Protein AF-0000000078275879 (afdb_homodimer)

Foldseek 3Di:
DVVVVVVVVVVVVVVVVVVVLLVVLVVPADPVLVVVLVVLVVLLVVLVLLLQLLLLLLLVVLVVVCVVVVHQDDDDAPLPVVAAADAPVVLLVVLLVVLVVLLVVLLSNFSQNSLLSNLLSQLLSQLSVVLSVPLRPDFDGQQAPPAAHDDDRSNPDDDDQHTSRAQADSSLLSLQSSLVSLVPGFDPDPVSVVSSVVSPVSSVVSLSNCVSNSSYGNVNNVRSNVSSVVSSVVSVVCCCVVDVLVVHSQCSCCVPDQQDNDPPDDVVNSVVSCVVSVVVVVVVVVVVVVVVVVVVVVVPVVVVVVVPPPPDDD/DVVVVVVVVVVVVVVVVVVVLLVVLVVPADPVLVVVLVVLVVLLVVLVLLLQLLLLLLLVVLVVVCVVVVHQDDDDAPLPVVAAADAPVVLLVVLLVVLVVLLVVLLSNFSQNSLLSNLLSQLLSVLSNVLSVPLRPDFDGQQAPPAAHDDDRSNPDDDDQHTSRAQADNSLLSLQSSLVSLVVGFDPDPVSVVSSVVSPVSSVVSLSNCVSNSSYGNVNNVRSNVSSVVSSVVSVVCCCVVDVLVVHSQCSCCVPDRQDNDPPDDVVNSVVSCVVSVVVVVVVVVVVVVVVVVVVVVVCVVVVVVVVPPPDDD

InterPro domains:
  IPR025749 Sphingomyelin synthase-like domain [PF14360] (163-234)
  IPR045221 Sphingomyelin synthase-like [PTHR21290] (20-255)

Radius of gyration: 31.1 Å; Cα contacts (8 Å, |Δi|>4): 812; chains: 2; bounding box: 108×93×94 Å

Nearest PDB structures (foldseek):
  8ijq-assembly1_A  TM=7.562E-01  e=2.591E-06  Homo sapiens
  8ijq-assembly1_A  TM=7.561E-01  e=1.665E-06  Homo sapiens

Sequence (628 aa):
MDAQTGQAEKRTDKLKKWVLNYLNRYRKIDLRSGLFLLVVAIFFGLAYWFNNVMANFASKRSMKVEEEVGRRLVLPDLGFELLPTTSLLGLTDAFVTLTIVISVLLLLVYERPYRFLGRFLLAWGLSLLLRITTIGTTSLPDPRSTCEYITGNIFTEVALHRCGDLIFSGHTIIYATNFMACFSFSPRNILGKIITLLVFGVAISGSIIVLANRAHYTVDVLLAWYISIGSWYIVAWVWYWQITVKKRFLIIEYPMGLGRHRSSEKDAIVQRRIKRLELDVLLQNEENGEESQESFDKMSPTLKMATAEQELPMMDAQTGQAEKRTDKLKKWVLNYLNRYRKIDLRSGLFLLVVAIFFGLAYWFNNVMANFASKRSMKVEEEVGRRLVLPDLGFELLPTTSLLGLTDAFVTLTIVISVLLLLVYERPYRFLGRFLLAWGLSLLLRITTIGTTSLPDPRSTCEYITGNIFTEVALHRCGDLIFSGHTIIYATNFMACFSFSPRNILGKIITLLVFGVAISGSIIVLANRAHYTVDVLLAWYISIGSWYIVAWVWYWQITVKKRFLIIEYPMGLGRHRSSEKDAIVQRRIKRLELDVLLQNEENGEESQESFDKMSPTLKMATAEQELPM

Organism: Zancudomyces culisetae (NCBI:txid1213189)

Solvent-accessible surface area (backbone atoms only — not comparable to full-atom values): 32354 Å² total; per-residue (Å²): 116,68,67,63,50,50,52,48,50,51,49,50,50,48,49,49,49,47,50,49,53,51,52,48,63,71,61,67,63,56,68,70,50,48,52,50,50,48,54,45,50,50,51,25,52,50,27,55,52,48,33,43,27,32,35,35,49,9,11,52,53,20,48,53,49,36,64,72,68,69,44,91,50,64,65,58,34,50,54,59,74,74,39,69,81,47,89,56,65,65,52,40,56,50,40,48,50,50,44,48,52,53,44,51,54,46,44,73,69,40,77,41,42,62,43,49,50,49,52,52,38,48,16,52,23,47,35,33,51,56,35,46,66,28,20,55,27,38,38,54,60,51,63,35,86,81,43,39,69,61,83,72,55,43,87,72,57,84,71,93,60,41,29,22,57,44,50,43,30,67,66,35,32,53,29,40,44,36,33,50,50,36,64,70,65,41,54,93,48,71,68,28,49,50,51,32,51,48,42,43,50,47,31,52,50,32,49,51,45,35,42,21,41,26,65,43,58,55,42,18,44,52,48,14,40,53,42,26,53,21,27,42,34,43,46,50,48,50,42,44,59,66,24,58,63,64,64,43,59,48,55,41,66,19,69,82,35,87,51,28,68,50,91,86,55,54,65,66,60,28,50,51,44,23,52,35,58,55,44,55,61,55,55,49,48,50,51,49,48,47,49,49,48,51,53,47,57,67,57,44,62,67,63,59,63,63,68,65,70,73,72,72,89,123,116,67,68,62,51,51,52,49,49,50,50,49,48,48,48,48,49,47,49,47,52,51,51,48,62,71,61,67,65,54,69,69,49,47,51,50,52,48,51,46,50,48,50,26,50,51,25,54,52,48,33,45,29,32,35,34,50,10,11,53,53,20,49,52,50,35,64,71,67,70,44,88,50,63,64,56,34,49,54,59,74,73,39,67,81,47,91,56,67,67,53,41,54,49,40,47,50,50,45,49,51,52,45,50,54,46,43,72,68,41,76,41,42,61,42,49,50,49,53,52,38,48,15,52,23,47,35,32,52,55,34,45,65,28,20,55,28,39,40,54,60,51,62,35,89,83,43,41,68,60,81,71,54,42,84,74,58,82,70,92,60,41,28,23,58,43,50,42,29,67,66,35,31,52,29,39,44,37,32,49,49,36,64,70,64,41,56,92,48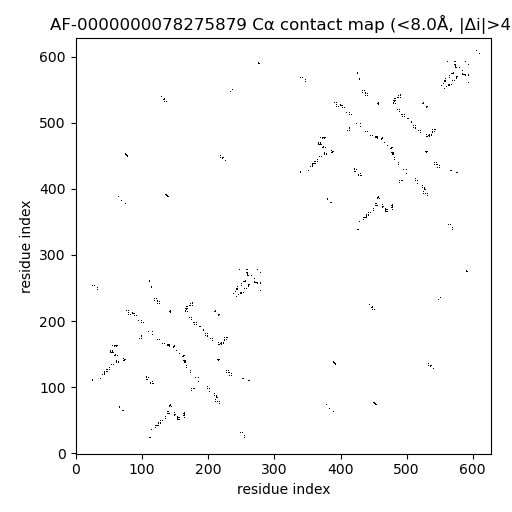,70,67,28,49,50,50,34,51,48,42,43,51,46,31,52,50,32,51,51,46,35,42,21,41,25,64,44,56,52,42,18,45,50,49,14,41,53,44,25,54,20,26,41,35,44,46,51,50,49,42,43,59,66,24,59,64,64,64,44,59,50,55,41,66,19,67,81,35,88,50,28,68,49,91,85,56,55,64,67,60,28,50,50,43,23,52,35,59,55,45,56,62,56,54,50,49,50,50,50,46,47,47,48,46,50,52,46,55,66,57,42,59,67,63,58,63,63,67,64,70,73,70,74,89,123

Secondary structure (DSSP, 8-state):
-HHHHHHHHHHHHHHHHHHHHHHHHHH---HHHHHHHHHHHHHHHHHHHHHHHHHHHHHHHHHHHHHHHSS-----BHHHHHS-----HHHHHHHHHHHHHHHHHHHHH-S-HHHHHHHHHHHHHHHHHHHHHHHTTB-PPPS-TT-B---S-TTT---TTBTT--SS-HHHHHHHHHHHHHHHHS-SSHHHHHHHHHHHHHHHHHHHHHHHTTSS-HHHHHHHHHHHHHHHHHHHHHHIIIIITTT-SHHHH-TTSTT-S-TT--HHHHHHHHHHTTTHHHHHHHHHHHHHHHHHHHHTHHHHHHHTS-----/-HHHHHHHHHHHHHHHHHHHHHHHHHH---HHHHHHHHHHHHHHHHHHHHHHHHHHHHHHHHHHHHHHHSS-----BHHHHHS-----HHHHHHHHHHHHHHHHHHHHH-S-HHHHHHHHHHHHHHHHHHHHHHHTTB-PPPS-TT-B---S-TTT---TTBTT--SS-HHHHHHHHHHHHHHHHS-SSHHHHHHHHHHHHHHHHHHHHHHHTTSS-HHHHHHHHHHHHHHHHHHHHHHIIIIITTT-SHHHH-TTSTT-S-TT--HHHHHHHHHHTTTHHHHHHHHHHHHHHHHHHHHTHHHHHHHHS-----

pLDDT: mean 84.85, std 16.01, range [21.81, 98.5]

Structure (mmCIF, N/CA/C/O backbone):
data_AF-0000000078275879-model_v1
#
loop_
_entity.id
_entity.type
_entity.pdbx_description
1 polymer 'Phosphatidylinositol:ceramide inositolphosphotransferase'
#
loop_
_atom_site.group_PDB
_atom_site.id
_atom_site.type_symbol
_atom_site.label_atom_id
_atom_site.label_alt_id
_atom_site.label_comp_id
_atom_site.label_asym_id
_atom_site.label_entity_id
_atom_site.label_seq_id
_atom_site.pdbx_PDB_ins_code
_atom_site.Cartn_x
_atom_site.Cartn_y
_atom_site.Cartn_z
_atom_site.occupancy
_atom_site.B_iso_or_equiv
_atom_site.auth_seq_id
_atom_site.auth_comp_id
_atom_site.auth_asym_id
_atom_site.auth_atom_id
_atom_site.pdbx_PDB_model_num
ATOM 1 N N . MET A 1 1 ? -55.219 9.672 24.547 1 56.75 1 MET A N 1
ATOM 2 C CA . MET A 1 1 ? -55.219 9.656 23.078 1 56.75 1 MET A CA 1
ATOM 3 C C . MET A 1 1 ? -54.469 10.859 22.531 1 56.75 1 MET A C 1
ATOM 5 O O . MET A 1 1 ? -53.688 10.734 21.578 1 56.75 1 MET A O 1
ATOM 9 N N . ASP A 1 2 ? -54.531 12.031 23.141 1 65.69 2 ASP A N 1
ATOM 10 C CA . ASP A 1 2 ? -53.938 13.266 22.625 1 65.69 2 ASP A CA 1
ATOM 11 C C . ASP A 1 2 ? -52.438 13.305 22.875 1 65.69 2 ASP A C 1
ATOM 13 O O . ASP A 1 2 ? -51.688 13.781 22.016 1 65.69 2 ASP A O 1
ATOM 17 N N . ALA A 1 3 ? -52 12.766 24 1 74.94 3 ALA A N 1
ATOM 18 C CA . ALA A 1 3 ? -50.562 12.773 24.328 1 74.94 3 ALA A CA 1
ATOM 19 C C . ALA A 1 3 ? -49.781 11.859 23.406 1 74.94 3 ALA A C 1
ATOM 21 O O . ALA A 1 3 ? -48.688 12.203 22.969 1 74.94 3 ALA A O 1
ATOM 22 N N . GLN A 1 4 ? -50.312 10.742 23.031 1 70.19 4 GLN A N 1
ATOM 23 C CA . GLN A 1 4 ? -49.656 9.789 22.125 1 70.19 4 GLN A CA 1
ATOM 24 C C . GLN A 1 4 ? -49.562 10.344 20.703 1 70.19 4 GLN A C 1
ATOM 26 O O . GLN A 1 4 ? -48.562 10.172 20.031 1 70.19 4 GLN A O 1
ATOM 31 N N . THR A 1 5 ? -50.594 11.125 20.375 1 71.56 5 THR A N 1
ATOM 32 C CA . THR A 1 5 ? -50.594 11.75 19.047 1 71.56 5 THR A CA 1
ATOM 33 C C . THR A 1 5 ? -49.562 12.867 18.969 1 71.56 5 THR A C 1
ATOM 35 O O . THR A 1 5 ? -48.906 13.023 17.953 1 71.56 5 THR A O 1
ATOM 38 N N . GLY A 1 6 ? -49.375 13.57 20.016 1 70.31 6 GLY A N 1
ATOM 39 C CA . GLY A 1 6 ? -48.375 14.633 20.062 1 70.31 6 GLY A CA 1
ATOM 40 C C . GLY A 1 6 ? -46.969 14.133 19.984 1 70.31 6 GLY A C 1
ATOM 41 O O . GLY A 1 6 ? -46.125 14.727 19.312 1 70.31 6 GLY A O 1
ATOM 42 N N . GLN A 1 7 ? -46.75 13.086 20.672 1 73.31 7 GLN A N 1
ATOM 43 C CA . GLN A 1 7 ? -45.406 12.492 20.656 1 73.31 7 GLN A CA 1
ATOM 44 C C . GLN A 1 7 ? -45.094 11.883 19.297 1 73.31 7 GLN A C 1
ATOM 46 O O . GLN A 1 7 ? -43.969 11.977 18.828 1 73.31 7 GLN A O 1
ATOM 51 N N . ALA A 1 8 ? -46.156 11.344 18.766 1 73.06 8 ALA A N 1
ATOM 52 C CA . ALA A 1 8 ? -45.969 10.789 17.422 1 73.06 8 ALA A CA 1
ATOM 53 C C . ALA A 1 8 ? -45.719 11.891 16.391 1 73.06 8 ALA A C 1
ATOM 55 O O . ALA A 1 8 ? -44.844 11.727 15.523 1 73.06 8 ALA A O 1
ATOM 56 N N . GLU A 1 9 ? -46.344 12.914 16.547 1 70.5 9 GLU A N 1
ATOM 57 C CA . GLU A 1 9 ? -46.125 14.055 15.664 1 70.5 9 GLU A CA 1
ATOM 58 C C . GLU A 1 9 ? -44.75 14.656 15.844 1 70.5 9 GLU A C 1
ATOM 60 O O . GLU A 1 9 ? -44.094 15.031 14.867 1 70.5 9 GLU A O 1
ATOM 65 N N . LYS A 1 10 ? -44.281 14.664 17.016 1 72.19 10 LYS A N 1
ATOM 66 C CA . LYS A 1 10 ? -42.938 15.188 17.297 1 72.19 10 LYS A CA 1
ATOM 67 C C . LYS A 1 10 ? -41.875 14.266 16.75 1 72.19 10 LYS A C 1
ATOM 69 O O . LYS A 1 10 ? -40.844 14.734 16.219 1 72.19 10 LYS A O 1
ATOM 74 N N . ARG A 1 11 ? -42.125 13.016 16.859 1 71.88 11 ARG A N 1
ATOM 75 C CA . ARG A 1 11 ? -41.188 12.039 16.297 1 71.88 11 ARG A CA 1
ATOM 76 C C . ARG A 1 11 ? -41.156 12.117 14.781 1 71.88 11 ARG A C 1
ATOM 78 O O . ARG A 1 11 ? -40.094 12.008 14.172 1 71.88 11 ARG A O 1
ATOM 85 N N . THR A 1 12 ? -42.281 12.203 14.234 1 72.5 12 THR A N 1
ATOM 86 C CA . THR A 1 12 ? -42.375 12.32 12.781 1 72.5 12 THR A CA 1
ATOM 87 C C . THR A 1 12 ? -41.688 13.602 12.305 1 72.5 12 THR A C 1
ATOM 89 O O . THR A 1 12 ? -41.031 13.609 11.266 1 72.5 12 THR A O 1
ATOM 92 N N . ASP A 1 13 ? -41.906 14.633 13.008 1 72.56 13 ASP A N 1
ATOM 93 C CA . ASP A 1 13 ? -41.25 15.898 12.648 1 72.56 13 ASP A CA 1
ATOM 94 C C . ASP A 1 13 ? -39.75 15.805 12.781 1 72.56 13 ASP A C 1
ATOM 96 O O . ASP A 1 13 ? -39 16.344 11.953 1 72.56 13 ASP A O 1
ATOM 100 N N . LYS A 1 14 ? -39.344 15.156 13.828 1 70.25 14 LYS A N 1
ATOM 101 C CA . LYS A 1 14 ? -37.938 14.953 14.008 1 70.25 14 LYS A CA 1
ATOM 102 C C . LYS A 1 14 ? -37.344 14.109 12.883 1 70.25 14 LYS A C 1
ATOM 104 O O . LYS A 1 14 ? -36.25 14.398 12.391 1 70.25 14 LYS A O 1
ATOM 109 N N . LEU A 1 15 ? -38.062 13.141 12.594 1 69.62 15 LEU A N 1
ATOM 110 C CA . LEU A 1 15 ? -37.625 12.281 11.5 1 69.62 15 LEU A CA 1
ATOM 111 C C . LEU A 1 15 ? -37.594 13.055 10.188 1 69.62 15 LEU A C 1
ATOM 113 O O . LEU A 1 15 ? -36.656 12.898 9.398 1 69.62 15 LEU A O 1
ATOM 117 N N . LYS A 1 16 ? -38.594 13.773 9.977 1 67.94 16 LYS A N 1
ATOM 118 C CA . LYS A 1 16 ? -38.625 14.594 8.766 1 67.94 16 LYS A CA 1
ATOM 119 C C . LYS A 1 16 ? -37.469 15.578 8.727 1 67.94 16 LYS A C 1
ATOM 121 O O . LYS A 1 16 ? -36.812 15.75 7.688 1 67.94 16 LYS A O 1
ATOM 126 N N . LYS A 1 17 ? -37.219 16.234 9.82 1 67.44 17 LYS A N 1
ATOM 127 C CA . LYS A 1 17 ? -36.094 17.172 9.891 1 67.44 17 LYS A CA 1
ATOM 128 C C . LYS A 1 17 ? -34.781 16.438 9.672 1 67.44 17 LYS A C 1
ATOM 130 O O . LYS A 1 17 ? -33.875 16.953 8.992 1 67.44 17 LYS A O 1
ATOM 135 N N . TRP A 1 18 ? -34.75 15.312 10.234 1 65.38 18 TRP A N 1
ATOM 136 C CA . TRP A 1 18 ? -33.562 14.5 10.047 1 65.38 18 TRP A CA 1
ATOM 137 C C . TRP A 1 18 ? -33.375 14.125 8.586 1 65.38 18 TRP A C 1
ATOM 139 O O . TRP A 1 18 ? -32.281 14.227 8.039 1 65.38 18 TRP A O 1
ATOM 149 N N . VAL A 1 19 ? -34.406 13.672 8.023 1 64.69 19 VAL A N 1
ATOM 150 C CA . VAL A 1 19 ? -34.406 13.297 6.613 1 64.69 19 VAL A CA 1
ATOM 151 C C . VAL A 1 19 ? -34.031 14.508 5.762 1 64.69 19 VAL A C 1
ATOM 153 O O . VAL A 1 19 ? -33.219 14.406 4.84 1 64.69 19 VAL A O 1
ATOM 156 N N . LEU A 1 20 ? -34.625 15.633 6.129 1 63.91 20 LEU A N 1
ATOM 157 C CA . LEU A 1 20 ? -34.375 16.844 5.367 1 63.91 20 LEU A CA 1
ATOM 158 C C . LEU A 1 20 ? -32.906 17.266 5.527 1 63.91 20 LEU A C 1
ATOM 160 O O . LEU A 1 20 ? -32.25 17.656 4.555 1 63.91 20 LEU A O 1
ATOM 164 N N . ASN A 1 21 ? -32.469 17.25 6.727 1 63.53 21 ASN A N 1
ATOM 165 C CA . ASN A 1 21 ? -31.062 17.578 6.977 1 63.53 21 ASN A CA 1
ATOM 166 C C . ASN A 1 21 ? -30.125 16.594 6.266 1 63.53 21 ASN A C 1
ATOM 168 O O . ASN A 1 21 ? -29.094 17 5.734 1 63.53 21 ASN A O 1
ATOM 172 N N . TYR A 1 22 ? -30.703 15.477 6.348 1 63.5 22 TYR A N 1
ATOM 173 C CA . TYR A 1 22 ? -29.953 14.422 5.664 1 63.5 22 TYR A CA 1
ATOM 174 C C . TYR A 1 22 ? -29.875 14.703 4.168 1 63.5 22 TYR A C 1
ATOM 176 O O . TYR A 1 22 ? -28.797 14.625 3.576 1 63.5 22 TYR A O 1
ATOM 184 N N . LEU A 1 23 ? -30.938 15.031 3.629 1 64.5 23 LEU A N 1
ATOM 185 C CA . LEU A 1 23 ? -30.984 15.297 2.195 1 64.5 23 LEU A CA 1
ATOM 186 C C . LEU A 1 23 ? -30.234 16.578 1.857 1 64.5 23 LEU A C 1
ATOM 188 O O . LEU A 1 23 ? -29.641 16.688 0.78 1 64.5 23 LEU A O 1
ATOM 192 N N . ASN A 1 24 ? -30.219 17.484 2.773 1 64.31 24 ASN A N 1
ATOM 193 C CA . ASN A 1 24 ? -29.531 18.75 2.557 1 64.31 24 ASN A CA 1
ATOM 194 C C . ASN A 1 24 ? -28.016 18.562 2.52 1 64.31 24 ASN A C 1
ATOM 196 O O . ASN A 1 24 ? -27.312 19.344 1.879 1 64.31 24 ASN A O 1
ATOM 200 N N . ARG A 1 25 ? -27.688 17.5 3.195 1 64.56 25 ARG A N 1
ATOM 201 C CA . ARG A 1 25 ? -26.25 17.188 3.197 1 64.56 25 ARG A CA 1
ATOM 202 C C . ARG A 1 25 ? -25.75 16.891 1.787 1 64.56 25 ARG A C 1
ATOM 204 O O . ARG A 1 25 ? -24.594 17.156 1.465 1 64.56 25 ARG A O 1
ATOM 211 N N . TYR A 1 26 ? -26.641 16.406 0.999 1 64.75 26 TYR A N 1
ATOM 212 C CA . TYR A 1 26 ? -26.281 15.969 -0.345 1 64.75 26 TYR A CA 1
ATOM 213 C C . TYR A 1 26 ? -26.531 17.078 -1.362 1 64.75 26 TYR A C 1
ATOM 215 O O . TYR A 1 26 ? -26.062 17 -2.502 1 64.75 26 TYR A O 1
ATOM 223 N N . ARG A 1 27 ? -27.203 18.125 -0.921 1 63.28 27 ARG A N 1
ATOM 224 C CA . ARG A 1 27 ? -27.594 19.141 -1.893 1 63.28 27 ARG A CA 1
ATOM 225 C C . ARG A 1 27 ? -26.516 20.219 -2.02 1 63.28 27 ARG A C 1
ATOM 227 O O . ARG A 1 27 ? -26.375 20.844 -3.074 1 63.28 27 ARG A O 1
ATOM 234 N N . LYS A 1 28 ? -25.656 20.344 -1.112 1 69.62 28 LYS A N 1
ATOM 235 C CA . LYS A 1 28 ? -24.781 21.5 -1.156 1 69.62 28 LYS A CA 1
ATOM 236 C C . LYS A 1 28 ? -23.453 21.172 -1.828 1 69.62 28 LYS A C 1
ATOM 238 O O . LYS A 1 28 ? -22.469 20.875 -1.151 1 69.62 28 LYS A O 1
ATOM 243 N N . ILE A 1 29 ? -23.531 20.75 -3.197 1 81.25 29 ILE A N 1
ATOM 244 C CA . ILE A 1 29 ? -22.25 20.516 -3.854 1 81.25 29 ILE A CA 1
ATOM 245 C C . ILE A 1 29 ? -22.094 21.484 -5.027 1 81.25 29 ILE A C 1
ATOM 247 O O . ILE A 1 29 ? -23.062 21.766 -5.734 1 81.25 29 ILE A O 1
ATOM 251 N N . ASP A 1 30 ? -20.938 22.141 -5.105 1 86.56 30 ASP A N 1
ATOM 252 C CA . ASP A 1 30 ? -20.672 23.031 -6.223 1 86.56 30 ASP A CA 1
ATOM 253 C C . ASP A 1 30 ? -20.312 22.25 -7.484 1 86.56 30 ASP A C 1
ATOM 255 O O . ASP A 1 30 ? -20.047 21.047 -7.422 1 86.56 30 ASP A O 1
ATOM 259 N N . LEU A 1 31 ? -20.359 22.875 -8.594 1 89.5 31 LEU A N 1
ATOM 260 C CA . LEU A 1 31 ? -20.172 22.25 -9.898 1 89.5 31 LEU A CA 1
ATOM 261 C C . LEU A 1 31 ? -18.797 21.609 -10.008 1 89.5 31 LEU A C 1
ATOM 263 O O . LEU A 1 31 ? -18.656 20.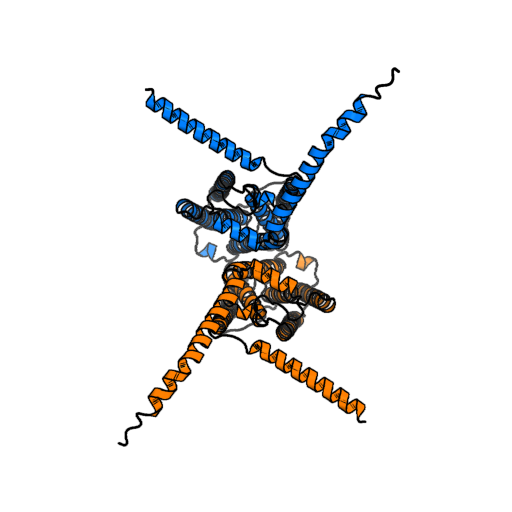484 -10.492 1 89.5 31 LEU A O 1
ATOM 267 N N . ARG A 1 32 ? -17.797 22.312 -9.586 1 91.44 32 ARG A N 1
ATOM 268 C CA . ARG A 1 32 ? -16.422 21.828 -9.695 1 91.44 32 ARG A CA 1
ATOM 269 C C . ARG A 1 32 ? -16.234 20.547 -8.875 1 91.44 32 ARG A C 1
ATOM 271 O O . ARG A 1 32 ? -15.633 19.578 -9.352 1 91.44 32 ARG A O 1
ATOM 278 N N . SER A 1 33 ? -16.75 20.594 -7.684 1 93.31 33 SER A N 1
ATOM 279 C CA . SER A 1 33 ? -16.641 19.422 -6.82 1 93.31 33 SER A CA 1
ATOM 280 C C . SER A 1 33 ? -17.484 18.266 -7.355 1 93.31 33 SER A C 1
ATOM 282 O O . SER A 1 33 ? -17.078 17.109 -7.266 1 93.31 33 SER A O 1
ATOM 284 N N . GLY A 1 34 ? -18.625 18.625 -7.941 1 93.31 34 GLY A N 1
ATOM 285 C CA . GLY A 1 34 ? -19.438 17.609 -8.562 1 93.31 34 GLY A CA 1
ATOM 286 C C . GLY A 1 34 ? -18.781 16.938 -9.75 1 93.31 34 GLY A C 1
ATOM 287 O O . GLY A 1 34 ? -18.844 15.719 -9.898 1 93.31 34 GLY A O 1
ATOM 288 N N . LEU A 1 35 ? -18.125 17.734 -10.555 1 95.12 35 LEU A N 1
ATOM 289 C CA . LEU A 1 35 ? -17.422 17.203 -11.711 1 95.12 35 LEU A CA 1
ATOM 290 C C . LEU A 1 35 ? -16.25 16.344 -11.273 1 95.12 35 LEU A C 1
ATOM 292 O O . LEU A 1 35 ? -15.969 15.305 -11.898 1 95.12 35 LEU A O 1
ATOM 296 N N . PHE A 1 36 ? -15.609 16.781 -10.219 1 95.75 36 PHE A N 1
ATOM 297 C CA . PHE A 1 36 ? -14.508 15.984 -9.68 1 95.75 36 PHE A CA 1
ATOM 298 C C . PHE A 1 36 ? -14.992 14.609 -9.234 1 95.75 36 PHE A C 1
ATOM 300 O O . PHE A 1 36 ? -14.383 13.594 -9.57 1 95.75 36 PHE A O 1
ATOM 307 N N . LEU A 1 37 ? -16.094 14.508 -8.578 1 95.06 37 LEU A N 1
ATOM 308 C CA . LEU A 1 37 ? -16.641 13.242 -8.094 1 95.06 37 LEU A CA 1
ATOM 309 C C . LEU A 1 37 ? -17.141 12.391 -9.25 1 95.06 37 LEU A C 1
ATOM 311 O O . LEU A 1 37 ? -17.062 11.156 -9.203 1 95.06 37 LEU A O 1
ATOM 315 N N . LEU A 1 38 ? -17.578 13.086 -10.281 1 96.5 38 LEU A N 1
ATOM 316 C CA . LEU A 1 38 ? -17.984 12.352 -11.469 1 96.5 38 LEU A CA 1
ATOM 317 C C . LEU A 1 38 ? -16.797 11.688 -12.141 1 96.5 38 LEU A C 1
ATOM 319 O O . LEU A 1 38 ? -16.891 10.531 -12.578 1 96.5 38 LEU A O 1
ATOM 323 N N . VAL A 1 39 ? -15.672 12.398 -12.219 1 97.5 39 VAL A N 1
ATOM 324 C CA . VAL A 1 39 ? -14.453 11.844 -12.797 1 97.5 39 VAL A CA 1
ATOM 325 C C . VAL A 1 39 ? -13.984 10.648 -11.969 1 97.5 39 VAL A C 1
ATOM 327 O O . VAL A 1 39 ? -13.562 9.633 -12.516 1 97.5 39 VAL A O 1
ATOM 330 N N . VAL A 1 40 ? -14.109 10.766 -10.656 1 97.44 40 VAL A N 1
ATOM 331 C CA . VAL A 1 40 ? -13.734 9.68 -9.758 1 97.44 40 VAL A CA 1
ATOM 332 C C . VAL A 1 40 ? -14.633 8.469 -10 1 97.44 40 VAL A C 1
ATOM 334 O O . VAL A 1 40 ? -14.148 7.34 -10.07 1 97.44 40 VAL A O 1
ATOM 337 N N . ALA A 1 41 ? -15.914 8.719 -10.203 1 97.38 41 ALA A N 1
ATOM 338 C CA . ALA A 1 41 ? -16.875 7.645 -10.461 1 97.38 41 ALA A CA 1
ATOM 339 C C . ALA A 1 41 ? -16.594 6.973 -11.805 1 97.38 41 ALA A C 1
ATOM 341 O O . ALA A 1 41 ? -16.672 5.746 -11.922 1 97.38 41 ALA A O 1
ATOM 342 N N . ILE A 1 42 ? -16.234 7.738 -12.758 1 98 42 ILE A N 1
ATOM 343 C CA . ILE A 1 42 ? -15.93 7.207 -14.086 1 98 42 ILE A CA 1
ATOM 344 C C . ILE A 1 42 ? -14.656 6.371 -14.016 1 98 42 ILE A C 1
ATOM 346 O O . ILE A 1 42 ? -14.586 5.285 -14.594 1 98 42 ILE A O 1
ATOM 350 N N . PHE A 1 43 ? -13.695 6.875 -13.344 1 97.81 43 PHE A N 1
ATOM 351 C CA . PHE A 1 43 ? -12.453 6.137 -13.156 1 97.81 43 PHE A CA 1
ATOM 352 C C . PHE A 1 43 ? -12.727 4.773 -12.523 1 97.81 43 PHE A C 1
ATOM 354 O O . PHE A 1 43 ? -12.211 3.754 -13 1 97.81 43 PHE A O 1
ATOM 361 N N . PHE A 1 44 ? -13.531 4.762 -11.516 1 97.88 44 PHE A N 1
ATOM 362 C CA . PHE A 1 44 ? -13.875 3.516 -10.836 1 97.88 44 PHE A CA 1
ATOM 363 C C . PHE A 1 44 ? -14.625 2.574 -11.773 1 97.88 44 PHE A C 1
ATOM 365 O O . PHE A 1 44 ? -14.32 1.381 -11.836 1 97.88 44 PHE A O 1
ATOM 372 N N . GLY A 1 45 ? -15.594 3.113 -12.453 1 97.19 45 GLY A N 1
ATOM 373 C CA . GLY A 1 45 ? -16.359 2.307 -13.391 1 97.19 45 GLY A CA 1
ATOM 374 C C . GLY A 1 45 ? -15.508 1.684 -14.484 1 97.19 45 GLY A C 1
ATOM 375 O O . GLY A 1 45 ? -15.672 0.507 -14.812 1 97.19 45 GLY A O 1
ATOM 376 N N . LEU A 1 46 ? -14.562 2.426 -14.992 1 97.06 46 LEU A N 1
ATOM 377 C CA . LEU A 1 46 ? -13.664 1.925 -16.031 1 97.06 46 LEU A CA 1
ATOM 378 C C . LEU A 1 46 ? -12.727 0.862 -15.469 1 97.06 46 LEU A C 1
ATOM 380 O O . LEU A 1 46 ? -12.469 -0.152 -16.125 1 97.06 46 LEU A O 1
ATOM 384 N N . ALA A 1 47 ? -12.234 1.139 -14.273 1 97.19 47 ALA A N 1
ATOM 385 C CA . ALA A 1 47 ? -11.367 0.158 -13.633 1 97.19 47 ALA A CA 1
ATOM 386 C C . ALA A 1 47 ? -12.102 -1.151 -13.383 1 97.19 47 ALA A C 1
ATOM 388 O O . ALA A 1 47 ? -11.547 -2.234 -13.578 1 97.19 47 ALA A O 1
ATOM 389 N N . TYR A 1 48 ? -13.359 -1.02 -12.992 1 95.56 48 TYR A N 1
ATOM 390 C CA . TYR A 1 48 ? -14.172 -2.199 -12.711 1 95.56 48 TYR A CA 1
ATOM 391 C C . TYR A 1 48 ? -14.438 -2.992 -13.977 1 95.56 48 TYR A C 1
ATOM 393 O O . TYR A 1 48 ? -14.305 -4.219 -13.992 1 95.56 48 TYR A O 1
ATOM 401 N N . TRP A 1 49 ? -14.75 -2.303 -15.031 1 94.81 49 TRP A N 1
ATOM 402 C CA . TRP A 1 49 ? -15.016 -2.945 -16.312 1 94.81 49 TRP A CA 1
ATOM 403 C C . TRP A 1 49 ? -13.766 -3.607 -16.859 1 94.81 49 TRP A C 1
ATOM 405 O O . TRP A 1 49 ? -13.805 -4.758 -17.312 1 94.81 49 TRP A O 1
ATOM 415 N N . PHE A 1 50 ? -12.68 -2.932 -16.828 1 95 50 PHE A N 1
ATOM 416 C CA . PHE A 1 50 ? -11.438 -3.465 -17.375 1 95 50 PHE A CA 1
ATOM 417 C C . PHE A 1 50 ? -10.93 -4.629 -16.531 1 95 50 PHE A C 1
ATOM 419 O O . PHE A 1 50 ? -10.273 -5.539 -17.047 1 95 50 PHE A O 1
ATOM 426 N N . ASN A 1 51 ? -11.188 -4.582 -15.25 1 94.69 51 ASN A N 1
ATOM 427 C CA . ASN A 1 51 ? -10.859 -5.723 -14.406 1 94.69 51 ASN A CA 1
ATOM 428 C C . ASN A 1 51 ? -11.594 -6.984 -14.852 1 94.69 51 ASN A C 1
ATOM 430 O O . ASN A 1 51 ? -11.023 -8.078 -14.836 1 94.69 51 ASN A O 1
ATOM 434 N N . ASN A 1 52 ? -12.82 -6.781 -15.258 1 92.5 52 ASN A N 1
ATOM 435 C CA . ASN A 1 52 ? -13.578 -7.918 -15.773 1 92.5 52 ASN A CA 1
ATOM 436 C C . ASN A 1 52 ? -12.984 -8.438 -17.078 1 92.5 52 ASN A C 1
ATOM 438 O O . ASN A 1 52 ? -12.875 -9.648 -17.281 1 92.5 52 ASN A O 1
ATOM 442 N N . VAL A 1 53 ? -12.602 -7.547 -17.906 1 93.38 53 VAL A N 1
ATOM 443 C CA . VAL A 1 53 ? -11.992 -7.918 -19.188 1 93.38 53 VAL A CA 1
ATOM 444 C C . VAL A 1 53 ? -10.703 -8.695 -18.938 1 93.38 53 VAL A C 1
ATOM 446 O O . VAL A 1 53 ? -10.492 -9.758 -19.531 1 93.38 53 VAL A O 1
ATOM 449 N N . MET A 1 54 ? -9.938 -8.219 -18.047 1 93.31 54 MET A N 1
ATOM 450 C CA . MET A 1 54 ? -8.648 -8.859 -17.781 1 93.31 54 MET A CA 1
ATOM 451 C C . MET A 1 54 ? -8.836 -10.195 -17.062 1 93.31 54 MET A C 1
ATOM 453 O O . MET A 1 54 ? -8.047 -11.125 -17.25 1 93.31 54 MET A O 1
ATOM 457 N N . ALA A 1 55 ? -9.867 -10.289 -16.25 1 91.88 55 ALA A N 1
ATOM 458 C CA . ALA A 1 55 ? -10.18 -11.562 -15.609 1 91.88 55 ALA A CA 1
ATOM 459 C C . ALA A 1 55 ? -10.562 -12.617 -16.656 1 91.88 55 ALA A C 1
ATOM 461 O O . ALA A 1 55 ? -10.195 -13.781 -16.516 1 91.88 55 ALA A O 1
ATOM 462 N N . ASN A 1 56 ? -11.273 -12.195 -17.672 1 91.56 56 ASN A N 1
ATOM 463 C CA . ASN A 1 56 ? -11.594 -13.094 -18.766 1 91.56 56 ASN A CA 1
ATOM 464 C C . ASN A 1 56 ? -10.352 -13.5 -19.547 1 91.56 56 ASN A C 1
ATOM 466 O O . ASN A 1 56 ? -10.203 -14.656 -19.938 1 91.56 56 ASN A O 1
ATOM 470 N N . PHE A 1 57 ? -9.523 -12.531 -19.734 1 92 57 PHE A N 1
ATOM 471 C CA . PHE A 1 57 ? -8.25 -12.789 -20.391 1 92 57 PHE A CA 1
ATOM 472 C C . PHE A 1 57 ? -7.43 -13.805 -19.594 1 92 57 PHE A C 1
ATOM 474 O O . PHE A 1 57 ? -6.855 -14.734 -20.156 1 92 57 PHE A O 1
ATOM 481 N N . ALA A 1 58 ? -7.434 -13.648 -18.312 1 91.94 58 ALA A N 1
ATOM 482 C CA . ALA A 1 58 ? -6.699 -14.539 -17.422 1 91.94 58 ALA A CA 1
ATOM 483 C C . ALA A 1 58 ? -7.277 -15.953 -17.453 1 91.94 58 ALA A C 1
ATOM 485 O O . ALA A 1 58 ? -6.539 -16.938 -17.375 1 91.94 58 ALA A O 1
ATOM 486 N N . SER A 1 59 ? -8.555 -16.031 -17.578 1 90.88 59 SER A N 1
ATOM 487 C CA . SER A 1 59 ? -9.211 -17.344 -17.641 1 90.88 59 SER A CA 1
ATOM 488 C C . SER A 1 59 ? -8.758 -18.125 -18.875 1 90.88 59 SER A C 1
ATOM 490 O O . SER A 1 59 ? -8.438 -19.312 -18.766 1 90.88 59 SER A O 1
ATOM 492 N N . LYS A 1 60 ? -8.648 -17.484 -19.938 1 88.31 60 LYS A N 1
ATOM 493 C CA . LYS A 1 60 ? -8.211 -18.141 -21.172 1 88.31 60 LYS A CA 1
ATOM 494 C C . LYS A 1 60 ? -6.742 -18.547 -21.078 1 88.31 60 LYS A C 1
ATOM 496 O O . LYS A 1 60 ? -6.355 -19.609 -21.578 1 88.31 60 LYS A O 1
ATOM 501 N N . ARG A 1 61 ? -6.008 -17.781 -20.422 1 88.44 61 ARG A N 1
ATOM 502 C CA . ARG A 1 61 ? -4.578 -18.062 -20.312 1 88.44 61 ARG A CA 1
ATOM 503 C C . ARG A 1 61 ? -4.324 -19.203 -19.312 1 88.44 61 ARG A C 1
ATOM 505 O O . ARG A 1 61 ? -3.377 -19.969 -19.484 1 88.44 61 ARG A O 1
ATOM 512 N N . SER A 1 62 ? -5.102 -19.266 -18.281 1 87.62 62 SER A N 1
ATOM 513 C CA . SER A 1 62 ? -4.91 -20.266 -17.25 1 87.62 62 SER A CA 1
ATOM 514 C C . SER A 1 62 ? -5.168 -21.672 -17.797 1 87.62 62 SER A C 1
ATOM 516 O O . SER A 1 62 ? -4.699 -22.656 -17.219 1 87.62 62 SER A O 1
ATOM 518 N N . MET A 1 63 ? -5.891 -21.734 -18.875 1 85.81 63 MET A N 1
ATOM 519 C CA . MET A 1 63 ? -6.137 -23.016 -19.531 1 85.81 63 MET A CA 1
ATOM 520 C C . MET A 1 63 ? -4.832 -23.641 -20.016 1 85.81 63 MET A C 1
ATOM 522 O O . MET A 1 63 ? -4.703 -24.859 -20.047 1 85.81 63 MET A O 1
ATOM 526 N N . LYS A 1 64 ? -3.904 -22.797 -20.25 1 84.75 64 LYS A N 1
ATOM 527 C CA . LYS A 1 64 ? -2.609 -23.266 -20.734 1 84.75 64 LYS A CA 1
ATOM 528 C C . LYS A 1 64 ? -1.895 -24.109 -19.688 1 84.75 64 LYS A C 1
ATOM 530 O O . LYS A 1 64 ? -1.144 -25.016 -20.016 1 84.75 64 LYS A O 1
ATOM 535 N N . VAL A 1 65 ? -2.086 -23.812 -18.438 1 86.25 65 VAL A N 1
ATOM 536 C CA . VAL A 1 65 ? -1.434 -24.547 -17.344 1 86.25 65 VAL A CA 1
ATOM 537 C C . VAL A 1 65 ? -1.981 -25.969 -17.281 1 86.25 65 VAL A C 1
ATOM 539 O O . VAL A 1 65 ? -1.216 -26.922 -17.188 1 86.25 65 VAL A O 1
ATOM 542 N N . GLU A 1 66 ? -3.234 -26.062 -17.359 1 83.5 66 GLU A N 1
ATOM 543 C CA . GLU A 1 66 ? -3.861 -27.375 -17.312 1 83.5 66 GLU A CA 1
ATOM 544 C C . GLU A 1 66 ? -3.498 -28.203 -18.531 1 83.5 66 GLU A C 1
ATOM 546 O O . GLU A 1 66 ? -3.291 -29.422 -18.438 1 83.5 66 GLU A O 1
ATOM 551 N N . GLU A 1 67 ? -3.443 -27.531 -19.609 1 85.12 67 GLU A N 1
ATOM 552 C CA . GLU A 1 67 ? -3.061 -28.219 -20.828 1 85.12 67 GLU A CA 1
ATOM 553 C C . GLU A 1 67 ? -1.627 -28.734 -20.75 1 85.12 67 GLU A C 1
ATOM 555 O O . GLU A 1 67 ? -1.331 -29.828 -21.234 1 85.12 67 GLU A O 1
ATOM 560 N N . GLU A 1 68 ? -0.772 -27.984 -20.172 1 84.19 68 GLU A N 1
ATOM 561 C CA . GLU A 1 68 ? 0.637 -28.344 -20.062 1 84.19 68 GLU A CA 1
ATOM 562 C C . GLU A 1 68 ? 0.835 -29.484 -19.062 1 84.19 68 GLU A C 1
ATOM 564 O O . GLU A 1 68 ? 1.614 -30.406 -19.297 1 84.19 68 GLU A O 1
ATOM 569 N N . VAL A 1 69 ? 0.155 -29.406 -17.969 1 86.94 69 VAL A N 1
ATOM 570 C CA . VAL A 1 69 ? 0.327 -30.391 -16.906 1 86.94 69 VAL A CA 1
ATOM 571 C C . VAL A 1 69 ? -0.514 -31.641 -17.203 1 86.94 69 VAL A C 1
ATOM 573 O O . VAL A 1 69 ? -0.16 -32.75 -16.797 1 86.94 69 VAL A O 1
ATOM 576 N N . GLY A 1 70 ? -1.567 -31.5 -17.906 1 83.56 70 GLY A N 1
ATOM 577 C CA . GLY A 1 70 ? -2.449 -32.594 -18.281 1 83.56 70 GLY A CA 1
ATOM 578 C C . GLY A 1 70 ? -3.516 -32.875 -17.234 1 83.56 70 GLY A C 1
ATOM 579 O O . GLY A 1 70 ? -4.355 -33.75 -17.422 1 83.56 70 GLY A O 1
ATOM 580 N N . ARG A 1 71 ? -3.398 -32.25 -16.094 1 83.31 71 ARG A N 1
ATOM 581 C CA . ARG A 1 71 ? -4.387 -32.375 -15.023 1 83.31 71 ARG A CA 1
ATOM 582 C C . ARG A 1 71 ? -4.496 -31.078 -14.227 1 83.31 71 ARG A C 1
ATOM 584 O O . ARG A 1 71 ? -3.682 -30.172 -14.398 1 83.31 71 ARG A O 1
ATOM 591 N N . ARG A 1 72 ? -5.531 -31.125 -13.438 1 83.56 72 ARG A N 1
ATOM 592 C CA . ARG A 1 72 ? -5.68 -29.969 -12.562 1 83.56 72 ARG A CA 1
ATOM 593 C C . ARG A 1 72 ? -4.664 -30 -11.422 1 83.56 72 ARG A C 1
ATOM 595 O O . ARG A 1 72 ? -4.672 -30.938 -10.609 1 83.56 72 ARG A O 1
ATOM 602 N N . LEU A 1 73 ? -3.797 -29.047 -11.438 1 88.56 73 LEU A N 1
ATOM 603 C CA . LEU A 1 73 ? -2.773 -28.938 -10.406 1 88.56 73 LEU A CA 1
ATOM 604 C C . LEU A 1 73 ? -3.188 -27.938 -9.328 1 88.56 73 LEU A C 1
ATOM 606 O O . LEU A 1 73 ? -3.639 -26.828 -9.641 1 88.56 73 LEU A O 1
ATOM 610 N N . VAL A 1 74 ? -3.172 -28.406 -8.102 1 91.75 74 VAL A N 1
ATOM 611 C CA . VAL A 1 74 ? -3.393 -27.516 -6.977 1 91.75 74 VAL A CA 1
ATOM 612 C C . VAL A 1 74 ? -2.078 -27.266 -6.238 1 91.75 74 VAL A C 1
ATOM 614 O O . VAL A 1 74 ? -1.418 -28.219 -5.812 1 91.75 74 VAL A O 1
ATOM 617 N N . LEU A 1 75 ? -1.708 -26.062 -6.117 1 93.25 75 LEU A N 1
ATOM 618 C CA . LEU A 1 75 ? -0.448 -25.719 -5.469 1 93.25 75 LEU A CA 1
ATOM 619 C C . LEU A 1 75 ? -0.535 -25.938 -3.961 1 93.25 75 LEU A C 1
ATOM 621 O O . LEU A 1 75 ? -1.598 -25.75 -3.363 1 93.25 75 LEU A O 1
ATOM 625 N N . PRO A 1 76 ? 0.622 -26.359 -3.373 1 93.06 76 PRO A N 1
ATOM 626 C CA . PRO A 1 76 ? 0.628 -26.453 -1.91 1 93.06 76 PRO A CA 1
ATOM 627 C C . PRO A 1 76 ? 0.305 -25.109 -1.241 1 93.06 76 PRO A C 1
ATOM 629 O O . PRO A 1 76 ? 0.882 -24.078 -1.599 1 93.06 76 PRO A O 1
ATOM 632 N N . ASP A 1 77 ? -0.627 -25.188 -0.312 1 95.31 77 ASP A N 1
ATOM 633 C CA . ASP A 1 77 ? -1.125 -23.984 0.349 1 95.31 77 ASP A CA 1
ATOM 634 C C . ASP A 1 77 ? -1.385 -24.234 1.832 1 95.31 77 ASP A C 1
ATOM 636 O O . ASP A 1 77 ? -2.059 -25.203 2.191 1 95.31 77 ASP A O 1
ATOM 640 N N . LEU A 1 78 ? -0.845 -23.375 2.666 1 94.81 78 LEU A N 1
ATOM 641 C CA . LEU A 1 78 ? -0.973 -23.547 4.109 1 94.81 78 LEU A CA 1
ATOM 642 C C . LEU A 1 78 ? -2.426 -23.406 4.547 1 94.81 78 LEU A C 1
ATOM 644 O O . LEU A 1 78 ? -2.883 -24.109 5.445 1 94.81 78 LEU A O 1
ATOM 648 N N . GLY A 1 79 ? -3.129 -22.453 3.953 1 95.69 79 GLY A N 1
ATOM 649 C CA . GLY A 1 79 ? -4.543 -22.312 4.258 1 95.69 79 GLY A CA 1
ATOM 650 C C . GLY A 1 79 ? -5.355 -23.547 3.936 1 95.69 79 GLY A C 1
ATOM 651 O O . GLY A 1 79 ? -6.242 -23.938 4.699 1 95.69 79 GLY A O 1
ATOM 652 N N . PHE A 1 80 ? -4.984 -24.156 2.822 1 94.88 80 PHE A N 1
ATOM 653 C CA . PHE A 1 80 ? -5.672 -25.375 2.41 1 94.88 80 PHE A CA 1
ATOM 654 C C . PHE A 1 80 ? -5.379 -26.516 3.375 1 94.88 80 PHE A C 1
ATOM 656 O O . PHE A 1 80 ? -6.219 -27.391 3.584 1 94.88 80 PHE A O 1
ATOM 663 N N . GLU A 1 81 ? -4.207 -26.516 3.973 1 94.56 81 GLU A N 1
ATOM 664 C CA . GLU A 1 81 ? -3.818 -27.562 4.914 1 94.56 81 GLU A CA 1
ATOM 665 C C . GLU A 1 81 ? -4.516 -27.375 6.262 1 94.56 81 GLU A C 1
ATOM 667 O O . GLU A 1 81 ? -4.773 -28.344 6.973 1 94.56 81 GLU A O 1
ATOM 672 N N . LEU A 1 82 ? -4.863 -26.172 6.574 1 94.5 82 LEU A N 1
ATOM 673 C CA . LEU A 1 82 ? -5.438 -25.859 7.879 1 94.5 82 LEU A CA 1
ATOM 674 C C . LEU A 1 82 ? -6.961 -25.875 7.828 1 94.5 82 LEU A C 1
ATOM 676 O O . LEU A 1 82 ? -7.617 -26.094 8.844 1 94.5 82 LEU A O 1
ATOM 680 N N . LEU A 1 83 ? -7.516 -25.656 6.605 1 95.44 83 LEU A N 1
ATOM 681 C CA . LEU A 1 83 ? -8.961 -25.484 6.492 1 95.44 83 LEU A CA 1
ATOM 682 C C . LEU A 1 83 ? -9.586 -26.641 5.699 1 95.44 83 LEU A C 1
ATOM 684 O O . LEU A 1 83 ? -9.055 -27.031 4.656 1 95.44 83 LEU A O 1
ATOM 688 N N . PRO A 1 84 ? -10.711 -27.109 6.215 1 94.25 84 PRO A N 1
ATOM 689 C CA . PRO A 1 84 ? -11.438 -28.094 5.406 1 94.25 84 PRO A CA 1
ATOM 690 C C . PRO A 1 84 ? -12.117 -27.469 4.188 1 94.25 84 PRO A C 1
ATOM 692 O O . PRO A 1 84 ? -12.398 -26.266 4.18 1 94.25 84 PRO A O 1
ATOM 695 N N . THR A 1 85 ? -12.312 -28.266 3.172 1 92.62 85 THR A N 1
ATOM 696 C CA . THR A 1 85 ? -12.961 -27.797 1.952 1 92.62 85 THR A CA 1
ATOM 697 C C . THR A 1 85 ? -14.469 -27.703 2.145 1 92.62 85 THR A C 1
ATOM 699 O O . THR A 1 85 ? -15.062 -28.547 2.83 1 92.62 85 THR A O 1
ATOM 702 N N . THR A 1 86 ? -15.047 -26.594 1.605 1 91.25 86 THR A N 1
ATOM 703 C CA . THR A 1 86 ? -16.5 -26.438 1.62 1 91.25 86 THR A CA 1
ATOM 704 C C . THR A 1 86 ? -17.016 -26.031 0.244 1 91.25 86 THR A C 1
ATOM 706 O O . THR A 1 86 ? -16.234 -25.641 -0.624 1 91.25 86 THR A O 1
ATOM 709 N N . SER A 1 87 ? -18.328 -26.266 0.007 1 87 87 SER A N 1
ATOM 710 C CA . SER A 1 87 ? -18.938 -25.859 -1.248 1 87 87 SER A CA 1
ATOM 711 C C . SER A 1 87 ? -20.031 -24.812 -1.012 1 87 87 SER A C 1
ATOM 713 O O . SER A 1 87 ? -21.172 -25 -1.427 1 87 87 SER A O 1
ATOM 715 N N . LEU A 1 88 ? -19.688 -23.781 -0.262 1 86.94 88 LEU A N 1
ATOM 716 C CA . LEU A 1 88 ? -20.641 -22.719 0.04 1 86.94 88 LEU A CA 1
ATOM 717 C C . LEU A 1 88 ? -20.25 -21.438 -0.686 1 86.94 88 LEU A C 1
ATOM 719 O O . LEU A 1 88 ? -20.062 -20.391 -0.055 1 86.94 88 LEU A O 1
ATOM 723 N N . LEU A 1 89 ? -20.203 -21.516 -1.99 1 84.12 89 LEU A N 1
ATOM 724 C CA . LEU A 1 89 ? -19.766 -20.375 -2.803 1 84.12 89 LEU A CA 1
ATOM 725 C C . LEU A 1 89 ? -20.688 -19.188 -2.605 1 84.12 89 LEU A C 1
ATOM 727 O O . LEU A 1 89 ? -20.219 -18.031 -2.617 1 84.12 89 LEU A O 1
ATOM 731 N N . GLY A 1 90 ? -21.953 -19.469 -2.385 1 87.81 90 GLY A N 1
ATOM 732 C CA . GLY A 1 90 ? -22.922 -18.406 -2.184 1 87.81 90 GLY A CA 1
ATOM 733 C C . GLY A 1 90 ? -22.641 -17.578 -0.948 1 87.81 90 GLY A C 1
ATOM 734 O O . GLY A 1 90 ? -23 -16.391 -0.896 1 87.81 90 GLY A O 1
ATOM 735 N N . LEU A 1 91 ? -22.016 -18.172 0.012 1 90.69 91 LEU A N 1
ATOM 736 C CA . LEU A 1 91 ? -21.688 -17.453 1.243 1 90.69 91 LEU A CA 1
ATOM 737 C C . LEU A 1 91 ? -20.641 -16.375 0.99 1 90.69 91 LEU A C 1
ATOM 739 O O . LEU A 1 91 ? -20.656 -15.328 1.639 1 90.69 91 LEU A O 1
ATOM 743 N N . THR A 1 92 ? -19.719 -16.625 0.095 1 90.12 92 THR A N 1
ATOM 744 C CA . THR A 1 92 ? -18.734 -15.617 -0.273 1 90.12 92 THR A CA 1
ATOM 745 C C . THR A 1 92 ? -19.406 -14.359 -0.796 1 90.12 92 THR A C 1
ATOM 747 O O . THR A 1 92 ? -19.109 -13.25 -0.343 1 90.12 92 THR A O 1
ATOM 750 N N . ASP A 1 93 ? -20.391 -14.547 -1.654 1 91.12 93 ASP A N 1
ATOM 751 C CA . ASP A 1 93 ? -21.109 -13.422 -2.24 1 91.12 93 ASP A CA 1
ATOM 752 C C . ASP A 1 93 ? -22.016 -12.758 -1.208 1 91.12 93 ASP A C 1
ATOM 754 O O . ASP A 1 93 ? -22.203 -11.531 -1.23 1 91.12 93 ASP A O 1
ATOM 758 N N . ALA A 1 94 ? -22.578 -13.578 -0.371 1 94.62 94 ALA A N 1
ATOM 759 C CA . ALA A 1 94 ? -23.422 -13.039 0.681 1 94.62 94 ALA A CA 1
ATOM 760 C C . ALA A 1 94 ? -22.641 -12.117 1.608 1 94.62 94 ALA A C 1
ATOM 762 O O . ALA A 1 94 ? -23.125 -11.062 2.01 1 94.62 94 ALA A O 1
ATOM 763 N N . PHE A 1 95 ? -21.422 -12.523 1.923 1 95.62 95 PHE A N 1
ATOM 764 C CA . PHE A 1 95 ? -20.594 -11.703 2.805 1 95.62 95 PHE A CA 1
ATOM 765 C C . PHE A 1 95 ? -20.141 -10.43 2.102 1 95.62 95 PHE A C 1
ATOM 767 O O . PHE A 1 95 ? -20.031 -9.375 2.729 1 95.62 95 PHE A O 1
ATOM 774 N N . VAL A 1 96 ? -19.875 -10.508 0.822 1 94.88 96 VAL A N 1
ATOM 775 C CA . VAL A 1 96 ? -19.562 -9.32 0.037 1 94.88 96 VAL A CA 1
ATOM 776 C C . VAL A 1 96 ? -20.734 -8.336 0.105 1 94.88 96 VAL A C 1
ATOM 778 O O . VAL A 1 96 ? -20.547 -7.16 0.423 1 94.88 96 VAL A O 1
ATOM 781 N N . THR A 1 97 ? -21.922 -8.852 -0.127 1 96.25 97 THR A N 1
ATOM 782 C CA . THR A 1 97 ? -23.125 -8.023 -0.114 1 96.25 97 THR A CA 1
ATOM 783 C C . THR A 1 97 ? -23.344 -7.402 1.264 1 96.25 97 THR A C 1
ATOM 785 O O . THR A 1 97 ? -23.656 -6.219 1.373 1 96.25 97 THR A O 1
ATOM 788 N N . LEU A 1 98 ? -23.109 -8.164 2.227 1 96.81 98 LEU A N 1
ATOM 789 C CA . LEU A 1 98 ? -23.297 -7.688 3.59 1 96.81 98 LEU A CA 1
ATOM 790 C C . LEU A 1 98 ? -22.344 -6.539 3.904 1 96.81 98 LEU A C 1
ATOM 792 O O . LEU A 1 98 ? -22.766 -5.527 4.48 1 96.81 98 LEU A O 1
ATOM 796 N N . THR A 1 99 ? -21.094 -6.672 3.586 1 97 99 THR A N 1
ATOM 797 C CA . THR A 1 99 ? -20.125 -5.605 3.867 1 97 99 THR A CA 1
ATOM 798 C C . THR A 1 99 ? -20.469 -4.355 3.062 1 97 99 THR A C 1
ATOM 800 O O . THR A 1 99 ? -20.328 -3.234 3.559 1 97 99 THR A O 1
ATOM 803 N N . ILE A 1 100 ? -20.953 -4.559 1.845 1 96.38 100 ILE A N 1
ATOM 804 C CA . ILE A 1 100 ? -21.328 -3.424 1.007 1 96.38 100 ILE A CA 1
ATOM 805 C C . ILE A 1 100 ? -22.531 -2.709 1.613 1 96.38 100 ILE A C 1
ATOM 807 O O . ILE A 1 100 ? -22.562 -1.478 1.693 1 96.38 100 ILE A O 1
ATOM 811 N N . VAL A 1 101 ? -23.5 -3.469 2.039 1 96.5 101 VAL A N 1
ATOM 812 C CA . VAL A 1 101 ? -24.719 -2.898 2.623 1 96.5 101 VAL A CA 1
ATOM 813 C C . VAL A 1 101 ? -24.359 -2.07 3.854 1 96.5 101 VAL A C 1
ATOM 815 O O . VAL A 1 101 ? -24.844 -0.953 4.023 1 96.5 101 VAL A O 1
ATOM 818 N N . ILE A 1 102 ? -23.484 -2.564 4.664 1 95.06 102 ILE A N 1
ATOM 819 C CA . ILE A 1 102 ? -23.062 -1.851 5.863 1 95.06 102 ILE A CA 1
ATOM 820 C C . ILE A 1 102 ? -22.375 -0.544 5.477 1 95.06 102 ILE A C 1
ATOM 822 O O . ILE A 1 102 ? -22.656 0.506 6.066 1 95.06 102 ILE A O 1
ATOM 826 N N . SER A 1 103 ? -21.531 -0.613 4.496 1 94.69 103 SER A N 1
ATOM 827 C CA . SER A 1 103 ? -20.828 0.582 4.051 1 94.69 103 SER A CA 1
ATOM 828 C C . SER A 1 103 ? -21.797 1.602 3.451 1 94.69 103 SER A C 1
ATOM 830 O O . SER A 1 103 ? -21.625 2.807 3.654 1 94.69 103 SER A O 1
ATOM 832 N N . VAL A 1 104 ? -22.781 1.099 2.732 1 93.94 104 VAL A N 1
ATOM 833 C CA . VAL A 1 104 ? -23.766 1.997 2.146 1 93.94 104 VAL A CA 1
ATOM 834 C C . VAL A 1 104 ? -24.594 2.65 3.252 1 93.94 104 VAL A C 1
ATOM 836 O O . VAL A 1 104 ? -24.875 3.85 3.199 1 93.94 104 VAL A O 1
ATOM 839 N N . LEU A 1 105 ? -24.969 1.939 4.25 1 92.75 105 LEU A N 1
ATOM 840 C CA . LEU A 1 105 ? -25.688 2.496 5.387 1 92.75 105 LEU A CA 1
ATOM 841 C C . LEU A 1 105 ? -24.844 3.543 6.109 1 92.75 105 LEU A C 1
ATOM 843 O O . LEU A 1 105 ? -25.359 4.594 6.504 1 92.75 105 LEU A O 1
ATOM 847 N N . LEU A 1 106 ? -23.578 3.26 6.246 1 92.25 106 LEU A N 1
ATOM 848 C CA . LEU A 1 106 ? -22.672 4.223 6.859 1 92.25 106 LEU A CA 1
ATOM 849 C C . LEU A 1 106 ? -22.562 5.488 6.012 1 92.25 106 LEU A C 1
ATOM 851 O O . LEU A 1 106 ? -22.547 6.598 6.547 1 92.25 106 LEU A O 1
ATOM 855 N N . LEU A 1 107 ? -22.5 5.281 4.746 1 91.06 107 LEU A N 1
ATOM 856 C CA . LEU A 1 107 ? -22.453 6.41 3.824 1 91.06 107 LEU A CA 1
ATOM 857 C C . LEU A 1 107 ? -23.672 7.305 3.977 1 91.06 107 LEU A C 1
ATOM 859 O O . LEU A 1 107 ? -23.562 8.531 3.955 1 91.06 107 LEU A O 1
ATOM 863 N N . LEU A 1 108 ? -24.812 6.691 4.18 1 87.5 108 LEU A N 1
ATOM 864 C CA . LEU A 1 108 ? -26.062 7.426 4.258 1 87.5 108 LEU A CA 1
ATOM 865 C C . LEU A 1 108 ? -26.141 8.219 5.562 1 87.5 108 LEU A C 1
ATOM 867 O O . LEU A 1 108 ? -26.797 9.266 5.613 1 87.5 108 LEU A O 1
ATOM 871 N N . VAL A 1 109 ? -25.438 7.785 6.59 1 84.44 109 VAL A N 1
ATOM 872 C CA . VAL A 1 109 ? -25.562 8.445 7.883 1 84.44 109 VAL A CA 1
ATOM 873 C C . VAL A 1 109 ? -24.344 9.336 8.133 1 84.44 109 VAL A C 1
ATOM 875 O O . VAL A 1 109 ? -24.375 10.219 8.992 1 84.44 109 VAL A O 1
ATOM 878 N N . TYR A 1 110 ? -23.297 9.117 7.414 1 88.19 110 TYR A N 1
ATOM 879 C CA . TYR A 1 110 ? -22.062 9.883 7.602 1 88.19 110 TYR A CA 1
ATOM 880 C C . TYR A 1 110 ? -22.281 11.336 7.207 1 88.19 110 TYR A C 1
ATOM 882 O O . TYR A 1 110 ? -22.953 11.633 6.219 1 88.19 110 TYR A O 1
ATOM 890 N N . GLU A 1 111 ? -21.797 12.273 7.898 1 86.62 111 GLU A N 1
ATOM 891 C CA . GLU A 1 111 ? -22.047 13.695 7.727 1 86.62 111 GLU A CA 1
ATOM 892 C C . GLU A 1 111 ? -21.312 14.25 6.512 1 86.62 111 GLU A C 1
ATOM 894 O O . GLU A 1 111 ? -21.656 15.312 5.996 1 86.62 111 GLU A O 1
ATOM 899 N N . ARG A 1 112 ? -20.25 13.547 6.086 1 89.88 112 ARG A N 1
ATOM 900 C CA . ARG A 1 112 ? -19.516 13.953 4.891 1 89.88 112 ARG A CA 1
ATOM 901 C C . ARG A 1 112 ? -19.562 12.859 3.824 1 89.88 112 ARG A C 1
ATOM 903 O O . ARG A 1 112 ? -18.531 12.289 3.471 1 89.88 112 ARG A O 1
ATOM 910 N N . PRO A 1 113 ? -20.688 12.75 3.186 1 90.25 113 PRO A N 1
ATOM 911 C CA . PRO A 1 113 ? -20.875 11.609 2.281 1 90.25 113 PRO A CA 1
ATOM 912 C C . PRO A 1 113 ? -19.969 11.68 1.055 1 90.25 113 PRO A C 1
ATOM 914 O O . PRO A 1 113 ? -19.5 10.641 0.57 1 90.25 113 PRO A O 1
ATOM 917 N N . TYR A 1 114 ? -19.688 12.898 0.541 1 92.56 114 TYR A N 1
ATOM 918 C CA . TYR A 1 114 ? -18.875 13.016 -0.669 1 92.56 114 TYR A CA 1
ATOM 919 C C . TYR A 1 114 ? -17.406 12.719 -0.378 1 92.56 114 TYR A C 1
ATOM 921 O O . TYR A 1 114 ? -16.688 12.211 -1.241 1 92.56 114 TYR A O 1
ATOM 929 N N . ARG A 1 115 ? -17 13.055 0.857 1 93.31 115 ARG A N 1
ATOM 930 C CA . ARG A 1 115 ? -15.656 12.68 1.279 1 93.31 115 ARG A CA 1
ATOM 931 C C . ARG A 1 115 ? -15.523 11.164 1.388 1 93.31 115 ARG A C 1
ATOM 933 O O . ARG A 1 115 ? -14.5 10.594 0.992 1 93.31 115 ARG A O 1
ATOM 940 N N . PHE A 1 116 ? -16.547 10.578 1.921 1 95.19 116 PHE A N 1
ATOM 941 C CA . PHE A 1 116 ? -16.594 9.125 2.031 1 95.19 116 PHE A CA 1
ATOM 942 C C . PHE A 1 116 ? -16.578 8.477 0.653 1 95.19 116 PHE A C 1
ATOM 944 O O . PHE A 1 116 ? -15.75 7.598 0.389 1 95.19 116 PHE A O 1
ATOM 951 N N . LEU A 1 117 ? -17.422 8.945 -0.212 1 94.81 117 LEU A N 1
ATOM 952 C CA . LEU A 1 117 ? -17.562 8.367 -1.544 1 94.81 117 LEU A CA 1
ATOM 953 C C . LEU A 1 117 ? -16.281 8.531 -2.348 1 94.81 117 LEU A C 1
ATOM 955 O O . LEU A 1 117 ? -15.852 7.602 -3.039 1 94.81 117 LEU A O 1
ATOM 959 N N . GLY A 1 118 ? -15.664 9.664 -2.232 1 96.19 118 GLY A N 1
ATOM 960 C CA . GLY A 1 118 ? -14.422 9.914 -2.951 1 96.19 118 GLY A CA 1
ATOM 961 C C . GLY A 1 118 ? -13.297 8.977 -2.551 1 96.19 118 GLY A C 1
ATOM 962 O O . GLY A 1 118 ? -12.664 8.359 -3.406 1 96.19 118 GLY A O 1
ATOM 963 N N . ARG A 1 119 ? -13.102 8.906 -1.3 1 96.44 119 ARG A N 1
ATOM 964 C CA . ARG A 1 119 ? -12.031 8.039 -0.817 1 96.44 119 ARG A CA 1
ATOM 965 C C . ARG A 1 119 ? -12.328 6.574 -1.118 1 96.44 119 ARG A C 1
ATOM 967 O O . ARG A 1 119 ? -11.438 5.816 -1.507 1 96.44 119 ARG A O 1
ATOM 974 N N . PHE A 1 120 ? -13.57 6.195 -0.94 1 97.94 120 PHE A N 1
ATOM 975 C CA . PHE A 1 120 ? -14.008 4.82 -1.141 1 97.94 120 PHE A CA 1
ATOM 976 C C . PHE A 1 120 ? -13.805 4.395 -2.588 1 97.94 120 PHE A C 1
ATOM 978 O O . PHE A 1 120 ? -13.164 3.371 -2.854 1 97.94 120 PHE A O 1
ATOM 985 N N . LEU A 1 121 ? -14.195 5.195 -3.557 1 98.44 121 LEU A N 1
ATOM 986 C CA . LEU A 1 121 ? -14.125 4.859 -4.973 1 98.44 121 LEU A CA 1
ATOM 987 C C . LEU A 1 121 ? -12.688 4.957 -5.484 1 98.44 121 LEU A C 1
ATOM 989 O O . LEU A 1 121 ? -12.266 4.148 -6.312 1 98.44 121 LEU A O 1
ATOM 993 N N . LEU A 1 122 ? -11.945 5.895 -4.98 1 98.44 122 LEU A N 1
ATOM 994 C CA . LEU A 1 122 ? -10.562 6.043 -5.422 1 98.44 122 LEU A CA 1
ATOM 995 C C . LEU A 1 122 ? -9.703 4.887 -4.922 1 98.44 122 LEU A C 1
ATOM 997 O O . LEU A 1 122 ? -8.883 4.352 -5.664 1 98.44 122 LEU A O 1
ATOM 1001 N N . ALA A 1 123 ? -9.914 4.543 -3.676 1 98.31 123 ALA A N 1
ATOM 1002 C CA . ALA A 1 123 ? -9.125 3.453 -3.104 1 98.31 123 ALA A CA 1
ATOM 1003 C C . ALA A 1 123 ? -9.469 2.121 -3.762 1 98.31 123 ALA A C 1
ATOM 1005 O O . ALA A 1 123 ? -8.578 1.344 -4.109 1 98.31 123 ALA A O 1
ATOM 1006 N N . TRP A 1 124 ? -10.758 1.841 -3.906 1 98.5 124 TRP A N 1
ATOM 1007 C CA . TRP A 1 124 ? -11.195 0.634 -4.598 1 98.5 124 TRP A CA 1
ATOM 1008 C C . TRP A 1 124 ? -10.719 0.63 -6.047 1 98.5 124 TRP A C 1
ATOM 1010 O O . TRP A 1 124 ? -10.203 -0.382 -6.535 1 98.5 124 TRP A O 1
ATOM 1020 N N . GLY A 1 125 ? -10.852 1.762 -6.695 1 98.44 125 GLY A N 1
ATOM 1021 C CA . GLY A 1 125 ? -10.391 1.892 -8.07 1 98.44 125 GLY A CA 1
ATOM 1022 C C . GLY A 1 125 ? -8.898 1.653 -8.227 1 98.44 125 GLY A C 1
ATOM 1023 O O . GLY A 1 125 ? -8.469 0.989 -9.172 1 98.44 125 GLY A O 1
ATOM 1024 N N . LEU A 1 126 ? -8.148 2.205 -7.305 1 98.25 126 LEU A N 1
ATOM 1025 C CA . LEU A 1 126 ? -6.707 2.004 -7.355 1 98.25 126 LEU A CA 1
ATOM 1026 C C . LEU A 1 126 ? -6.355 0.532 -7.164 1 98.25 126 LEU A C 1
ATOM 1028 O O . LEU A 1 126 ? -5.477 0.007 -7.852 1 98.25 126 LEU A O 1
ATOM 1032 N N . SER A 1 127 ? -7.023 -0.135 -6.277 1 98.31 127 SER A N 1
ATOM 1033 C CA . SER A 1 127 ? -6.793 -1.561 -6.066 1 98.31 127 SER A CA 1
ATOM 1034 C C . SER A 1 127 ? -7.102 -2.361 -7.328 1 98.31 127 SER A C 1
ATOM 1036 O O . SER A 1 127 ? -6.363 -3.283 -7.68 1 98.31 127 SER A O 1
ATOM 1038 N N . LEU A 1 128 ? -8.156 -1.945 -7.996 1 98.06 128 LEU A N 1
ATOM 1039 C CA . LEU A 1 128 ? -8.531 -2.625 -9.227 1 98.06 128 LEU A CA 1
ATOM 1040 C C . LEU A 1 128 ? -7.516 -2.363 -10.336 1 98.06 128 LEU A C 1
ATOM 1042 O O . LEU A 1 128 ? -7.191 -3.264 -11.109 1 98.06 128 LEU A O 1
ATOM 1046 N N . LEU A 1 129 ? -7.059 -1.194 -10.414 1 97.44 129 LEU A N 1
ATOM 1047 C CA . LEU A 1 129 ? -6.043 -0.858 -11.406 1 97.44 129 LEU A CA 1
ATOM 1048 C C . LEU A 1 129 ? -4.793 -1.714 -11.219 1 97.44 129 LEU A C 1
ATOM 1050 O O . LEU A 1 129 ? -4.211 -2.189 -12.195 1 97.44 129 LEU A O 1
ATOM 1054 N N . LEU A 1 130 ? -4.438 -1.886 -9.992 1 97.62 130 LEU A N 1
ATOM 1055 C CA . LEU A 1 130 ? -3.277 -2.723 -9.695 1 97.62 130 LEU A CA 1
ATOM 1056 C C . LEU A 1 130 ? -3.564 -4.184 -10.023 1 97.62 130 LEU A C 1
ATOM 1058 O O . LEU A 1 130 ? -2.709 -4.883 -10.57 1 97.62 130 LEU A O 1
ATOM 1062 N N . ARG A 1 131 ? -4.754 -4.629 -9.75 1 97.56 131 ARG A N 1
ATOM 1063 C CA . ARG A 1 131 ? -5.156 -6.004 -10.039 1 97.56 131 ARG A CA 1
ATOM 1064 C C . ARG A 1 131 ? -5.156 -6.273 -11.539 1 97.56 131 ARG A C 1
ATOM 1066 O O . ARG A 1 131 ? -4.758 -7.355 -11.977 1 97.56 131 ARG A O 1
ATOM 1073 N N . ILE A 1 132 ? -5.586 -5.324 -12.289 1 96.31 132 ILE A N 1
ATOM 1074 C CA . ILE A 1 132 ? -5.625 -5.418 -13.75 1 96.31 132 ILE A CA 1
ATOM 1075 C C . ILE A 1 132 ? -4.238 -5.777 -14.281 1 96.31 132 ILE A C 1
ATOM 1077 O O . ILE A 1 132 ? -4.113 -6.566 -15.219 1 96.31 132 ILE A O 1
ATOM 1081 N N . THR A 1 133 ? -3.197 -5.336 -13.648 1 95.94 133 THR A N 1
ATOM 1082 C CA . THR A 1 133 ? -1.841 -5.555 -14.141 1 95.94 133 THR A CA 1
ATOM 1083 C C . THR A 1 133 ? -1.31 -6.91 -13.68 1 95.94 133 THR A C 1
ATOM 1085 O O . THR A 1 133 ? -0.337 -7.422 -14.242 1 95.94 133 THR A O 1
ATOM 1088 N N . THR A 1 134 ? -1.949 -7.527 -12.711 1 95.81 134 THR A N 1
ATOM 1089 C CA . THR A 1 134 ? -1.387 -8.758 -12.164 1 95.81 134 THR A CA 1
ATOM 1090 C C . THR A 1 134 ? -2.182 -9.969 -12.641 1 95.81 134 THR A C 1
ATOM 1092 O O . THR A 1 134 ? -1.608 -11.031 -12.898 1 95.81 134 THR A O 1
ATOM 1095 N N . ILE A 1 135 ? -3.439 -9.883 -12.812 1 93.44 135 ILE A N 1
ATOM 1096 C CA . ILE A 1 135 ? -4.352 -11.008 -12.977 1 93.44 135 ILE A CA 1
ATOM 1097 C C . ILE A 1 135 ? -4.016 -11.758 -14.266 1 93.44 135 ILE A C 1
ATOM 1099 O O . ILE A 1 135 ? -4.117 -12.984 -14.32 1 93.44 135 ILE A O 1
ATOM 1103 N N . GLY A 1 136 ? -3.531 -11.156 -15.281 1 89.81 136 GLY A N 1
ATOM 1104 C CA . GLY A 1 136 ? -3.271 -11.82 -16.547 1 89.81 136 GLY A CA 1
ATOM 1105 C C . GLY A 1 136 ? -1.792 -11.945 -16.859 1 89.81 136 GLY A C 1
ATOM 1106 O O . GLY A 1 136 ? -1.419 -12.383 -17.953 1 89.81 136 GLY A O 1
ATOM 1107 N N . THR A 1 137 ? -0.967 -11.617 -15.883 1 93.75 137 THR A N 1
ATOM 1108 C CA . THR A 1 137 ? 0.459 -11.578 -16.188 1 93.75 137 THR A CA 1
ATOM 1109 C C . THR A 1 137 ? 1.116 -12.922 -15.898 1 93.75 137 THR A C 1
ATOM 1111 O O . THR A 1 137 ? 1.943 -13.398 -16.688 1 93.75 137 THR A O 1
ATOM 1114 N N . THR A 1 138 ? 0.833 -13.508 -14.797 1 94.31 138 THR A N 1
ATOM 1115 C CA . THR A 1 138 ? 1.263 -14.852 -14.43 1 94.31 138 THR A CA 1
ATOM 1116 C C . THR A 1 138 ? 0.058 -15.75 -14.156 1 94.31 138 THR A C 1
ATOM 1118 O O . THR A 1 138 ? -0.785 -15.43 -13.32 1 94.31 138 THR A O 1
ATOM 1121 N N . SER A 1 139 ? -0.019 -16.828 -14.891 1 92.75 139 SER A N 1
ATOM 1122 C CA . SER A 1 139 ? -1.183 -17.703 -14.75 1 92.75 139 SER A CA 1
ATOM 1123 C C . SER A 1 139 ? -0.907 -18.844 -13.781 1 92.75 139 SER A C 1
ATOM 1125 O O . SER A 1 139 ? -0.069 -19.719 -14.055 1 92.75 139 SER A O 1
ATOM 1127 N N . LEU A 1 140 ? -1.613 -18.844 -12.688 1 92 140 LEU A N 1
ATOM 1128 C CA . LEU A 1 140 ? -1.542 -19.938 -11.719 1 92 140 LEU A CA 1
ATOM 1129 C C . LEU A 1 140 ? -2.631 -20.969 -11.977 1 92 140 LEU A C 1
ATOM 1131 O O . LEU A 1 140 ? -3.688 -20.641 -12.523 1 92 140 LEU A O 1
ATOM 1135 N N . PRO A 1 141 ? -2.299 -22.219 -11.602 1 91.56 141 PRO A N 1
ATOM 1136 C CA . PRO A 1 141 ? -3.387 -23.188 -11.68 1 91.56 141 PRO A CA 1
ATOM 1137 C C . PRO A 1 141 ? -4.523 -22.891 -10.703 1 91.56 141 PRO A C 1
ATOM 1139 O O . PRO A 1 141 ? -4.273 -22.438 -9.586 1 91.56 141 PRO A O 1
ATOM 1142 N N . ASP A 1 142 ? -5.711 -23.109 -11.148 1 91.19 142 ASP A N 1
ATOM 1143 C CA . ASP A 1 142 ? -6.879 -22.828 -10.312 1 91.19 142 ASP A CA 1
ATOM 1144 C C . ASP A 1 142 ? -7.047 -23.891 -9.227 1 91.19 142 ASP A C 1
ATOM 1146 O O . ASP A 1 142 ? -6.992 -25.078 -9.508 1 91.19 142 ASP A O 1
ATOM 1150 N N . PRO A 1 143 ? -7.23 -23.453 -8.062 1 91.44 143 PRO A N 1
ATOM 1151 C CA . PRO A 1 143 ? -7.395 -24.422 -6.977 1 91.44 143 PRO A CA 1
ATOM 1152 C C . PRO A 1 143 ? -8.773 -25.078 -6.969 1 91.44 143 PRO A C 1
ATOM 1154 O O . PRO A 1 143 ? -8.953 -26.141 -6.371 1 91.44 143 PRO A O 1
ATOM 1157 N N . ARG A 1 144 ? -9.719 -24.406 -7.57 1 85.5 144 ARG A N 1
ATOM 1158 C CA . ARG A 1 144 ? -11.062 -24.953 -7.578 1 85.5 144 ARG A CA 1
ATOM 1159 C C . ARG A 1 144 ? -11.289 -25.844 -8.805 1 85.5 144 ARG A C 1
ATOM 1161 O O . ARG A 1 144 ? -11.102 -25.391 -9.938 1 85.5 144 ARG A O 1
ATOM 1168 N N . SER A 1 145 ? -11.758 -27 -8.539 1 80.31 145 SER A N 1
ATOM 1169 C CA . SER A 1 145 ? -11.945 -27.969 -9.617 1 80.31 145 SER A CA 1
ATOM 1170 C C . SER A 1 145 ? -13.195 -27.641 -10.43 1 80.31 145 SER A C 1
ATOM 1172 O O . SER A 1 145 ? -13.289 -28.016 -11.602 1 80.31 145 SER A O 1
ATOM 1174 N N . THR A 1 146 ? -14.102 -26.859 -9.844 1 78.62 146 THR A N 1
ATOM 1175 C CA . THR A 1 146 ? -15.391 -26.656 -10.492 1 78.62 146 THR A CA 1
ATOM 1176 C C . THR A 1 146 ? -15.445 -25.281 -11.172 1 78.62 146 THR A C 1
ATOM 1178 O O . THR A 1 146 ? -16.516 -24.828 -11.586 1 78.62 146 THR A O 1
ATOM 1181 N N . CYS A 1 147 ? -14.258 -24.672 -11.234 1 77.62 147 CYS A N 1
ATOM 1182 C CA . CYS A 1 147 ? -14.289 -23.359 -11.875 1 77.62 147 CYS A CA 1
ATOM 1183 C C . CYS A 1 147 ? -14.562 -23.5 -13.375 1 77.62 147 CYS A C 1
ATOM 1185 O O . CYS A 1 147 ? -14.344 -24.562 -13.953 1 77.62 147 CYS A O 1
ATOM 1187 N N . GLU A 1 148 ? -15.141 -22.406 -13.938 1 80.38 148 GLU A N 1
ATOM 1188 C CA . GLU A 1 148 ? -15.516 -22.422 -15.344 1 80.38 148 GLU A CA 1
ATOM 1189 C C . GLU A 1 148 ? -14.602 -21.531 -16.172 1 80.38 148 GLU A C 1
ATOM 1191 O O . GLU A 1 148 ? -14.352 -20.375 -15.797 1 80.38 148 GLU A O 1
ATOM 1196 N N . TYR A 1 149 ? -14.141 -22.062 -17.25 1 84.44 149 TYR A N 1
ATOM 1197 C CA . TYR A 1 149 ? -13.352 -21.266 -18.172 1 84.44 149 TYR A CA 1
ATOM 1198 C C . TYR A 1 149 ? -14.25 -20.438 -19.078 1 84.44 149 TYR A C 1
ATOM 1200 O O . TYR A 1 149 ? -15.305 -20.906 -19.516 1 84.44 149 TYR A O 1
ATOM 1208 N N . ILE A 1 150 ? -13.773 -19.234 -19.359 1 81.56 150 ILE A N 1
ATOM 1209 C CA . ILE A 1 150 ? -14.5 -18.344 -20.25 1 81.56 150 ILE A CA 1
ATOM 1210 C C . ILE A 1 150 ? -14.234 -18.75 -21.703 1 81.56 150 ILE A C 1
ATOM 1212 O O . ILE A 1 150 ? -13.078 -18.922 -22.094 1 81.56 150 ILE A O 1
ATOM 1216 N N . THR A 1 151 ? -15.297 -18.938 -22.453 1 79.69 151 THR A N 1
ATOM 1217 C CA . THR A 1 151 ? -15.156 -19.328 -23.859 1 79.69 151 THR A CA 1
ATOM 1218 C C . THR A 1 151 ? -15.641 -18.203 -24.781 1 79.69 151 THR A C 1
ATOM 1220 O O . THR A 1 151 ? -15.297 -18.188 -25.969 1 79.69 151 THR A O 1
ATOM 1223 N N . GLY A 1 152 ? -16.359 -17.234 -24.203 1 79.81 152 GLY A N 1
ATOM 1224 C CA . GLY A 1 152 ? -16.953 -16.172 -25.016 1 79.81 152 GLY A CA 1
ATOM 1225 C C . GLY A 1 152 ? -16.047 -14.977 -25.188 1 79.81 152 GLY A C 1
ATOM 1226 O O . GLY A 1 152 ? -14.82 -15.102 -25.156 1 79.81 152 GLY A O 1
ATOM 1227 N N . ASN A 1 153 ? -16.641 -13.844 -25.547 1 85.75 153 ASN A N 1
ATOM 1228 C CA . ASN A 1 153 ? -15.953 -12.578 -25.766 1 85.75 153 ASN A CA 1
ATOM 1229 C C . ASN A 1 153 ? -15.43 -12 -24.453 1 85.75 153 ASN A C 1
ATOM 1231 O O . ASN A 1 153 ? -16.203 -11.75 -23.531 1 85.75 153 ASN A O 1
ATOM 1235 N N . ILE A 1 154 ? -14.18 -11.742 -24.453 1 83.06 154 ILE A N 1
ATOM 1236 C CA . ILE A 1 154 ? -13.523 -11.305 -23.234 1 83.06 154 ILE A CA 1
ATOM 1237 C C . ILE A 1 154 ? -14.062 -9.945 -22.812 1 83.06 154 ILE A C 1
ATOM 1239 O O . ILE A 1 154 ? -14.016 -9.586 -21.625 1 83.06 154 ILE A O 1
ATOM 1243 N N . PHE A 1 155 ? -14.633 -9.148 -23.734 1 85.12 155 PHE A N 1
ATOM 1244 C CA . PHE A 1 155 ? -15.031 -7.777 -23.438 1 85.12 155 PHE A CA 1
ATOM 1245 C C . PHE A 1 155 ? -16.453 -7.738 -22.875 1 85.12 155 PHE A C 1
ATOM 1247 O O . PHE A 1 155 ? -16.844 -6.758 -22.234 1 85.12 155 PHE A O 1
ATOM 1254 N N . THR A 1 156 ? -17.219 -8.836 -22.984 1 81.44 156 THR A N 1
ATOM 1255 C CA . THR A 1 156 ? -18.641 -8.727 -22.625 1 81.44 156 THR A CA 1
ATOM 1256 C C . THR A 1 156 ? -19.016 -9.82 -21.625 1 81.44 156 THR A C 1
ATOM 1258 O O . THR A 1 156 ? -20 -9.68 -20.891 1 81.44 156 THR A O 1
ATOM 1261 N N . GLU A 1 157 ? -18.297 -10.844 -21.578 1 82.38 157 GLU A N 1
ATOM 1262 C CA . GLU A 1 157 ? -18.641 -11.969 -20.703 1 82.38 157 GLU A CA 1
ATOM 1263 C C . GLU A 1 157 ? -18.391 -11.625 -19.234 1 82.38 157 GLU A C 1
ATOM 1265 O O . GLU A 1 157 ? -17.391 -10.984 -18.906 1 82.38 157 GLU A O 1
ATOM 1270 N N . VAL A 1 158 ? -19.438 -11.961 -18.422 1 77.44 158 VAL A N 1
ATOM 1271 C CA . VAL A 1 158 ? -19.328 -11.766 -16.984 1 77.44 158 VAL A CA 1
ATOM 1272 C C . VAL A 1 158 ? -19.531 -13.094 -16.266 1 77.44 158 VAL A C 1
ATOM 1274 O O . VAL A 1 158 ? -20.5 -13.812 -16.547 1 77.44 158 VAL A O 1
ATOM 1277 N N . ALA A 1 159 ? -18.5 -13.516 -15.516 1 74.06 159 ALA A N 1
ATOM 1278 C CA . ALA A 1 159 ? -18.594 -14.742 -14.727 1 74.06 159 ALA A CA 1
ATOM 1279 C C . ALA A 1 159 ? -18.016 -14.539 -13.328 1 74.06 159 ALA A C 1
ATOM 1281 O O . ALA A 1 159 ? -16.922 -13.984 -13.172 1 74.06 159 ALA A O 1
ATOM 1282 N N . LEU A 1 160 ? -18.719 -14.961 -12.352 1 67.19 160 LEU A N 1
ATOM 1283 C CA . LEU A 1 160 ? -18.312 -14.727 -10.969 1 67.19 160 LEU A CA 1
ATOM 1284 C C . LEU A 1 160 ? -17.297 -15.766 -10.516 1 67.19 160 LEU A C 1
ATOM 1286 O O . LEU A 1 160 ? -16.438 -15.469 -9.68 1 67.19 160 LEU A O 1
ATOM 1290 N N . HIS A 1 161 ? -17.344 -16.969 -11.039 1 73.88 161 HIS A N 1
ATOM 1291 C CA . HIS A 1 161 ? -16.453 -18.031 -10.562 1 73.88 161 HIS A CA 1
ATOM 1292 C C . HIS A 1 161 ? -15.688 -18.656 -11.719 1 73.88 161 HIS A C 1
ATOM 1294 O O . HIS A 1 161 ? -15.648 -19.875 -11.852 1 73.88 161 HIS A O 1
ATOM 1300 N N . ARG A 1 162 ? -15.109 -17.719 -12.367 1 82.5 162 ARG A N 1
ATOM 1301 C CA . ARG A 1 162 ? -14.328 -18.172 -13.516 1 82.5 162 ARG A CA 1
ATOM 1302 C C . ARG A 1 162 ? -12.945 -18.641 -13.086 1 82.5 162 ARG A C 1
ATOM 1304 O O . ARG A 1 162 ? -12.445 -18.219 -12.039 1 82.5 162 ARG A O 1
ATOM 1311 N N . CYS A 1 163 ? -12.406 -19.484 -13.891 1 84.19 163 CYS A N 1
ATOM 1312 C CA . CYS A 1 163 ? -11.039 -19.938 -13.656 1 84.19 163 CYS A CA 1
ATOM 1313 C C . CYS A 1 163 ? -10.031 -18.844 -14.016 1 84.19 163 CYS A C 1
ATOM 1315 O O . CYS A 1 163 ? -10.32 -17.984 -14.852 1 84.19 163 CYS A O 1
ATOM 1317 N N . GLY A 1 164 ? -8.984 -18.812 -13.375 1 87.81 164 GLY A N 1
ATOM 1318 C CA . GLY A 1 164 ? -7.895 -17.906 -13.734 1 87.81 164 GLY A CA 1
ATOM 1319 C C . GLY A 1 164 ? -7.945 -16.594 -12.992 1 87.81 164 GLY A C 1
ATOM 1320 O O . GLY A 1 164 ? -7.016 -15.781 -13.086 1 87.81 164 GLY A O 1
ATOM 1321 N N . ASP A 1 165 ? -9.008 -16.438 -12.289 1 86.94 165 ASP A N 1
ATOM 1322 C CA . ASP A 1 165 ? -9.195 -15.203 -11.531 1 86.94 165 ASP A CA 1
ATOM 1323 C C . ASP A 1 165 ? -8.406 -15.234 -10.227 1 86.94 165 ASP A C 1
ATOM 1325 O O . ASP A 1 165 ? -8.992 -15.289 -9.141 1 86.94 165 ASP A O 1
ATOM 1329 N N . LEU A 1 166 ? -7.039 -15.266 -10.531 1 90.88 166 LEU A N 1
ATOM 1330 C CA . LEU A 1 166 ? -6.145 -15.383 -9.383 1 90.88 166 LEU A CA 1
ATOM 1331 C C . LEU A 1 166 ? -5.16 -14.219 -9.336 1 90.88 166 LEU A C 1
ATOM 1333 O O . LEU A 1 166 ? -4.906 -13.578 -10.359 1 90.88 166 LEU A O 1
ATOM 1337 N N . ILE A 1 167 ? -4.594 -13.922 -8.102 1 92.38 167 ILE A N 1
ATOM 1338 C CA . ILE A 1 167 ? -3.621 -12.891 -7.754 1 92.38 167 ILE A CA 1
ATOM 1339 C C . ILE A 1 167 ? -4.152 -11.523 -8.164 1 92.38 167 ILE A C 1
ATOM 1341 O O . ILE A 1 167 ? -3.834 -11.031 -9.25 1 92.38 167 ILE A O 1
ATOM 1345 N N . PHE A 1 168 ? -4.828 -10.906 -7.461 1 94.75 168 PHE A N 1
ATOM 1346 C CA . PHE A 1 168 ? -5.293 -11.266 -6.125 1 94.75 168 PHE A CA 1
ATOM 1347 C C . PHE A 1 168 ? -6.816 -11.219 -6.051 1 94.75 168 PHE A C 1
ATOM 1349 O O . PHE A 1 168 ? -7.48 -10.844 -7.02 1 94.75 168 PHE A O 1
ATOM 1356 N N . SER A 1 169 ? -7.395 -11.664 -5.031 1 95.44 169 SER A N 1
ATOM 1357 C CA . SER A 1 169 ? -8.82 -11.945 -4.875 1 95.44 169 SER A CA 1
ATOM 1358 C C . SER A 1 169 ? -9.641 -10.664 -4.961 1 95.44 169 SER A C 1
ATOM 1360 O O . SER A 1 169 ? -9.516 -9.781 -4.113 1 95.44 169 SER A O 1
ATOM 1362 N N . GLY A 1 170 ? -10.539 -10.633 -5.891 1 94.31 170 GLY A N 1
ATOM 1363 C CA . GLY A 1 170 ? -11.445 -9.5 -6.02 1 94.31 170 GLY A CA 1
ATOM 1364 C C . GLY A 1 170 ? -12.438 -9.391 -4.875 1 94.31 170 GLY A C 1
ATOM 1365 O O . GLY A 1 170 ? -12.758 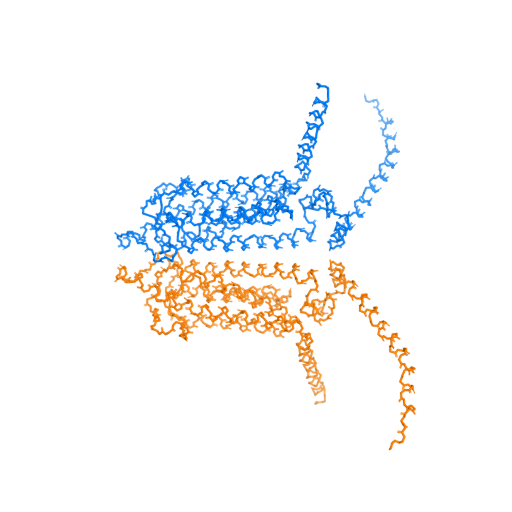-8.289 -4.426 1 94.31 170 GLY A O 1
ATOM 1366 N N . HIS A 1 171 ? -12.953 -10.523 -4.434 1 94.69 171 HIS A N 1
ATOM 1367 C CA . HIS A 1 171 ? -13.852 -10.531 -3.287 1 94.69 171 HIS A CA 1
ATOM 1368 C C . HIS A 1 171 ? -13.18 -9.93 -2.055 1 94.69 171 HIS A C 1
ATOM 1370 O O . HIS A 1 171 ? -13.789 -9.133 -1.336 1 94.69 171 HIS A O 1
ATOM 1376 N N . THR A 1 172 ? -11.953 -10.305 -1.886 1 97.25 172 THR A N 1
ATOM 1377 C CA . THR A 1 172 ? -11.242 -9.852 -0.696 1 97.25 172 THR A CA 1
ATOM 1378 C C . THR A 1 172 ? -10.945 -8.359 -0.787 1 97.25 172 THR A C 1
ATOM 1380 O O . THR A 1 172 ? -10.938 -7.656 0.228 1 97.25 172 THR A O 1
ATOM 1383 N N . ILE A 1 173 ? -10.734 -7.84 -1.999 1 97.88 173 ILE A N 1
ATOM 1384 C CA . ILE A 1 173 ? -10.602 -6.398 -2.164 1 97.88 173 ILE A CA 1
ATOM 1385 C C . ILE A 1 173 ? -11.836 -5.699 -1.585 1 97.88 173 ILE A C 1
ATOM 1387 O O . ILE A 1 173 ? -11.711 -4.695 -0.881 1 97.88 173 ILE A O 1
ATOM 1391 N N . ILE A 1 174 ? -12.984 -6.277 -1.888 1 97.81 174 ILE A N 1
ATOM 1392 C CA . ILE A 1 174 ? -14.234 -5.68 -1.433 1 97.81 174 ILE A CA 1
ATOM 1393 C C . ILE A 1 174 ? -14.32 -5.77 0.089 1 97.81 174 ILE A C 1
ATOM 1395 O O . ILE A 1 174 ? -14.648 -4.785 0.757 1 97.81 174 ILE A O 1
ATOM 1399 N N . TYR A 1 175 ? -13.953 -6.926 0.677 1 98.25 175 TYR A N 1
ATOM 1400 C CA . TYR A 1 175 ? -13.93 -7.086 2.127 1 98.25 175 TYR A CA 1
ATOM 1401 C C . TYR A 1 175 ? -13.039 -6.039 2.779 1 98.25 175 TYR A C 1
ATOM 1403 O O . TYR A 1 175 ? -13.469 -5.32 3.686 1 98.25 175 TYR A O 1
ATOM 1411 N N . ALA A 1 176 ? -11.852 -5.938 2.285 1 98.38 176 ALA A N 1
ATOM 1412 C CA . ALA A 1 176 ? -10.844 -5.074 2.893 1 98.38 176 ALA A CA 1
ATOM 1413 C C . ALA A 1 176 ? -11.211 -3.604 2.736 1 98.38 176 ALA A C 1
ATOM 1415 O O . ALA A 1 176 ? -11.07 -2.82 3.68 1 98.38 176 ALA A O 1
ATOM 1416 N N . THR A 1 177 ? -11.664 -3.254 1.577 1 98.44 177 THR A N 1
ATOM 1417 C CA . THR A 1 177 ? -12.016 -1.863 1.318 1 98.44 177 THR A CA 1
ATOM 1418 C C . THR A 1 177 ? -13.195 -1.435 2.184 1 98.44 177 THR A C 1
ATOM 1420 O O . THR A 1 177 ? -13.195 -0.338 2.744 1 98.44 177 THR A O 1
ATOM 1423 N N . ASN A 1 178 ? -14.156 -2.266 2.301 1 98.31 178 ASN A N 1
ATOM 1424 C CA . ASN A 1 178 ? -15.297 -1.956 3.156 1 98.31 178 ASN A CA 1
ATOM 1425 C C . ASN A 1 178 ? -14.898 -1.893 4.625 1 98.31 178 ASN A C 1
ATOM 1427 O O . ASN A 1 178 ? -15.406 -1.06 5.379 1 98.31 178 ASN A O 1
ATOM 1431 N N . PHE A 1 179 ? -14.039 -2.758 5.035 1 98.25 179 PHE A N 1
ATOM 1432 C CA . PHE A 1 179 ? -13.531 -2.676 6.398 1 98.25 179 PHE A CA 1
ATOM 1433 C C . PHE A 1 179 ? -12.812 -1.35 6.633 1 98.25 179 PHE A C 1
ATOM 1435 O O . PHE A 1 179 ? -13.039 -0.689 7.648 1 98.25 179 PHE A O 1
ATOM 1442 N N . MET A 1 180 ? -11.992 -0.982 5.656 1 97.75 180 MET A N 1
ATOM 1443 C CA . MET A 1 180 ? -11.258 0.271 5.801 1 97.75 180 MET A CA 1
ATOM 1444 C C . MET A 1 180 ? -12.211 1.461 5.844 1 97.75 180 MET A C 1
ATOM 1446 O O . MET A 1 180 ? -11.961 2.43 6.562 1 97.75 180 MET A O 1
ATOM 1450 N N . ALA A 1 181 ? -13.273 1.393 5.082 1 97.31 181 ALA A N 1
ATOM 1451 C CA . ALA A 1 181 ? -14.281 2.453 5.102 1 97.31 181 ALA A CA 1
ATOM 1452 C C . ALA A 1 181 ? -14.922 2.568 6.48 1 97.31 181 ALA A C 1
ATOM 1454 O O . ALA A 1 181 ? -15.031 3.666 7.035 1 97.31 181 ALA A O 1
ATOM 1455 N N . CYS A 1 182 ? -15.242 1.494 7.043 1 96.31 182 CYS A N 1
ATOM 1456 C CA . CYS A 1 182 ? -15.859 1.494 8.367 1 96.31 182 CYS A CA 1
ATOM 1457 C C . CYS A 1 182 ? -14.859 1.923 9.43 1 96.31 182 CYS A C 1
ATOM 1459 O O . CYS A 1 182 ? -15.195 2.695 10.328 1 96.31 182 CYS A O 1
ATOM 1461 N N . PHE A 1 183 ? -13.688 1.462 9.266 1 96.06 183 PHE A N 1
ATOM 1462 C CA . PHE A 1 183 ? -12.625 1.773 10.219 1 96.06 183 PHE A CA 1
ATOM 1463 C C . PHE A 1 183 ? -12.32 3.268 10.219 1 96.06 183 PHE A C 1
ATOM 1465 O O . PHE A 1 183 ? -12.047 3.848 11.273 1 96.06 183 PHE A O 1
ATOM 1472 N N . SER A 1 184 ? -12.445 3.881 9.094 1 94.38 184 SER A N 1
ATOM 1473 C CA . SER A 1 184 ? -12.023 5.27 8.945 1 94.38 184 SER A CA 1
ATOM 1474 C C . SER A 1 184 ? -13.172 6.23 9.234 1 94.38 184 SER A C 1
ATOM 1476 O O . SER A 1 184 ? -12.953 7.336 9.734 1 94.38 184 SER A O 1
ATOM 1478 N N . PHE A 1 185 ? -14.469 5.836 8.953 1 93.94 185 PHE A N 1
ATOM 1479 C CA . PHE A 1 185 ? -15.523 6.84 8.93 1 93.94 185 PHE A CA 1
ATOM 1480 C C . PHE A 1 185 ? -16.578 6.539 9.984 1 93.94 185 PHE A C 1
ATOM 1482 O O . PHE A 1 185 ? -17.469 7.359 10.242 1 93.94 185 PHE A O 1
ATOM 1489 N N . SER A 1 186 ? -16.484 5.398 10.609 1 92.62 186 SER A N 1
ATOM 1490 C CA . SER A 1 186 ? -17.438 5.109 11.672 1 92.62 186 SER A CA 1
ATOM 1491 C C . SER A 1 186 ? -17.266 6.066 12.844 1 92.62 186 SER A C 1
ATOM 1493 O O . SER A 1 186 ? -16.156 6.527 13.117 1 92.62 186 SER A O 1
ATOM 1495 N N . PRO A 1 187 ? -18.438 6.367 13.508 1 86.62 187 PRO A N 1
ATOM 1496 C CA . PRO A 1 187 ? -18.328 7.215 14.695 1 86.62 187 PRO A CA 1
ATOM 1497 C C . PRO A 1 187 ? -17.422 6.609 15.766 1 86.62 187 PRO A C 1
ATOM 1499 O O . PRO A 1 187 ? -17.312 5.387 15.867 1 86.62 187 PRO A O 1
ATOM 1502 N N . ARG A 1 188 ? -16.797 7.395 16.578 1 84.19 188 ARG A N 1
ATOM 1503 C CA . ARG A 1 188 ? -15.828 6.938 17.562 1 84.19 188 ARG A CA 1
ATOM 1504 C C . ARG A 1 188 ? -16.516 6.578 18.875 1 84.19 188 ARG A C 1
ATOM 1506 O O . ARG A 1 188 ? -15.852 6.301 19.875 1 84.19 188 ARG A O 1
ATOM 1513 N N . ASN A 1 189 ? -17.828 6.453 18.891 1 88.25 189 ASN A N 1
ATOM 1514 C CA . ASN A 1 189 ? -18.578 6 20.062 1 88.25 189 ASN A CA 1
ATOM 1515 C C . ASN A 1 189 ? -18.656 4.477 20.125 1 88.25 189 ASN A C 1
ATOM 1517 O O . ASN A 1 189 ? -18.094 3.787 19.266 1 88.25 189 ASN A O 1
ATOM 1521 N N . ILE A 1 190 ? -19.25 3.936 21.094 1 92.38 190 ILE A N 1
ATOM 1522 C CA . ILE A 1 190 ? -19.297 2.498 21.344 1 92.38 190 ILE A CA 1
ATOM 1523 C C . ILE A 1 190 ? -19.984 1.793 20.172 1 92.38 190 ILE A C 1
ATOM 1525 O O . ILE A 1 190 ? -19.531 0.734 19.734 1 92.38 190 ILE A O 1
ATOM 1529 N N . LEU A 1 191 ? -21.047 2.385 19.688 1 89.06 191 LEU A N 1
ATOM 1530 C CA . LEU A 1 191 ? -21.781 1.793 18.562 1 89.06 191 LEU A CA 1
ATOM 1531 C C . LEU A 1 191 ? -20.922 1.726 17.312 1 89.06 191 LEU A C 1
ATOM 1533 O O . LEU A 1 191 ? -20.922 0.715 16.609 1 89.06 191 LEU A O 1
ATOM 1537 N N . GLY A 1 192 ? -20.156 2.793 17.047 1 91.31 192 GLY A N 1
ATOM 1538 C CA . GLY A 1 192 ? -19.25 2.814 15.906 1 91.31 192 GLY A CA 1
ATOM 1539 C C . GLY A 1 192 ? -18.141 1.773 16 1 91.31 192 GLY A C 1
ATOM 1540 O O . GLY A 1 192 ? -17.797 1.131 15.008 1 91.31 192 GLY A O 1
ATOM 1541 N N . LYS A 1 193 ? -17.703 1.565 17.234 1 94 193 LYS A N 1
ATOM 1542 C CA . LYS A 1 193 ? -16.656 0.573 17.469 1 94 193 LYS A CA 1
ATOM 1543 C C . LYS A 1 193 ? -17.188 -0.843 17.266 1 94 193 LYS A C 1
ATOM 1545 O O . LYS A 1 193 ? -16.5 -1.696 16.703 1 94 193 LYS A O 1
ATOM 1550 N N . ILE A 1 194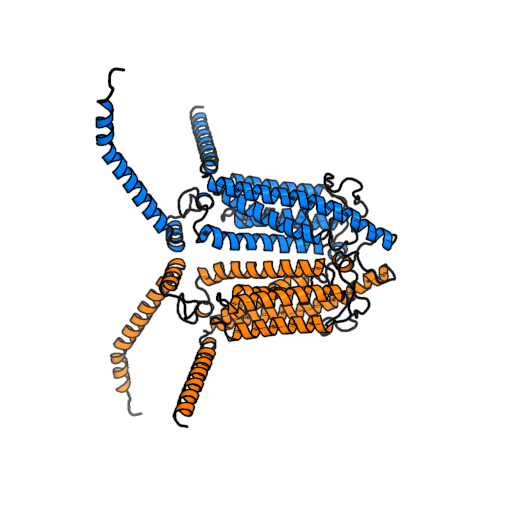 ? -18.328 -1.049 17.703 1 93.88 194 ILE A N 1
ATOM 1551 C CA . ILE A 1 194 ? -18.953 -2.363 17.578 1 93.88 194 ILE A CA 1
ATOM 1552 C C . ILE A 1 194 ? -19.172 -2.678 16.094 1 93.88 194 ILE A C 1
ATOM 1554 O O . ILE A 1 194 ? -18.875 -3.781 15.641 1 93.88 194 ILE A O 1
ATOM 1558 N N . ILE A 1 195 ? -19.672 -1.683 15.328 1 93.5 195 ILE A N 1
ATOM 1559 C CA . ILE A 1 195 ? -19.922 -1.873 13.906 1 93.5 195 ILE A CA 1
ATOM 1560 C C . ILE A 1 195 ? -18.625 -2.174 13.18 1 93.5 195 ILE A C 1
ATOM 1562 O O . ILE A 1 195 ? -18.562 -3.068 12.328 1 93.5 195 ILE A O 1
ATOM 1566 N N . THR A 1 196 ? -17.609 -1.436 13.531 1 95.25 196 THR A N 1
ATOM 1567 C CA . THR A 1 196 ? -16.297 -1.642 12.914 1 95.25 196 THR A CA 1
ATOM 1568 C C . THR A 1 196 ? -15.789 -3.049 13.195 1 95.25 196 THR A C 1
ATOM 1570 O O . THR A 1 196 ? -15.273 -3.721 12.297 1 95.25 196 THR A O 1
ATOM 1573 N N . LEU A 1 197 ? -15.977 -3.529 14.438 1 95.62 197 LEU A N 1
ATOM 1574 C CA . LEU A 1 197 ? -15.547 -4.871 14.812 1 95.62 197 LEU A CA 1
ATOM 1575 C C . LEU A 1 197 ? -16.359 -5.93 14.07 1 95.62 197 LEU A C 1
ATOM 1577 O O . LEU A 1 197 ? -15.812 -6.957 13.656 1 95.62 197 LEU A O 1
ATOM 1581 N N . LEU A 1 198 ? -17.578 -5.672 13.93 1 94.5 198 LEU A N 1
ATOM 1582 C CA . LEU A 1 198 ? -18.453 -6.602 13.227 1 94.5 198 LEU A CA 1
ATOM 1583 C C . LEU A 1 198 ? -18.062 -6.707 11.75 1 94.5 198 LEU A C 1
ATOM 1585 O O . LEU A 1 198 ? -18 -7.809 11.203 1 94.5 198 LEU A O 1
ATOM 1589 N N . VAL A 1 199 ? -17.828 -5.562 11.117 1 96.38 199 VAL A N 1
ATOM 1590 C CA . VAL A 1 199 ? -17.438 -5.574 9.711 1 96.38 199 VAL A CA 1
ATOM 1591 C C . VAL A 1 199 ? -16.078 -6.27 9.555 1 96.38 199 VAL A C 1
ATOM 1593 O O . VAL A 1 199 ? -15.852 -6.984 8.57 1 96.38 199 VAL A O 1
ATOM 1596 N N . PHE A 1 200 ? -15.195 -6.047 10.531 1 97.25 200 PHE A N 1
ATOM 1597 C CA . PHE A 1 200 ? -13.914 -6.746 10.523 1 97.25 200 PHE A CA 1
ATOM 1598 C C . PHE A 1 200 ? -14.117 -8.25 10.602 1 97.25 200 PHE A C 1
ATOM 1600 O O . PHE A 1 200 ? -13.5 -9.008 9.852 1 97.25 200 PHE A O 1
ATOM 1607 N N . GLY A 1 201 ? -15.016 -8.688 11.516 1 97.31 201 GLY A N 1
ATOM 1608 C CA . GLY A 1 201 ? -15.328 -10.102 11.648 1 97.31 201 GLY A CA 1
ATOM 1609 C C . GLY A 1 201 ? -15.906 -10.703 10.383 1 97.31 201 GLY A C 1
ATOM 1610 O O . GLY A 1 201 ? -15.5 -11.797 9.969 1 97.31 201 GLY A O 1
ATOM 1611 N N . VAL A 1 202 ? -16.797 -9.977 9.75 1 97 202 VAL A N 1
ATOM 1612 C CA . VAL A 1 202 ? -17.406 -10.445 8.516 1 97 202 VAL A CA 1
ATOM 1613 C C . VAL A 1 202 ? -16.375 -10.523 7.402 1 97 202 VAL A C 1
ATOM 1615 O O . VAL A 1 202 ? -16.344 -11.484 6.629 1 97 202 VAL A O 1
ATOM 1618 N N . ALA A 1 203 ? -15.516 -9.484 7.324 1 97.81 203 ALA A N 1
ATOM 1619 C CA . ALA A 1 203 ? -14.477 -9.445 6.297 1 97.81 203 ALA A CA 1
ATOM 1620 C C . ALA A 1 203 ? -13.492 -10.602 6.461 1 97.81 203 ALA A C 1
ATOM 1622 O O . ALA A 1 203 ? -13.141 -11.266 5.484 1 97.81 203 ALA A O 1
ATOM 1623 N N . ILE A 1 204 ? -13.117 -10.898 7.711 1 97.88 204 ILE A N 1
ATOM 1624 C CA . ILE A 1 204 ? -12.188 -11.984 7.988 1 97.88 204 ILE A CA 1
ATOM 1625 C C . ILE A 1 204 ? -12.867 -13.328 7.742 1 97.88 204 ILE A C 1
ATOM 1627 O O . ILE A 1 204 ? -12.281 -14.219 7.125 1 97.88 204 ILE A O 1
ATOM 1631 N N . SER A 1 205 ? -14.102 -13.453 8.18 1 97.06 205 SER A N 1
ATOM 1632 C CA . SER A 1 205 ? -14.859 -14.68 7.941 1 97.06 205 SER A CA 1
ATOM 1633 C C . SER A 1 205 ? -15.062 -14.93 6.449 1 97.06 205 SER A C 1
ATOM 1635 O O . SER A 1 205 ? -14.93 -16.062 5.98 1 97.06 205 SER A O 1
ATOM 1637 N N . GLY A 1 206 ? -15.406 -13.859 5.762 1 96.81 206 GLY A N 1
ATOM 1638 C CA . GLY A 1 206 ? -15.516 -13.984 4.316 1 96.81 206 GLY A CA 1
ATOM 1639 C C . GLY A 1 206 ? -14.227 -14.445 3.66 1 96.81 206 GLY A C 1
ATOM 1640 O O . GLY A 1 206 ? -14.25 -15.289 2.758 1 96.81 206 GLY A O 1
ATOM 1641 N N . SER A 1 207 ? -13.086 -13.945 4.133 1 97.31 207 SER A N 1
ATOM 1642 C CA . SER A 1 207 ? -11.781 -14.344 3.621 1 97.31 207 SER A CA 1
ATOM 1643 C C . SER A 1 207 ? -11.516 -15.828 3.875 1 97.31 207 SER A C 1
ATOM 1645 O O . SER A 1 207 ? -10.984 -16.531 3.01 1 97.31 207 SER A O 1
ATOM 1647 N N . ILE A 1 208 ? -11.93 -16.281 5.031 1 97.12 208 ILE A N 1
ATOM 1648 C CA . ILE A 1 208 ? -11.75 -17.688 5.398 1 97.12 208 ILE A CA 1
ATOM 1649 C C . ILE A 1 208 ? -12.648 -18.562 4.527 1 97.12 208 ILE A C 1
ATOM 1651 O O . ILE A 1 208 ? -12.234 -19.641 4.082 1 97.12 208 ILE A O 1
ATOM 1655 N N . ILE A 1 209 ? -13.797 -18.109 4.234 1 96.25 209 ILE A N 1
ATOM 1656 C CA . ILE A 1 209 ? -14.742 -18.859 3.42 1 96.25 209 ILE A CA 1
ATOM 1657 C C . ILE A 1 209 ? -14.227 -18.953 1.986 1 96.25 209 ILE A C 1
ATOM 1659 O O . ILE A 1 209 ? -14.383 -19.984 1.331 1 96.25 209 ILE A O 1
ATOM 1663 N N . VAL A 1 210 ? -13.625 -17.875 1.467 1 94.81 210 VAL A N 1
ATOM 1664 C CA . VAL A 1 210 ? -13.008 -17.875 0.142 1 94.81 210 VAL A CA 1
ATOM 1665 C C . VAL A 1 210 ? -11.969 -19 0.064 1 94.81 210 VAL A C 1
ATOM 1667 O O . VAL A 1 210 ? -11.891 -19.719 -0.931 1 94.81 210 VAL A O 1
ATOM 1670 N N . LEU A 1 211 ? -11.234 -19.219 1.139 1 96.06 211 LEU A N 1
ATOM 1671 C CA . LEU A 1 211 ? -10.203 -20.25 1.203 1 96.06 211 LEU A CA 1
ATOM 1672 C C . LEU A 1 211 ? -10.82 -21.625 1.33 1 96.06 211 LEU A C 1
ATOM 1674 O O . LEU A 1 211 ? -10.398 -22.578 0.659 1 96.06 211 LEU A O 1
ATOM 1678 N N . ALA A 1 212 ? -11.82 -21.719 2.125 1 95.81 212 ALA A N 1
ATOM 1679 C CA . ALA A 1 212 ? -12.477 -23 2.355 1 95.81 212 ALA A CA 1
ATOM 1680 C C . ALA A 1 212 ? -13.164 -23.5 1.087 1 95.81 212 ALA A C 1
ATOM 1682 O O . ALA A 1 212 ? -13.258 -24.703 0.864 1 95.81 212 ALA A O 1
ATOM 1683 N N . ASN A 1 213 ? -13.555 -22.562 0.283 1 93 213 ASN A N 1
ATOM 1684 C CA . ASN A 1 213 ? -14.18 -22.922 -0.987 1 93 213 ASN A CA 1
ATOM 1685 C C . ASN A 1 213 ? -13.141 -23.203 -2.066 1 93 213 ASN A C 1
ATOM 1687 O O . ASN A 1 213 ? -13.492 -23.594 -3.184 1 93 213 ASN A O 1
ATOM 1691 N N . ARG A 1 214 ? -11.891 -23.047 -1.779 1 93.69 214 ARG A N 1
ATOM 1692 C CA . ARG A 1 214 ? -10.789 -23.203 -2.717 1 93.69 214 ARG A CA 1
ATOM 1693 C C . ARG A 1 214 ? -10.961 -22.297 -3.926 1 93.69 214 ARG A C 1
ATOM 1695 O O . ARG A 1 214 ? -10.648 -22.688 -5.055 1 93.69 214 ARG A O 1
ATOM 1702 N N . ALA A 1 215 ? -11.531 -21.156 -3.605 1 91.38 215 ALA A N 1
ATOM 1703 C CA . ALA A 1 215 ? -11.719 -20.188 -4.688 1 91.38 215 ALA A CA 1
ATOM 1704 C C . ALA A 1 215 ? -10.422 -19.438 -4.984 1 91.38 215 ALA A C 1
ATOM 1706 O O . ALA A 1 215 ? -10.188 -19.016 -6.117 1 91.38 215 ALA A O 1
ATOM 1707 N N . HIS A 1 216 ? -9.672 -19.234 -3.969 1 95 216 HIS A N 1
ATOM 1708 C CA . HIS A 1 216 ? -8.391 -18.547 -4.074 1 95 216 HIS A CA 1
ATOM 1709 C C . HIS A 1 216 ? -7.34 -19.188 -3.176 1 95 216 HIS A C 1
ATOM 1711 O O . HIS A 1 216 ? -7.684 -19.859 -2.197 1 95 216 HIS A O 1
ATOM 1717 N N . TYR A 1 217 ? -6.086 -19.094 -3.562 1 96.44 217 TYR A N 1
ATOM 1718 C CA . TYR A 1 217 ? -4.988 -19.453 -2.672 1 96.44 217 TYR A CA 1
ATOM 1719 C C . TYR A 1 217 ? -4.871 -18.453 -1.522 1 96.44 217 TYR A C 1
ATOM 1721 O O . TYR A 1 217 ? -5.359 -17.328 -1.619 1 96.44 217 TYR A O 1
ATOM 1729 N N . THR A 1 218 ? -4.238 -18.828 -0.45 1 97.5 218 THR A N 1
ATOM 1730 C CA . THR A 1 218 ? -4.059 -17.969 0.712 1 97.5 218 THR A CA 1
ATOM 1731 C C . THR A 1 218 ? -3.311 -16.688 0.329 1 97.5 218 THR A C 1
ATOM 1733 O O . THR A 1 218 ? -3.652 -15.602 0.791 1 97.5 218 THR A O 1
ATOM 1736 N N . VAL A 1 219 ? -2.348 -16.844 -0.532 1 97.06 219 VAL A N 1
ATOM 1737 C CA . VAL A 1 219 ? -1.541 -15.688 -0.923 1 97.06 219 VAL A CA 1
ATOM 1738 C C . VAL A 1 219 ? -2.418 -14.664 -1.638 1 97.06 219 VAL A C 1
ATOM 1740 O O . VAL A 1 219 ? -2.211 -13.453 -1.497 1 97.06 219 VAL A O 1
ATOM 1743 N N . ASP A 1 220 ? -3.447 -15.086 -2.387 1 97.12 220 ASP A N 1
ATOM 1744 C CA . ASP A 1 220 ? -4.375 -14.188 -3.076 1 97.12 220 ASP A CA 1
ATOM 1745 C C . ASP A 1 220 ? -5.117 -13.297 -2.084 1 97.12 220 ASP A C 1
ATOM 1747 O O . ASP A 1 220 ? -5.281 -12.102 -2.316 1 97.12 220 ASP A O 1
ATOM 1751 N N . VAL A 1 221 ? -5.488 -13.969 -1.071 1 97.75 221 VAL A N 1
ATOM 1752 C CA . VAL A 1 221 ? -6.281 -13.289 -0.053 1 97.75 221 VAL A CA 1
ATOM 1753 C C . VAL A 1 221 ? -5.406 -12.297 0.714 1 97.75 221 VAL A C 1
ATOM 1755 O O . VAL A 1 221 ? -5.789 -11.148 0.915 1 97.75 221 VAL A O 1
ATOM 1758 N N . LEU A 1 222 ? -4.242 -12.688 1.102 1 97.81 222 LEU A N 1
ATOM 1759 C CA . LEU A 1 222 ? -3.322 -11.828 1.836 1 97.81 222 LEU A CA 1
ATOM 1760 C C . LEU A 1 222 ? -2.939 -10.609 1.004 1 97.81 222 LEU A C 1
ATOM 1762 O O . LEU A 1 222 ? -3.004 -9.477 1.488 1 97.81 222 LEU A O 1
ATOM 1766 N N . LEU A 1 223 ? -2.574 -10.852 -0.211 1 97.94 223 LEU A N 1
ATOM 1767 C CA . LEU A 1 223 ? -2.168 -9.766 -1.096 1 97.94 223 LEU A CA 1
ATOM 1768 C C . LEU A 1 223 ? -3.305 -8.766 -1.285 1 97.94 223 LEU A C 1
ATOM 1770 O O . LEU A 1 223 ? -3.072 -7.555 -1.329 1 97.94 223 LEU A O 1
ATOM 1774 N N . ALA A 1 224 ? -4.52 -9.281 -1.385 1 98.19 224 ALA A N 1
ATOM 1775 C CA . ALA A 1 224 ? -5.672 -8.391 -1.534 1 98.19 224 ALA A CA 1
ATOM 1776 C C . ALA A 1 224 ? -5.816 -7.477 -0.324 1 98.19 224 ALA A C 1
ATOM 1778 O O . ALA A 1 224 ? -6.102 -6.285 -0.47 1 98.19 224 ALA A O 1
ATOM 1779 N N . TRP A 1 225 ? -5.59 -8.008 0.839 1 98.19 225 TRP A N 1
ATOM 1780 C CA . TRP A 1 225 ? -5.633 -7.203 2.055 1 98.19 225 TRP A CA 1
ATOM 1781 C C . TRP A 1 225 ? -4.539 -6.141 2.041 1 98.19 225 TRP A C 1
ATOM 1783 O O . TRP A 1 225 ? -4.809 -4.961 2.289 1 98.19 225 TRP A O 1
ATOM 1793 N N . TYR A 1 226 ? -3.332 -6.539 1.706 1 97.88 226 TYR A N 1
ATOM 1794 C CA . TYR A 1 226 ? -2.193 -5.629 1.734 1 97.88 226 TYR A CA 1
ATOM 1795 C C . TYR A 1 226 ? -2.383 -4.488 0.742 1 97.88 226 TYR A C 1
ATOM 1797 O O . TYR A 1 226 ? -2.209 -3.318 1.092 1 97.88 226 TYR A O 1
ATOM 1805 N N . ILE A 1 227 ? -2.775 -4.836 -0.414 1 97.69 227 ILE A N 1
ATOM 1806 C CA . ILE A 1 227 ? -2.842 -3.857 -1.495 1 97.69 227 ILE A CA 1
ATOM 1807 C C . ILE A 1 227 ? -4.035 -2.928 -1.276 1 97.69 227 ILE A C 1
ATOM 1809 O O . ILE A 1 227 ? -3.945 -1.725 -1.526 1 97.69 227 ILE A O 1
ATOM 1813 N N . SER A 1 228 ? -5.121 -3.516 -0.774 1 98 228 SER A N 1
ATOM 1814 C CA . SER A 1 228 ? -6.285 -2.676 -0.505 1 98 228 SER A CA 1
ATOM 1815 C C . SER A 1 228 ? -5.988 -1.663 0.597 1 98 228 SER A C 1
ATOM 1817 O O . SER A 1 228 ? -6.328 -0.484 0.47 1 98 228 SER A O 1
ATOM 1819 N N . ILE A 1 229 ? -5.32 -2.105 1.642 1 97.31 229 ILE A N 1
ATOM 1820 C CA . ILE A 1 229 ? -4.961 -1.207 2.732 1 97.31 229 ILE A CA 1
ATOM 1821 C C . ILE A 1 229 ? -3.943 -0.182 2.242 1 97.31 229 ILE A C 1
ATOM 1823 O O . ILE A 1 229 ? -4.051 1.008 2.549 1 97.31 229 ILE A O 1
ATOM 1827 N N . GLY A 1 230 ? -2.98 -0.683 1.491 1 96.94 230 GLY A N 1
ATOM 1828 C CA . GLY A 1 230 ? -2.023 0.236 0.895 1 96.94 230 GLY A CA 1
ATOM 1829 C C . GLY A 1 230 ? -2.676 1.288 0.017 1 96.94 230 GLY A C 1
ATOM 1830 O O . GLY A 1 230 ? -2.355 2.475 0.12 1 96.94 230 GLY A O 1
ATOM 1831 N N . SER A 1 231 ? -3.598 0.844 -0.818 1 97.81 231 SER A N 1
ATOM 1832 C CA . SER A 1 231 ? -4.312 1.764 -1.699 1 97.81 231 SER A CA 1
ATOM 1833 C C . SER A 1 231 ? -5.113 2.783 -0.899 1 97.81 231 SER A C 1
ATOM 1835 O O . SER A 1 231 ? -5.168 3.961 -1.263 1 97.81 231 SER A O 1
ATOM 1837 N N . TRP A 1 232 ? -5.695 2.332 0.194 1 97.75 232 TRP A N 1
ATOM 1838 C CA . TRP A 1 232 ? -6.488 3.215 1.044 1 97.75 232 TRP A CA 1
ATOM 1839 C C . TRP A 1 232 ? -5.633 4.348 1.6 1 97.75 232 TRP A C 1
ATOM 1841 O O . TRP A 1 232 ? -6.039 5.512 1.575 1 97.75 232 TRP A O 1
ATOM 1851 N N . TYR A 1 233 ? -4.43 4.082 1.984 1 95.31 233 TYR A N 1
ATOM 1852 C CA . TYR A 1 233 ? -3.586 5.082 2.629 1 95.31 233 TYR A CA 1
ATOM 1853 C C . TYR A 1 233 ? -2.842 5.918 1.596 1 95.31 233 TYR A C 1
ATOM 1855 O O . TYR A 1 233 ? -2.523 7.082 1.844 1 95.31 233 TYR A O 1
ATOM 1863 N N . ILE A 1 234 ? -2.576 5.332 0.464 1 95.75 234 ILE A N 1
ATOM 1864 C CA . ILE A 1 234 ? -2.035 6.137 -0.626 1 95.75 234 ILE A CA 1
ATOM 1865 C C . ILE A 1 234 ? -3.02 7.246 -0.986 1 95.75 234 ILE A C 1
ATOM 1867 O O . ILE A 1 234 ? -2.637 8.414 -1.087 1 95.75 234 ILE A O 1
ATOM 1871 N N . VAL A 1 235 ? -4.289 6.855 -1.076 1 96.88 235 VAL A N 1
ATOM 1872 C CA . VAL A 1 235 ? -5.32 7.828 -1.426 1 96.88 235 VAL A CA 1
ATOM 1873 C C . VAL A 1 235 ? -5.469 8.852 -0.305 1 96.88 235 VAL A C 1
ATOM 1875 O O . VAL A 1 235 ? -5.617 10.047 -0.566 1 96.88 235 VAL A O 1
ATOM 1878 N N . ALA A 1 236 ? -5.379 8.414 0.918 1 95.44 236 ALA A N 1
ATOM 1879 C CA . ALA A 1 236 ? -5.469 9.328 2.057 1 95.44 236 ALA A CA 1
ATOM 1880 C C . ALA A 1 236 ? -4.336 10.352 2.033 1 95.44 236 ALA A C 1
ATOM 1882 O O . ALA A 1 236 ? -4.562 11.547 2.242 1 95.44 236 ALA A O 1
ATOM 1883 N N . TRP A 1 237 ? -3.158 9.844 1.707 1 92.75 237 TRP A N 1
ATOM 1884 C CA . TRP A 1 237 ? -1.981 10.703 1.678 1 92.75 237 TRP A CA 1
ATOM 1885 C C . TRP A 1 237 ? -2.094 11.742 0.565 1 92.75 237 TRP A C 1
ATOM 1887 O O . TRP A 1 237 ? -1.897 12.938 0.799 1 92.75 237 TRP A O 1
ATOM 1897 N N . VAL A 1 238 ? -2.451 11.312 -0.566 1 93.81 238 VAL A N 1
ATOM 1898 C CA . VAL A 1 238 ? -2.547 12.195 -1.724 1 93.81 238 VAL A CA 1
ATOM 1899 C C . VAL A 1 238 ? -3.691 13.188 -1.524 1 93.81 238 VAL A C 1
ATOM 1901 O O . VAL A 1 238 ? -3.545 14.383 -1.812 1 93.81 238 VAL A O 1
ATOM 1904 N N . TRP A 1 239 ? -4.789 12.711 -0.99 1 94.56 239 TRP A N 1
ATOM 1905 C CA . TRP A 1 239 ? -5.938 13.578 -0.737 1 94.56 239 TRP A CA 1
ATOM 1906 C C . TRP A 1 239 ? -5.586 14.68 0.255 1 94.56 239 TRP A C 1
ATOM 1908 O O . TRP A 1 239 ? -5.914 15.844 0.036 1 94.56 239 TRP A O 1
ATOM 1918 N N . TYR A 1 240 ? -4.918 14.344 1.311 1 92.75 240 TYR A N 1
ATOM 1919 C CA . TYR A 1 240 ? -4.582 15.312 2.344 1 92.75 240 TYR A CA 1
ATOM 1920 C C . TYR A 1 240 ? -3.682 16.406 1.787 1 92.75 240 TYR A C 1
ATOM 1922 O O . TYR A 1 240 ? -3.963 17.609 1.957 1 92.75 240 TYR A O 1
ATOM 1930 N N . TRP A 1 241 ? -2.723 16.016 1.047 1 90.75 241 TRP A N 1
ATOM 1931 C CA . TRP A 1 241 ? -1.714 16.984 0.627 1 90.75 241 TRP A CA 1
ATOM 1932 C C . TRP A 1 241 ? -2.156 17.719 -0.632 1 90.75 241 TRP A C 1
ATOM 1934 O O . TRP A 1 241 ? -1.868 18.906 -0.798 1 90.75 241 TRP A O 1
ATOM 1944 N N . GLN A 1 242 ? -2.908 17.062 -1.5 1 92.25 242 GLN A N 1
ATOM 1945 C CA . GLN A 1 242 ? -3.213 17.672 -2.789 1 92.25 242 GLN A CA 1
ATOM 1946 C C . GLN A 1 242 ? -4.59 18.328 -2.773 1 92.25 242 GLN A C 1
ATOM 1948 O O . GLN A 1 242 ? -4.891 19.188 -3.615 1 92.25 242 GLN A O 1
ATOM 1953 N N . ILE A 1 243 ? -5.441 17.953 -1.817 1 92 243 ILE A N 1
ATOM 1954 C CA . ILE A 1 243 ? -6.789 18.5 -1.807 1 92 243 ILE A CA 1
ATOM 1955 C C . ILE A 1 243 ? -7.004 19.312 -0.532 1 92 243 ILE A C 1
ATOM 1957 O O . ILE A 1 243 ? -7.207 20.531 -0.589 1 92 243 ILE A O 1
ATOM 1961 N N . THR A 1 244 ? -6.77 18.781 0.587 1 90.19 244 THR A N 1
ATOM 1962 C CA . THR A 1 244 ? -7.086 19.422 1.86 1 90.19 244 THR A CA 1
ATOM 1963 C C . THR A 1 244 ? -6.121 20.562 2.148 1 90.19 244 THR A C 1
ATOM 1965 O O . THR A 1 244 ? -6.551 21.703 2.381 1 90.19 244 THR A O 1
ATOM 1968 N N . VAL A 1 245 ? -4.836 20.281 2.059 1 88.25 245 VAL A N 1
ATOM 1969 C CA . VAL A 1 245 ? -3.838 21.281 2.391 1 88.25 245 VAL A CA 1
ATOM 1970 C C . VAL A 1 245 ? -3.848 22.391 1.335 1 88.25 245 VAL A C 1
ATOM 1972 O O . VAL A 1 245 ? -3.707 23.578 1.661 1 88.25 245 VAL A O 1
ATOM 1975 N N . LYS A 1 246 ? -4.117 22.078 0.054 1 90.44 246 LYS A N 1
ATOM 1976 C CA . LYS A 1 246 ? -4.137 23.062 -1.03 1 90.44 246 LYS A CA 1
ATOM 1977 C C . LYS A 1 246 ? -5.504 23.719 -1.146 1 90.44 246 LYS A C 1
ATOM 1979 O O . LYS A 1 246 ? -5.719 24.562 -2.02 1 90.44 246 LYS A O 1
ATOM 1984 N N . LYS A 1 247 ? -6.461 23.328 -0.286 1 90.94 247 LYS A N 1
ATOM 1985 C CA . LYS A 1 247 ? -7.773 23.953 -0.171 1 90.94 247 LYS A CA 1
ATOM 1986 C C . LYS A 1 247 ? -8.562 23.828 -1.47 1 90.94 247 LYS A C 1
ATOM 1988 O O . LYS A 1 247 ? -9.117 24.797 -1.973 1 90.94 247 LYS A O 1
ATOM 1993 N N . ARG A 1 248 ? -8.445 22.625 -2.029 1 90.88 248 ARG A N 1
ATOM 1994 C CA . ARG A 1 248 ? -9.227 22.297 -3.223 1 90.88 248 ARG A CA 1
ATOM 1995 C C . ARG A 1 248 ? -10.484 21.516 -2.861 1 90.88 248 ARG A C 1
ATOM 1997 O O . ARG A 1 248 ? -10.461 20.672 -1.958 1 90.88 248 ARG A O 1
ATOM 2004 N N . PHE A 1 249 ? -11.609 21.812 -3.451 1 91.56 249 PHE A N 1
ATOM 2005 C CA . PHE A 1 249 ? -12.875 21.094 -3.281 1 91.56 249 PHE A CA 1
ATOM 2006 C C . PHE A 1 249 ? -13.289 21.062 -1.814 1 91.56 249 PHE A C 1
ATOM 2008 O O . PHE A 1 249 ? -13.625 20.016 -1.283 1 91.56 249 PHE A O 1
ATOM 2015 N N . LEU A 1 250 ? -13.227 22.172 -1.134 1 87.44 250 LEU A N 1
ATOM 2016 C CA . LEU A 1 250 ? -13.391 22.266 0.313 1 87.44 250 LEU A CA 1
ATOM 2017 C C . LEU A 1 250 ? -14.805 21.875 0.723 1 87.44 250 LEU A C 1
ATOM 2019 O O . LEU A 1 250 ? -15.031 21.438 1.854 1 87.44 250 LEU A O 1
ATOM 2023 N N . ILE A 1 251 ? -15.711 22.047 -0.204 1 88.69 251 ILE A N 1
ATOM 2024 C CA . ILE A 1 251 ? -17.094 21.703 0.119 1 88.69 251 ILE A CA 1
ATOM 2025 C C . ILE A 1 251 ? -17.203 20.203 0.388 1 88.69 251 ILE A C 1
ATOM 2027 O O . ILE A 1 251 ? -18.094 19.766 1.127 1 88.69 251 ILE A O 1
ATOM 2031 N N . ILE A 1 252 ? -16.328 19.359 -0.155 1 91.56 252 ILE A N 1
ATOM 2032 C CA . ILE A 1 252 ? -16.312 17.922 0.071 1 91.56 252 ILE A CA 1
ATOM 2033 C C . ILE A 1 252 ? -15.812 17.625 1.482 1 91.56 252 ILE A C 1
ATOM 2035 O O . ILE A 1 252 ? -16.359 16.766 2.176 1 91.56 252 ILE A O 1
ATOM 2039 N N . GLU A 1 253 ? -14.852 18.375 1.928 1 89.88 253 GLU A N 1
ATOM 2040 C CA . GLU A 1 253 ? -14.234 18.172 3.234 1 89.88 253 GLU A CA 1
ATOM 2041 C C . GLU A 1 253 ? -15.086 18.781 4.348 1 89.88 253 GLU A C 1
ATOM 2043 O O . GLU A 1 253 ? -15.156 18.234 5.449 1 89.88 253 GLU A O 1
ATOM 2048 N N . TYR A 1 254 ? -15.711 20 4.012 1 88.81 254 TYR A N 1
ATOM 2049 C CA . TYR A 1 254 ? -16.406 20.734 5.051 1 88.81 254 TYR A CA 1
ATOM 2050 C C . TYR A 1 254 ? -17.797 21.156 4.582 1 88.81 254 TYR A C 1
ATOM 2052 O O . TYR A 1 254 ? -18.094 22.359 4.477 1 88.81 254 TYR A O 1
ATOM 2060 N N . PRO A 1 255 ? -18.656 20.219 4.488 1 85.06 255 PRO A N 1
ATOM 2061 C CA . PRO A 1 255 ? -20.016 20.578 4.039 1 85.06 255 PRO A CA 1
ATOM 2062 C C . PRO A 1 255 ? -20.812 21.328 5.102 1 85.06 255 PRO A C 1
ATOM 2064 O O . PRO A 1 255 ? -21.766 22.016 4.773 1 85.06 255 PRO A O 1
ATOM 2067 N N . MET A 1 256 ? -20.391 21.312 6.359 1 83.19 256 MET A N 1
ATOM 2068 C CA . MET A 1 256 ? -21.141 21.922 7.453 1 83.19 256 MET A CA 1
ATOM 2069 C C . MET A 1 256 ? -20.516 23.234 7.879 1 83.19 256 MET A C 1
ATOM 2071 O O . MET A 1 256 ? -20.891 23.812 8.906 1 83.19 256 MET A O 1
ATOM 2075 N N . GLY A 1 257 ? -19.547 23.641 7.195 1 83.81 257 GLY A N 1
ATOM 2076 C CA . GLY A 1 257 ? -18.828 24.844 7.535 1 83.81 257 GLY A CA 1
ATOM 2077 C C . GLY A 1 257 ? -17.312 24.688 7.461 1 83.81 257 GLY A C 1
ATOM 2078 O O . GLY A 1 257 ? -16.781 23.609 7.754 1 83.81 257 GLY A O 1
ATOM 2079 N N . LEU A 1 258 ? -16.797 25.719 7.164 1 86.56 258 LEU A N 1
ATOM 2080 C CA . LEU A 1 258 ? -15.352 25.688 6.965 1 86.56 258 LEU A CA 1
ATOM 2081 C C . LEU A 1 258 ? -14.641 25.188 8.219 1 86.56 258 LEU A C 1
ATOM 2083 O O . LEU A 1 258 ? -14.844 25.719 9.312 1 86.56 258 LEU A O 1
ATOM 2087 N N . GLY A 1 259 ? -13.883 24.094 8.062 1 88.69 259 GLY A N 1
ATOM 2088 C CA . GLY A 1 259 ? -13.094 23.547 9.156 1 88.69 259 GLY A CA 1
ATOM 2089 C C . GLY A 1 259 ? -13.852 22.531 9.984 1 88.69 259 GLY A C 1
ATOM 2090 O O . GLY A 1 259 ? -13.266 21.844 10.828 1 88.69 259 GLY A O 1
ATOM 2091 N N . ARG A 1 260 ? -15.148 22.406 9.758 1 87.06 260 ARG A N 1
ATOM 2092 C CA . ARG A 1 260 ? -15.961 21.516 10.578 1 87.06 260 ARG A CA 1
ATOM 2093 C C . ARG A 1 260 ? -16.188 20.188 9.883 1 87.06 260 ARG A C 1
ATOM 2095 O O . ARG A 1 260 ? -16.766 20.141 8.789 1 87.06 260 ARG A O 1
ATOM 2102 N N . HIS A 1 261 ? -15.758 19.062 10.531 1 86.94 261 HIS A N 1
ATOM 2103 C CA . HIS A 1 261 ? -15.961 17.734 9.969 1 86.94 261 HIS A CA 1
ATOM 2104 C C . HIS A 1 261 ? -17.328 17.172 10.367 1 86.94 261 HIS A C 1
ATOM 2106 O O . HIS A 1 261 ? -17.984 16.5 9.562 1 86.94 261 HIS A O 1
ATOM 2112 N N . ARG A 1 262 ? -17.672 17.484 11.641 1 84.12 262 ARG A N 1
ATOM 2113 C CA . ARG A 1 262 ? -18.922 16.969 12.203 1 84.12 262 ARG A CA 1
ATOM 2114 C C . ARG A 1 262 ? -19.703 18.078 12.891 1 84.12 262 ARG A C 1
ATOM 2116 O O . ARG A 1 262 ? -19.125 19 13.477 1 84.12 262 ARG A O 1
ATOM 2123 N N . SER A 1 263 ? -20.953 17.906 12.898 1 81.88 263 SER A N 1
ATOM 2124 C CA . SER A 1 263 ? -21.812 18.922 13.5 1 81.88 263 SER A CA 1
ATOM 2125 C C . SER A 1 263 ? -21.625 18.969 15.016 1 81.88 263 SER A C 1
ATOM 2127 O O . SER A 1 263 ? -21.734 20.031 15.625 1 81.88 263 SER A O 1
ATOM 2129 N N . SER A 1 264 ? -21.25 17.844 15.586 1 82.56 264 SER A N 1
ATOM 2130 C CA . SER A 1 264 ? -21.156 17.766 17.031 1 82.56 264 SER A CA 1
ATOM 2131 C C . SER A 1 264 ? -19.766 18.156 17.531 1 82.56 264 SER A C 1
ATOM 2133 O O . SER A 1 264 ? -19.5 18.172 18.734 1 82.56 264 SER A O 1
ATOM 2135 N N . GLU A 1 265 ? -18.906 18.594 16.625 1 87.06 265 GLU A N 1
ATOM 2136 C CA . GLU A 1 265 ? -17.531 18.922 17.016 1 87.06 265 GLU A CA 1
ATOM 2137 C C . GLU A 1 265 ? -17.469 20.219 17.812 1 87.06 265 GLU A C 1
ATOM 2139 O O . GLU A 1 265 ? -18.188 21.172 17.516 1 87.06 265 GLU A O 1
ATOM 2144 N N . LYS A 1 266 ? -16.625 20.203 18.781 1 90 266 LYS A N 1
ATOM 2145 C CA . LYS A 1 266 ? -16.438 21.391 19.594 1 90 266 LYS A CA 1
ATOM 2146 C C . LYS A 1 266 ? -15.797 22.516 18.781 1 90 266 LYS A C 1
ATOM 2148 O O . LYS A 1 266 ? -14.93 22.266 17.938 1 90 266 LYS A O 1
ATOM 2153 N N . ASP A 1 267 ? -16.188 23.656 19.031 1 90.19 267 ASP A N 1
ATOM 2154 C CA . ASP A 1 267 ? -15.711 24.812 18.281 1 90.19 267 ASP A CA 1
ATOM 2155 C C . ASP A 1 267 ? -14.195 24.984 18.422 1 90.19 267 ASP A C 1
ATOM 2157 O O . ASP A 1 267 ? -13.531 25.438 17.5 1 90.19 267 ASP A O 1
ATOM 2161 N N . ALA A 1 268 ? -13.711 24.562 19.516 1 89.94 268 ALA A N 1
ATOM 2162 C CA . ALA A 1 268 ? -12.273 24.688 19.734 1 89.94 268 ALA A CA 1
ATOM 2163 C C . ALA A 1 268 ? -11.484 23.828 18.766 1 89.94 268 ALA A C 1
ATOM 2165 O O . ALA A 1 268 ? -10.438 24.25 18.266 1 89.94 268 ALA A O 1
ATOM 2166 N N . ILE A 1 269 ? -12.023 22.719 18.516 1 89.81 269 ILE A N 1
ATOM 2167 C CA . ILE A 1 269 ? -11.367 21.797 17.609 1 89.81 269 ILE A CA 1
ATOM 2168 C C . ILE A 1 269 ? -11.453 22.328 16.172 1 89.81 269 ILE A C 1
ATOM 2170 O O . ILE A 1 269 ? -10.484 22.25 15.414 1 89.81 269 ILE A O 1
ATOM 2174 N N . VAL A 1 270 ? -12.57 22.906 15.891 1 90.88 270 VAL A N 1
ATOM 2175 C CA . VAL A 1 270 ? -12.797 23.469 14.562 1 90.88 270 VAL A CA 1
ATOM 2176 C C . VAL A 1 270 ? -11.844 24.641 14.328 1 90.88 270 VAL A C 1
ATOM 2178 O O . VAL A 1 270 ? -11.227 24.75 13.266 1 90.88 270 VAL A O 1
ATOM 2181 N N . GLN A 1 271 ? -11.688 25.469 15.352 1 87.69 271 GLN A N 1
ATOM 2182 C CA . GLN A 1 271 ? -10.82 26.625 15.234 1 87.69 271 GLN A CA 1
ATOM 2183 C C . GLN A 1 271 ? -9.359 26.219 15.086 1 87.69 271 GLN A C 1
ATOM 2185 O O . GLN A 1 271 ? -8.594 26.844 14.359 1 87.69 271 GLN A O 1
ATOM 2190 N N . ARG A 1 272 ? -9.016 25.172 15.766 1 86.12 272 ARG A N 1
ATOM 2191 C CA . ARG A 1 272 ? -7.648 24.672 15.648 1 86.12 272 ARG A CA 1
ATOM 2192 C C . ARG A 1 272 ? -7.367 24.188 14.227 1 86.12 272 ARG A C 1
ATOM 2194 O O . ARG A 1 272 ? -6.277 24.406 13.695 1 86.12 272 ARG A O 1
ATOM 2201 N N . ARG A 1 273 ? -8.359 23.578 13.664 1 88.25 273 ARG A N 1
ATOM 2202 C CA . ARG A 1 273 ? -8.211 23.078 12.305 1 88.25 273 ARG A CA 1
ATOM 2203 C C . ARG A 1 273 ? -8.141 24.219 11.297 1 88.25 273 ARG A C 1
ATOM 2205 O O . ARG A 1 273 ? -7.367 24.172 10.344 1 88.25 273 ARG A O 1
ATOM 2212 N N . ILE A 1 274 ? -8.898 25.219 11.539 1 88.56 274 ILE A N 1
ATOM 2213 C CA . ILE A 1 274 ? -8.898 26.391 10.68 1 88.56 274 ILE A CA 1
ATOM 2214 C C . ILE A 1 274 ? -7.527 27.062 10.719 1 88.56 274 ILE A C 1
ATOM 2216 O O . ILE A 1 274 ? -6.992 27.453 9.68 1 88.56 274 ILE A O 1
ATOM 2220 N N . LYS A 1 275 ? -7.047 27.109 11.891 1 82.88 275 LYS A N 1
ATOM 2221 C CA . LYS A 1 275 ? -5.727 27.719 12.047 1 82.88 275 LYS A CA 1
ATOM 2222 C C . LYS A 1 275 ? -4.645 26.844 11.422 1 82.88 275 LYS A C 1
ATOM 2224 O O . LYS A 1 275 ? -3.764 27.344 10.719 1 82.88 275 LYS A O 1
ATOM 2229 N N . ARG A 1 276 ? -4.781 25.578 11.594 1 84.31 276 ARG A N 1
ATOM 2230 C CA . ARG A 1 276 ? -3.783 24.625 11.117 1 84.31 276 ARG A CA 1
ATOM 2231 C C . ARG A 1 276 ? -3.727 24.609 9.586 1 84.31 276 ARG A C 1
ATOM 2233 O O . ARG A 1 276 ? -2.643 24.562 9 1 84.31 276 ARG A O 1
ATOM 2240 N N . LEU A 1 277 ? -4.836 24.797 8.992 1 87.69 277 LEU A N 1
ATOM 2241 C CA . LEU A 1 277 ? -4.906 24.688 7.543 1 87.69 277 LEU A CA 1
ATOM 2242 C C . LEU A 1 277 ? -4.973 26.078 6.902 1 87.69 277 LEU A C 1
ATOM 2244 O O . LEU A 1 277 ? -5.145 26.188 5.688 1 87.69 277 LEU A O 1
ATOM 2248 N N . GLU A 1 278 ? -4.887 27.156 7.766 1 84.69 278 GLU A N 1
ATOM 2249 C CA . GLU A 1 278 ? -4.93 28.531 7.293 1 84.69 278 GLU A CA 1
ATOM 2250 C C . GLU A 1 278 ? -6.188 28.797 6.473 1 84.69 278 GLU A C 1
ATOM 2252 O O . GLU A 1 278 ? -6.113 29.359 5.379 1 84.69 278 GLU A O 1
ATOM 2257 N N . LEU A 1 279 ? -7.203 28.328 7.027 1 86.38 279 LEU A N 1
ATOM 2258 C CA . LEU A 1 279 ? -8.469 28.516 6.328 1 86.38 279 LEU A CA 1
ATOM 2259 C C . LEU A 1 279 ? -9.031 29.906 6.57 1 86.38 279 LEU A C 1
ATOM 2261 O O . LEU A 1 279 ? -9.945 30.344 5.871 1 86.38 279 LEU A O 1
ATOM 2265 N N . ASP A 1 280 ? -8.469 30.562 7.492 1 79.31 280 ASP A N 1
ATOM 2266 C CA . ASP A 1 280 ? -8.906 31.906 7.867 1 79.31 280 ASP A CA 1
ATOM 2267 C C . ASP A 1 280 ? -8.75 32.875 6.699 1 79.31 280 ASP A C 1
ATOM 2269 O O . ASP A 1 280 ? -9.516 33.844 6.582 1 79.31 280 ASP A O 1
ATOM 2273 N N . VAL A 1 281 ? -7.797 32.594 5.914 1 74.19 281 VAL A N 1
ATOM 2274 C CA . VAL A 1 281 ? -7.562 33.469 4.785 1 74.19 281 VAL A CA 1
ATOM 2275 C C . VAL A 1 281 ? -8.773 33.469 3.854 1 74.19 281 VAL A C 1
ATOM 2277 O O . VAL A 1 281 ? -9.133 34.5 3.275 1 74.19 281 VAL A O 1
ATOM 2280 N N . LEU A 1 282 ? -9.438 32.406 3.799 1 74.69 282 LEU A N 1
ATOM 2281 C CA . LEU A 1 282 ? -10.602 32.281 2.939 1 74.69 282 LEU A CA 1
ATOM 2282 C C . LEU A 1 282 ? -11.82 32.938 3.559 1 74.69 282 LEU A C 1
ATOM 2284 O O . LEU A 1 282 ? -12.68 33.469 2.842 1 74.69 282 LEU A O 1
ATOM 2288 N N . LEU A 1 283 ? -11.828 32.906 4.816 1 69.62 283 LEU A N 1
ATOM 2289 C CA . LEU A 1 283 ? -12.922 33.531 5.535 1 69.62 283 LEU A CA 1
ATOM 2290 C C . LEU A 1 283 ? -12.844 35.062 5.41 1 69.62 283 LEU A C 1
ATOM 2292 O O . LEU A 1 283 ? -13.867 35.719 5.258 1 69.62 283 LEU A O 1
ATOM 2296 N N . GLN A 1 284 ? -11.625 35.5 5.387 1 67.25 284 GLN A N 1
ATOM 2297 C CA . GLN A 1 284 ? -11.406 36.938 5.23 1 67.25 284 GLN A CA 1
ATOM 2298 C C . GLN A 1 284 ? -11.711 37.375 3.805 1 67.25 284 GLN A C 1
ATOM 2300 O O . GLN A 1 284 ? -12.312 38.438 3.594 1 67.25 284 GLN A O 1
ATOM 2305 N N . ASN A 1 285 ? -11.359 36.625 2.904 1 62.84 285 ASN A N 1
ATOM 2306 C CA . ASN A 1 285 ? -11.609 36.969 1.51 1 62.84 285 ASN A CA 1
ATOM 2307 C C . ASN A 1 285 ? -13.102 36.938 1.187 1 62.84 285 ASN A C 1
ATOM 2309 O O . ASN A 1 285 ? -13.594 37.75 0.41 1 62.84 285 ASN A O 1
ATOM 2313 N N . GLU A 1 286 ? -13.828 36.031 1.759 1 59.09 286 GLU A N 1
ATOM 2314 C CA . GLU A 1 286 ? -15.273 35.938 1.57 1 59.09 286 GLU A CA 1
ATOM 2315 C C . GLU A 1 286 ? -15.969 37.156 2.191 1 59.09 286 GLU A C 1
ATOM 2317 O O . GLU A 1 286 ? -16.891 37.719 1.601 1 59.09 286 GLU A O 1
ATOM 2322 N N . GLU A 1 287 ? -15.414 37.531 3.357 1 56.56 287 GLU A N 1
ATOM 2323 C CA . GLU A 1 287 ? -15.961 38.719 4.008 1 56.56 287 GLU A CA 1
ATOM 2324 C C . GLU A 1 287 ? -15.648 40 3.205 1 56.56 287 GLU A C 1
ATOM 2326 O O . GLU A 1 287 ? -16.5 40.844 3.047 1 56.56 287 GLU A O 1
ATOM 2331 N N . ASN A 1 288 ? -14.445 39.969 2.729 1 57.75 288 ASN A N 1
ATOM 2332 C CA . ASN A 1 288 ? -14.062 41.125 1.918 1 57.75 288 ASN A CA 1
ATOM 2333 C C . ASN A 1 288 ? -14.766 41.125 0.562 1 57.75 288 ASN A C 1
ATOM 2335 O O . ASN A 1 288 ? -15.102 42.156 0.024 1 57.75 288 ASN A O 1
ATOM 2339 N N . GLY A 1 289 ? -14.953 39.969 0.073 1 51.25 289 GLY A N 1
ATOM 2340 C CA . GLY A 1 289 ? -15.711 39.844 -1.162 1 51.25 289 GLY A CA 1
ATOM 2341 C C . GLY A 1 289 ? -17.188 40.188 -0.988 1 51.25 289 GLY A C 1
ATOM 2342 O O . GLY A 1 289 ? -17.766 40.875 -1.837 1 51.25 289 GLY A O 1
ATOM 2343 N N . GLU A 1 290 ? -17.766 39.719 0.048 1 53.19 290 GLU A N 1
ATOM 2344 C CA . GLU A 1 290 ? -19.141 40.094 0.372 1 53.19 290 GLU A CA 1
ATOM 2345 C C . GLU A 1 290 ? -19.25 41.562 0.662 1 53.19 290 GLU A C 1
ATOM 2347 O O . GLU A 1 290 ? -20.188 42.219 0.226 1 53.19 290 GLU A O 1
ATOM 2352 N N . GLU A 1 291 ? -18.312 42.125 1.408 1 51.88 291 GLU A N 1
ATOM 2353 C CA . GLU A 1 291 ? -18.297 43.562 1.65 1 51.88 291 GLU A CA 1
ATOM 2354 C C . GLU A 1 291 ? -18.156 44.344 0.346 1 51.88 291 GLU A C 1
ATOM 2356 O O . GLU A 1 291 ? -18.797 45.375 0.154 1 51.88 291 GLU A O 1
ATOM 2361 N N . SER A 1 292 ? -17.359 43.75 -0.419 1 52.25 292 SER A N 1
ATOM 2362 C CA . SER A 1 292 ? -17.203 44.406 -1.716 1 52.25 292 SER A CA 1
ATOM 2363 C C . SER A 1 292 ? -18.484 44.312 -2.545 1 52.25 292 SER A C 1
ATOM 2365 O O . SER A 1 292 ? -18.875 45.25 -3.207 1 52.25 292 SER A O 1
ATOM 2367 N N . GLN A 1 293 ? -19.094 43.188 -2.451 1 51.97 293 GLN A N 1
ATOM 2368 C CA . GLN A 1 293 ? -20.375 43.062 -3.152 1 51.97 293 GLN A CA 1
ATOM 2369 C C . GLN A 1 293 ? -21.453 43.906 -2.506 1 51.97 293 GLN A C 1
ATOM 2371 O O . GLN A 1 293 ? -22.25 44.531 -3.203 1 51.97 293 GLN A O 1
ATOM 2376 N N . GLU A 1 294 ? -21.547 43.938 -1.263 1 52.34 294 GLU A N 1
ATOM 2377 C CA . GLU A 1 294 ? -22.5 44.781 -0.563 1 52.34 294 GLU A CA 1
ATOM 2378 C C . GLU A 1 294 ? -22.219 46.281 -0.838 1 52.34 294 GLU A C 1
ATOM 2380 O O . GLU A 1 294 ? -23.141 47.062 -1.003 1 52.34 294 GLU A O 1
ATOM 2385 N N . SER A 1 295 ? -21.016 46.625 -0.888 1 51.09 295 SER A N 1
ATOM 2386 C CA . SER A 1 295 ? -20.625 47.969 -1.231 1 51.09 295 SER A CA 1
ATOM 2387 C C . SER A 1 295 ? -21 48.312 -2.672 1 51.09 295 SER A C 1
ATOM 2389 O O . SER A 1 295 ? -21.453 49.406 -2.959 1 51.09 295 SER A O 1
ATOM 2391 N N . PHE A 1 296 ? -20.891 47.312 -3.412 1 51.19 296 PHE A N 1
ATOM 2392 C CA . PHE A 1 296 ? -21.281 47.5 -4.805 1 51.19 296 PHE A CA 1
ATOM 2393 C C . PHE A 1 296 ? -22.797 47.594 -4.93 1 51.19 296 PHE A C 1
ATOM 2395 O O . PHE A 1 296 ? -23.312 48.438 -5.688 1 51.19 296 PHE A O 1
ATOM 2402 N N . ASP A 1 297 ? -23.531 46.812 -4.277 1 52.09 297 ASP A N 1
ATOM 2403 C CA . ASP A 1 297 ? -24.984 46.844 -4.309 1 52.09 297 ASP A CA 1
ATOM 2404 C C . ASP A 1 297 ? -25.547 48.125 -3.697 1 52.09 297 ASP A C 1
ATOM 2406 O O . ASP A 1 297 ? -26.594 48.594 -4.113 1 52.09 297 ASP A O 1
ATOM 2410 N N . LYS A 1 298 ? -24.953 48.719 -2.82 1 56.06 298 LYS A N 1
ATOM 2411 C CA . LYS A 1 298 ? -25.344 49.969 -2.221 1 56.06 298 LYS A CA 1
ATOM 2412 C C . LYS A 1 298 ? -25.016 51.156 -3.148 1 56.06 298 LYS A C 1
ATOM 2414 O O . LYS A 1 298 ? -25.734 52.156 -3.152 1 56.06 298 LYS A O 1
ATOM 2419 N N . MET A 1 299 ? -24.094 50.938 -3.961 1 45.81 299 MET A N 1
ATOM 2420 C CA . MET A 1 299 ? -23.734 51.938 -4.945 1 45.81 299 MET A CA 1
ATOM 2421 C C . MET A 1 299 ? -24.672 51.906 -6.148 1 45.81 299 MET A C 1
ATOM 2423 O O . MET A 1 299 ? -24.844 52.906 -6.848 1 45.81 299 MET A O 1
ATOM 2427 N N . SER A 1 300 ? -25.328 50.781 -6.359 1 45.41 300 SER A N 1
ATOM 2428 C CA . SER A 1 300 ? -26.172 50.562 -7.539 1 45.41 300 SER A CA 1
ATOM 2429 C C . SER A 1 300 ? -27.516 51.25 -7.398 1 45.41 300 SER A C 1
ATOM 2431 O O . SER A 1 300 ? -28.359 51.156 -8.305 1 45.41 300 SER A O 1
ATOM 2433 N N . PRO A 1 301 ? -27.953 51.688 -6.32 1 42.06 301 PRO A N 1
ATOM 2434 C CA . PRO A 1 301 ? -29.234 52.375 -6.441 1 42.06 301 PRO A CA 1
ATOM 2435 C C . PRO A 1 301 ? -29.203 53.531 -7.422 1 42.06 301 PRO A C 1
ATOM 2437 O O . PRO A 1 301 ? -30.188 53.812 -8.102 1 42.06 301 PRO A O 1
ATOM 2440 N N . THR A 1 302 ? -28.109 54.281 -7.48 1 43.53 302 THR A N 1
ATOM 2441 C CA . THR A 1 302 ? -28.047 55.5 -8.281 1 43.53 302 THR A CA 1
ATOM 2442 C C . THR A 1 302 ? -27.953 55.188 -9.766 1 43.53 302 THR A C 1
ATOM 2444 O O . THR A 1 302 ? -28.312 56 -10.609 1 43.53 302 THR A O 1
ATOM 2447 N N . LEU A 1 303 ? -27.422 54 -10.164 1 39.62 303 LEU A N 1
ATOM 2448 C CA . LEU A 1 303 ? -27.281 53.719 -11.586 1 39.62 303 LEU A CA 1
ATOM 2449 C C . LEU A 1 303 ? -28.609 53.25 -12.172 1 39.62 303 LEU A C 1
ATOM 2451 O O . LEU A 1 303 ? -28.844 53.406 -13.375 1 39.62 303 LEU A O 1
ATOM 2455 N N . LYS A 1 304 ? -29.531 52.812 -11.367 1 44 304 LYS A N 1
ATOM 2456 C CA . LYS A 1 304 ? -30.844 52.375 -11.859 1 44 304 LYS A CA 1
ATOM 2457 C C . LYS A 1 304 ? -31.719 53.594 -12.188 1 44 304 LYS A C 1
ATOM 2459 O O . LYS A 1 304 ? -32.562 53.531 -13.086 1 44 304 LYS A O 1
ATOM 2464 N N . MET A 1 305 ? -31.531 54.656 -11.578 1 39.56 305 MET A N 1
ATOM 2465 C CA . MET A 1 305 ? -32.406 55.781 -11.836 1 39.56 305 MET A CA 1
ATOM 2466 C C . MET A 1 305 ? -32.062 56.438 -13.164 1 39.56 305 MET A C 1
ATOM 2468 O O . MET A 1 305 ? -32.906 57.125 -13.766 1 39.56 305 MET A O 1
ATOM 2472 N N . ALA A 1 306 ? -30.844 56.375 -13.633 1 41.12 306 ALA A N 1
ATOM 2473 C CA . ALA A 1 306 ? -30.469 57.125 -14.836 1 41.12 306 ALA A CA 1
ATOM 2474 C C . ALA A 1 306 ? -31.016 56.438 -16.094 1 41.12 306 ALA A C 1
ATOM 2476 O O . ALA A 1 306 ? -31.328 57.094 -17.078 1 41.12 306 ALA A O 1
ATOM 2477 N N . THR A 1 307 ? -31.156 55.062 -16.109 1 36.59 307 THR A N 1
ATOM 2478 C CA . THR A 1 307 ? -31.516 54.406 -17.344 1 36.59 307 THR A CA 1
ATOM 2479 C C . THR A 1 307 ? -33 54.5 -17.609 1 36.59 307 THR A C 1
ATOM 2481 O O . THR A 1 307 ? -33.5 54.125 -18.688 1 36.59 307 THR A O 1
ATOM 2484 N N . ALA A 1 308 ? -33.812 54.844 -16.672 1 36.5 308 ALA A N 1
ATOM 2485 C CA . ALA A 1 308 ? -35.25 54.906 -16.891 1 36.5 308 ALA A CA 1
ATOM 2486 C C . ALA A 1 308 ? -35.656 56.062 -17.797 1 36.5 308 ALA A C 1
ATOM 2488 O O . ALA A 1 308 ? -36.719 56.062 -18.422 1 36.5 308 ALA A O 1
ATOM 2489 N N . GLU A 1 309 ? -34.938 57.188 -17.859 1 34.47 309 GLU A N 1
ATOM 2490 C CA . GLU A 1 309 ? -35.5 58.344 -18.516 1 34.47 309 GLU A CA 1
ATOM 2491 C C . GLU A 1 309 ? -35.406 58.219 -20.031 1 34.47 309 GLU A C 1
ATOM 2493 O O . GLU A 1 309 ? -36.031 59 -20.766 1 34.47 309 GLU A O 1
ATOM 2498 N N . GLN A 1 310 ? -34.375 57.5 -20.625 1 28.72 310 GLN A N 1
ATOM 2499 C CA . GLN A 1 310 ? -34.188 57.75 -22.047 1 28.72 310 GLN A CA 1
ATOM 2500 C C . GLN A 1 310 ? -35.125 56.875 -22.875 1 28.72 310 GLN A C 1
ATOM 2502 O O . GLN A 1 310 ? -34.688 55.906 -23.516 1 28.72 310 GLN A O 1
ATOM 2507 N N . GLU A 1 311 ? -36.219 56.406 -22.344 1 29.98 311 GLU A N 1
ATOM 2508 C CA . GLU A 1 311 ? -37.156 55.719 -23.234 1 29.98 311 GLU A CA 1
ATOM 2509 C C . GLU A 1 311 ? -37.656 56.656 -24.344 1 29.98 311 GLU A C 1
ATOM 2511 O O . GLU A 1 311 ? -38.344 57.625 -24.078 1 29.98 311 GLU A O 1
ATOM 2516 N N . LEU A 1 312 ? -36.844 56.969 -25.484 1 25.02 312 LEU A N 1
ATOM 2517 C CA . LEU A 1 312 ? -37.25 57.688 -26.688 1 25.02 312 LEU A CA 1
ATOM 2518 C C . LEU A 1 312 ? -38.438 56.969 -27.359 1 25.02 312 LEU A C 1
ATOM 2520 O O . LEU A 1 312 ? -38.531 55.75 -27.328 1 25.02 312 LEU A O 1
ATOM 2524 N N . PRO A 1 313 ? -39.5 57.781 -27.797 1 34.66 313 PRO A N 1
ATOM 2525 C CA . PRO A 1 313 ? -40.656 57.438 -28.625 1 34.66 313 PRO A CA 1
ATOM 2526 C C . PRO A 1 313 ? -40.25 56.844 -29.969 1 34.66 313 PRO A C 1
ATOM 2528 O O . PRO A 1 313 ? -39.5 57.438 -30.719 1 34.66 313 PRO A O 1
ATOM 2531 N N . MET A 1 314 ? -39.719 55.625 -30.094 1 22.03 314 MET A N 1
ATOM 2532 C CA . MET A 1 314 ? -39.844 55.156 -31.484 1 22.03 314 MET A CA 1
ATOM 2533 C C . MET A 1 314 ? -41.281 54.781 -31.812 1 22.03 314 MET A C 1
ATOM 2535 O O . MET A 1 314 ? -41.969 54.219 -30.953 1 22.03 314 MET A O 1
ATOM 2539 N N . MET B 1 1 ? 52.312 31.875 -5.941 1 56.19 1 MET B N 1
ATOM 2540 C CA . MET B 1 1 ? 52.375 30.781 -4.973 1 56.19 1 MET B CA 1
ATOM 2541 C C . MET B 1 1 ? 51.5 31.078 -3.764 1 56.19 1 MET B C 1
ATOM 2543 O O . MET B 1 1 ? 50.812 30.188 -3.268 1 56.19 1 MET B O 1
ATOM 2547 N N . ASP B 1 2 ? 51.344 32.312 -3.336 1 65.19 2 ASP B N 1
ATOM 2548 C CA . ASP B 1 2 ? 50.625 32.688 -2.121 1 65.19 2 ASP B CA 1
ATOM 2549 C C . ASP B 1 2 ? 49.094 32.656 -2.357 1 65.19 2 ASP B C 1
ATOM 2551 O O . ASP B 1 2 ? 48.344 32.25 -1.492 1 65.19 2 ASP B O 1
ATOM 2555 N N . ALA B 1 3 ? 48.656 33.094 -3.525 1 75.19 3 ALA B N 1
ATOM 2556 C CA . ALA B 1 3 ? 47.25 33.156 -3.836 1 75.19 3 ALA B CA 1
ATOM 2557 C C . ALA B 1 3 ? 46.656 31.75 -3.949 1 75.19 3 ALA B C 1
ATOM 2559 O O . ALA B 1 3 ? 45.531 31.5 -3.488 1 75.19 3 ALA B O 1
ATOM 2560 N N . GLN B 1 4 ? 47.344 30.797 -4.504 1 69.06 4 GLN B N 1
ATOM 2561 C CA . GLN B 1 4 ? 46.875 29.422 -4.652 1 69.06 4 GLN B CA 1
ATOM 2562 C C . GLN B 1 4 ? 46.781 28.719 -3.301 1 69.06 4 GLN B C 1
ATOM 2564 O O . GLN B 1 4 ? 45.844 27.953 -3.049 1 69.06 4 GLN B O 1
ATOM 2569 N N . THR B 1 5 ? 47.719 29.109 -2.432 1 71.81 5 THR B N 1
ATOM 2570 C CA . THR B 1 5 ? 47.719 28.531 -1.093 1 71.81 5 THR B CA 1
ATOM 2571 C C . THR B 1 5 ? 46.531 29.062 -0.269 1 71.81 5 THR B C 1
ATOM 2573 O O . THR B 1 5 ? 45.906 28.312 0.484 1 71.81 5 THR B O 1
ATOM 2576 N N . GLY B 1 6 ? 46.188 30.281 -0.487 1 69.94 6 GLY B N 1
ATOM 2577 C CA . GLY B 1 6 ? 45.031 30.875 0.209 1 69.94 6 GLY B CA 1
ATOM 2578 C C . GLY B 1 6 ? 43.719 30.297 -0.211 1 69.94 6 GLY B C 1
ATOM 2579 O O . GLY B 1 6 ? 42.844 30.062 0.627 1 69.94 6 GLY B O 1
ATOM 2580 N N . GLN B 1 7 ? 43.594 30.062 -1.464 1 72.69 7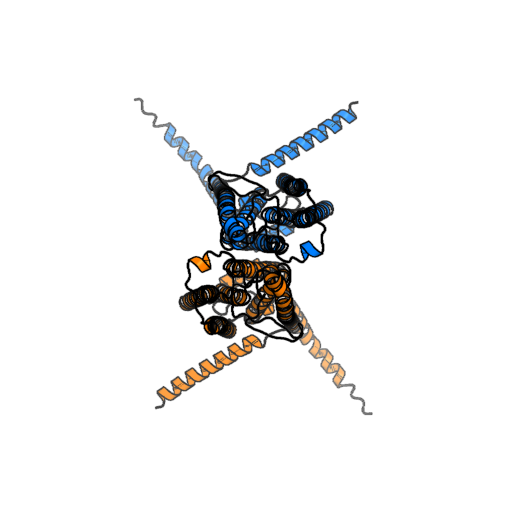 GLN B N 1
ATOM 2581 C CA . GLN B 1 7 ? 42.375 29.484 -1.984 1 72.69 7 GLN B CA 1
ATOM 2582 C C . GLN B 1 7 ? 42.219 28.031 -1.542 1 72.69 7 GLN B C 1
ATOM 2584 O O . GLN B 1 7 ? 41.125 27.594 -1.23 1 72.69 7 GLN B O 1
ATOM 2589 N N . ALA B 1 8 ? 43.375 27.391 -1.534 1 72.31 8 ALA B N 1
ATOM 2590 C CA . ALA B 1 8 ? 43.375 26.016 -1.053 1 72.31 8 ALA B CA 1
ATOM 2591 C C . ALA B 1 8 ? 43.031 25.953 0.43 1 72.31 8 ALA B C 1
ATOM 2593 O O . ALA B 1 8 ? 42.25 25.078 0.854 1 72.31 8 ALA B O 1
ATOM 2594 N N . GLU B 1 9 ? 43.5 26.797 1.104 1 67.62 9 GLU B N 1
ATOM 2595 C CA . GLU B 1 9 ? 43.219 26.859 2.531 1 67.62 9 GLU B CA 1
ATOM 2596 C C . GLU B 1 9 ? 41.75 27.188 2.777 1 67.62 9 GLU B C 1
ATOM 2598 O O . GLU B 1 9 ? 41.094 26.625 3.67 1 67.62 9 GLU B O 1
ATOM 2603 N N . LYS B 1 10 ? 41.219 28.031 1.962 1 69.88 10 LYS B N 1
ATO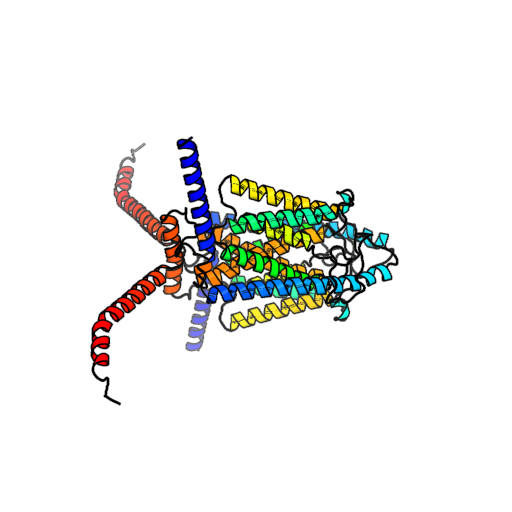M 2604 C CA . LYS B 1 10 ? 39.812 28.406 2.082 1 69.88 10 LYS B CA 1
ATOM 2605 C C . LYS B 1 10 ? 38.906 27.234 1.713 1 69.88 10 LYS B C 1
ATOM 2607 O O . LYS B 1 10 ? 37.875 27.016 2.365 1 69.88 10 LYS B O 1
ATOM 2612 N N . ARG B 1 11 ? 39.281 26.469 0.75 1 71.38 11 ARG B N 1
ATOM 2613 C CA . ARG B 1 11 ? 38.531 25.297 0.341 1 71.38 11 ARG B CA 1
ATOM 2614 C C . ARG B 1 11 ? 38.562 24.219 1.415 1 71.38 11 ARG B C 1
ATOM 2616 O O . ARG B 1 11 ? 37.562 23.547 1.688 1 71.38 11 ARG B O 1
ATOM 2623 N N . THR B 1 12 ? 39.719 24.047 1.925 1 72.25 12 THR B N 1
ATOM 2624 C CA . THR B 1 12 ? 39.875 23.062 2.99 1 72.25 12 THR B CA 1
ATOM 2625 C C . THR B 1 12 ? 39.062 23.453 4.219 1 72.25 12 THR B C 1
ATOM 2627 O O . THR B 1 12 ? 38.469 22.594 4.879 1 72.25 12 THR B O 1
ATOM 2630 N N . ASP B 1 13 ? 39.062 24.672 4.523 1 70.62 13 ASP B N 1
ATOM 2631 C CA . ASP B 1 13 ? 38.281 25.141 5.66 1 70.62 13 ASP B CA 1
ATOM 2632 C C . ASP B 1 13 ? 36.781 24.969 5.41 1 70.62 13 ASP B C 1
ATOM 2634 O O . ASP B 1 13 ? 36.031 24.609 6.32 1 70.62 13 ASP B O 1
ATOM 2638 N N . LYS B 1 14 ? 36.438 25.281 4.215 1 70.81 14 LYS B N 1
ATOM 2639 C CA . LYS B 1 14 ? 35.031 25.094 3.854 1 70.81 14 LYS B CA 1
ATOM 2640 C C . LYS B 1 14 ? 34.625 23.625 3.943 1 70.81 14 LYS B C 1
ATOM 2642 O O . LYS B 1 14 ? 33.562 23.297 4.418 1 70.81 14 LYS B O 1
ATOM 2647 N N . LEU B 1 15 ? 35.469 22.875 3.463 1 69.38 15 LEU B N 1
ATOM 2648 C CA . LEU B 1 15 ? 35.25 21.438 3.533 1 69.38 15 LEU B CA 1
ATOM 2649 C C . LEU B 1 15 ? 35.188 20.969 4.98 1 69.38 15 LEU B C 1
ATOM 2651 O O . LEU B 1 15 ? 34.344 20.141 5.336 1 69.38 15 LEU B O 1
ATOM 2655 N N . LYS B 1 16 ? 36.094 21.422 5.707 1 67.12 16 LYS B N 1
ATOM 2656 C CA . LYS B 1 16 ? 36.1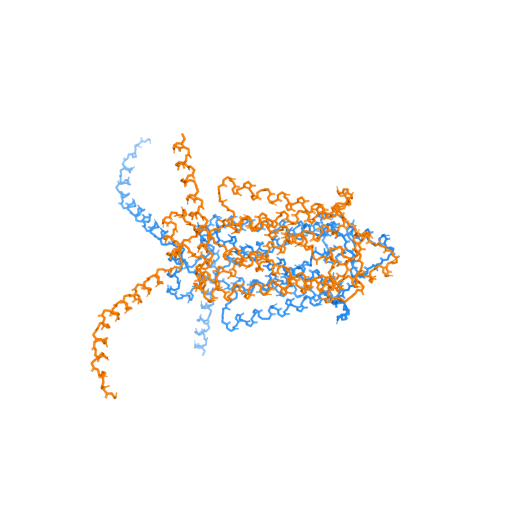25 21.062 7.125 1 67.12 16 LYS B CA 1
ATOM 2657 C C . LYS B 1 16 ? 34.812 21.531 7.809 1 67.12 16 LYS B C 1
ATOM 2659 O O . LYS B 1 16 ? 34.25 20.781 8.594 1 67.12 16 LYS B O 1
ATOM 2664 N N . LYS B 1 17 ? 34.438 22.719 7.543 1 65.75 17 LYS B N 1
ATOM 2665 C CA . LYS B 1 17 ? 33.219 23.234 8.117 1 65.75 17 LYS B CA 1
ATOM 2666 C C . LYS B 1 17 ? 32 22.422 7.656 1 65.75 17 LYS B C 1
ATOM 2668 O O . LYS B 1 17 ? 31.094 22.141 8.438 1 65.75 17 LYS B O 1
ATOM 2673 N N . TRP B 1 18 ? 32.094 22.094 6.441 1 65.12 18 TRP B N 1
ATOM 2674 C CA . TRP B 1 18 ? 31.031 21.266 5.895 1 65.12 18 TRP B CA 1
ATOM 2675 C C . TRP B 1 18 ? 31 19.906 6.586 1 65.12 18 TRP B C 1
ATOM 2677 O O . TRP B 1 18 ? 29.922 19.422 6.961 1 65.12 18 TRP B O 1
ATOM 2687 N N . VAL B 1 19 ? 32.125 19.344 6.676 1 64.38 19 VAL B N 1
ATOM 2688 C CA . VAL B 1 19 ? 32.25 18.047 7.336 1 64.38 19 VAL B CA 1
ATOM 2689 C C . VAL B 1 19 ? 31.781 18.156 8.781 1 64.38 19 VAL B C 1
ATOM 2691 O O . VAL B 1 19 ? 31.047 17.297 9.273 1 64.38 19 VAL B O 1
ATOM 2694 N N . LEU B 1 20 ? 32.219 19.234 9.414 1 63.44 20 LEU B N 1
ATOM 2695 C CA . LEU B 1 20 ? 31.812 19.422 10.805 1 63.44 20 LEU B CA 1
ATOM 2696 C C . LEU B 1 20 ? 30.312 19.625 10.922 1 63.44 20 LEU B C 1
ATOM 2698 O O . LEU B 1 20 ? 29.672 19.078 11.82 1 63.44 20 LEU B O 1
ATOM 2702 N N . ASN B 1 21 ? 29.797 20.422 10.078 1 63.22 21 ASN B N 1
ATOM 2703 C CA . ASN B 1 21 ? 28.359 20.641 10.062 1 63.22 21 ASN B CA 1
ATOM 2704 C C . ASN B 1 21 ? 27.609 19.344 9.766 1 63.22 21 ASN B C 1
ATOM 2706 O O . ASN B 1 21 ? 26.562 19.078 10.359 1 63.22 21 ASN B O 1
ATOM 2710 N N . TYR B 1 22 ? 28.312 18.734 8.906 1 63.59 22 TYR B N 1
ATOM 2711 C CA . TYR B 1 22 ? 27.75 17.438 8.539 1 63.59 22 TYR B CA 1
ATOM 2712 C C . TYR B 1 22 ? 27.734 16.5 9.734 1 63.59 22 TYR B C 1
ATOM 2714 O O . TYR B 1 22 ? 26.719 15.867 10.016 1 63.59 22 TYR B O 1
ATOM 2722 N N . LEU B 1 23 ? 28.766 16.469 10.398 1 64.38 23 LEU B N 1
ATOM 2723 C CA . LEU B 1 23 ? 28.875 15.586 11.555 1 64.38 23 LEU B CA 1
ATOM 2724 C C . LEU B 1 23 ? 27.984 16.078 12.688 1 64.38 23 LEU B C 1
ATOM 2726 O O . LEU B 1 23 ? 27.438 15.266 13.453 1 64.38 23 LEU B O 1
ATOM 2730 N N . ASN B 1 24 ? 27.797 17.328 12.758 1 64.31 24 ASN B N 1
ATOM 2731 C CA . ASN B 1 24 ? 26.953 17.906 13.805 1 64.31 24 ASN B CA 1
ATOM 2732 C C . ASN B 1 24 ? 25.484 17.562 13.602 1 64.31 24 ASN B C 1
ATOM 2734 O O . ASN B 1 24 ? 24.719 17.516 14.562 1 64.31 24 ASN B O 1
ATOM 2738 N N . ARG B 1 25 ? 25.25 17.312 12.352 1 64.5 25 ARG B N 1
ATOM 2739 C CA . ARG B 1 25 ? 23.891 16.922 12.031 1 64.5 25 ARG B CA 1
ATOM 2740 C C . ARG B 1 25 ? 23.516 15.617 12.734 1 64.5 25 ARG B C 1
ATOM 2742 O O . ARG B 1 25 ? 22.344 15.406 13.078 1 64.5 25 ARG B O 1
ATOM 2749 N N . TYR B 1 26 ? 24.484 14.836 12.953 1 65.06 26 TYR B N 1
ATOM 2750 C CA . TYR B 1 26 ? 24.266 13.508 13.508 1 65.06 26 TYR B CA 1
ATOM 2751 C C . TYR B 1 26 ? 24.422 13.516 15.023 1 65.06 26 TYR B C 1
ATOM 2753 O O . TYR B 1 26 ? 24.047 12.547 15.703 1 65.06 26 TYR B O 1
ATOM 2761 N N . ARG B 1 27 ? 24.938 14.625 15.547 1 63.5 27 ARG B N 1
ATOM 2762 C CA . ARG B 1 27 ? 25.25 14.625 16.969 1 63.5 27 ARG B CA 1
ATOM 2763 C C . ARG B 1 27 ? 24.062 15.117 17.797 1 63.5 27 ARG B C 1
ATOM 2765 O O . ARG B 1 27 ? 23.906 14.742 18.953 1 63.5 27 ARG B O 1
ATOM 2772 N N . LYS B 1 28 ? 23.156 15.742 17.219 1 69.56 28 LYS B N 1
ATOM 2773 C CA . LYS B 1 28 ? 22.141 16.391 18.062 1 69.56 28 LYS B CA 1
ATOM 2774 C C . LYS B 1 28 ? 20.906 15.5 18.219 1 69.56 28 LYS B C 1
ATOM 2776 O O . LYS B 1 28 ? 19.922 15.688 17.516 1 69.56 28 LYS B O 1
ATOM 2781 N N . ILE B 1 29 ? 21.109 14.219 18.797 1 81.19 29 ILE B N 1
ATOM 2782 C CA . ILE B 1 29 ? 19.906 13.422 19 1 81.19 29 ILE B CA 1
ATOM 2783 C C . ILE B 1 29 ? 19.703 13.18 20.5 1 81.19 29 ILE B C 1
ATOM 2785 O O . ILE B 1 29 ? 20.672 12.969 21.234 1 81.19 29 ILE B O 1
ATOM 2789 N N . ASP B 1 30 ? 18.484 13.406 20.984 1 86.56 30 ASP B N 1
ATOM 2790 C CA . ASP B 1 30 ? 18.172 13.148 22.391 1 86.56 30 ASP B CA 1
ATOM 2791 C C . ASP B 1 30 ? 18 11.648 22.641 1 86.56 30 ASP B C 1
ATOM 2793 O O . ASP B 1 30 ? 17.859 10.867 21.703 1 86.56 30 ASP B O 1
ATOM 2797 N N . LEU B 1 31 ? 18.016 11.266 23.859 1 89.12 31 LEU B N 1
ATOM 2798 C CA . LEU B 1 31 ? 17.984 9.859 24.266 1 89.12 31 LEU B CA 1
ATOM 2799 C C . LEU B 1 31 ? 16.688 9.195 23.797 1 89.12 31 LEU B C 1
ATOM 2801 O O . LEU B 1 31 ? 16.719 8.07 23.281 1 89.12 31 LEU B O 1
ATOM 2805 N N . ARG B 1 32 ? 15.594 9.82 23.969 1 91.19 32 ARG B N 1
ATOM 2806 C CA . ARG B 1 32 ? 14.297 9.25 23.609 1 91.19 32 ARG B CA 1
ATOM 2807 C C . ARG B 1 32 ? 14.219 8.984 22.109 1 91.19 32 ARG B C 1
ATOM 2809 O O . ARG B 1 32 ? 13.766 7.922 21.672 1 91.19 32 ARG B O 1
ATOM 2816 N N . SER B 1 33 ? 14.664 9.977 21.375 1 93.31 33 SER B N 1
ATOM 2817 C CA . SER B 1 33 ? 14.656 9.828 19.922 1 93.31 33 SER B CA 1
ATOM 2818 C C . SER B 1 33 ? 15.656 8.766 19.469 1 93.31 33 SER B C 1
ATOM 2820 O O . SER B 1 33 ? 15.383 8.016 18.531 1 93.31 33 SER B O 1
ATOM 2822 N N . GLY B 1 34 ? 16.766 8.711 20.188 1 93.19 34 GLY B N 1
ATOM 2823 C CA . GLY B 1 34 ? 17.75 7.668 19.891 1 93.19 34 GLY B CA 1
ATOM 2824 C C . GLY B 1 34 ? 17.219 6.27 20.156 1 93.19 34 GLY B C 1
ATOM 2825 O O . GLY B 1 34 ? 17.453 5.355 19.359 1 93.19 34 GLY B O 1
ATOM 2826 N N . LEU B 1 35 ? 16.531 6.133 21.266 1 95 35 LEU B N 1
ATOM 2827 C CA . LEU B 1 35 ? 15.953 4.84 21.609 1 95 35 LEU B CA 1
ATOM 2828 C C . LEU B 1 35 ? 14.875 4.441 20.609 1 95 35 LEU B C 1
ATOM 2830 O O . LEU B 1 35 ? 14.758 3.268 20.25 1 95 35 LEU B O 1
ATOM 2834 N N . PHE B 1 36 ? 14.133 5.438 20.203 1 95.69 36 PHE B N 1
ATOM 2835 C CA . PHE B 1 36 ? 13.109 5.176 19.188 1 95.69 36 PHE B CA 1
ATOM 2836 C C . PHE B 1 36 ? 13.734 4.648 17.906 1 95.69 36 PHE B C 1
ATOM 2838 O O . PHE B 1 36 ? 13.273 3.652 17.344 1 95.69 36 PHE B O 1
ATOM 2845 N N . LEU B 1 37 ? 14.805 5.199 17.438 1 95.06 37 LEU B N 1
ATOM 2846 C CA . LEU B 1 37 ? 15.469 4.785 16.203 1 95.06 37 LEU B CA 1
ATOM 2847 C C . LEU B 1 37 ? 16.125 3.424 16.375 1 95.06 37 LEU B C 1
ATOM 2849 O O . LEU B 1 37 ? 16.203 2.637 15.43 1 95.06 37 LEU B O 1
ATOM 2853 N N . LEU B 1 38 ? 16.531 3.182 17.609 1 96.44 38 LEU B N 1
ATOM 2854 C CA . LEU B 1 38 ? 17.094 1.868 17.891 1 96.44 38 LEU B CA 1
ATOM 2855 C C . LEU B 1 38 ? 16.031 0.782 17.781 1 96.44 38 LEU B C 1
ATOM 2857 O O . LEU B 1 38 ? 16.281 -0.291 17.234 1 96.44 38 LEU B O 1
ATOM 2861 N N . VAL B 1 39 ? 14.836 1.067 18.297 1 97.5 39 VAL B N 1
ATOM 2862 C CA . VAL B 1 39 ? 13.727 0.12 18.219 1 97.5 39 VAL B CA 1
ATOM 2863 C C . VAL B 1 39 ? 13.367 -0.116 16.75 1 97.5 39 VAL B C 1
ATOM 2865 O O . VAL B 1 39 ? 13.086 -1.249 16.344 1 97.5 39 VAL B O 1
ATOM 2868 N N . VAL B 1 40 ? 13.398 0.946 15.969 1 97.44 40 VAL B N 1
ATOM 2869 C CA . VAL B 1 40 ? 13.109 0.851 14.539 1 97.44 40 VAL B CA 1
ATOM 2870 C C . VAL B 1 40 ? 14.156 -0.025 13.859 1 97.44 40 VAL B C 1
ATOM 2872 O O . VAL B 1 40 ? 13.82 -0.887 13.047 1 97.44 40 VAL B O 1
ATOM 2875 N N . ALA B 1 41 ? 15.414 0.141 14.242 1 97.38 41 ALA B N 1
ATOM 2876 C CA . ALA B 1 41 ? 16.5 -0.646 13.672 1 97.38 41 ALA B CA 1
ATOM 2877 C C . ALA B 1 41 ? 16.375 -2.117 14.062 1 97.38 41 ALA B C 1
ATOM 2879 O O . ALA B 1 41 ? 16.609 -3.006 13.242 1 97.38 41 ALA B O 1
ATOM 2880 N N . ILE B 1 42 ? 15.984 -2.367 15.25 1 98 42 ILE B N 1
ATOM 2881 C CA . ILE B 1 42 ? 15.812 -3.734 15.734 1 98 42 ILE B CA 1
ATOM 2882 C C . ILE B 1 42 ? 14.641 -4.391 15 1 98 42 ILE B C 1
ATOM 2884 O O . ILE B 1 42 ? 14.734 -5.547 14.578 1 98 42 ILE B O 1
ATOM 2888 N N . PHE B 1 43 ? 13.602 -3.674 14.867 1 97.75 43 PHE B N 1
ATOM 2889 C CA . PHE B 1 43 ? 12.445 -4.172 14.133 1 97.75 43 PHE B CA 1
ATOM 2890 C C . PHE B 1 43 ? 12.844 -4.578 12.719 1 97.75 43 PHE B C 1
ATOM 2892 O O . PHE B 1 43 ? 12.492 -5.664 12.25 1 97.75 43 PHE B O 1
ATOM 2899 N N . PHE B 1 44 ? 13.602 -3.742 12.07 1 97.88 44 PHE B N 1
ATOM 2900 C CA . PHE B 1 44 ? 14.055 -4.023 10.711 1 97.88 44 PHE B CA 1
ATOM 2901 C C . PHE B 1 44 ? 14.961 -5.246 10.688 1 97.88 44 PHE B C 1
ATOM 2903 O O . PHE B 1 44 ? 14.812 -6.121 9.828 1 97.88 44 PHE B O 1
ATOM 2910 N N . GLY B 1 45 ? 15.898 -5.281 11.594 1 97.12 45 GLY B N 1
ATOM 2911 C CA . GLY B 1 45 ? 16.797 -6.418 11.672 1 97.12 45 GLY B CA 1
ATOM 2912 C C . GLY B 1 45 ? 16.094 -7.734 11.898 1 97.12 45 GLY B C 1
ATOM 2913 O O . GLY B 1 45 ? 16.406 -8.742 11.258 1 97.12 45 GLY B O 1
ATOM 2914 N N . LEU B 1 46 ? 15.086 -7.734 12.734 1 97 46 LEU B N 1
ATOM 2915 C CA . LEU B 1 46 ? 14.312 -8.938 13.008 1 97 46 LEU B CA 1
ATOM 2916 C C . LEU B 1 46 ? 13.477 -9.344 11.797 1 97 46 LEU B C 1
ATOM 2918 O O . LEU B 1 46 ? 13.383 -10.531 11.469 1 97 46 LEU B O 1
ATOM 2922 N N . ALA B 1 47 ? 12.898 -8.344 11.18 1 97.12 47 ALA B N 1
ATOM 2923 C CA . ALA B 1 47 ? 12.117 -8.625 9.977 1 97.12 47 ALA B CA 1
ATOM 2924 C C . ALA B 1 47 ? 13 -9.219 8.875 1 97.12 47 ALA B C 1
ATOM 2926 O O . ALA B 1 47 ? 12.594 -10.148 8.18 1 97.12 47 ALA B O 1
ATOM 2927 N N . TYR B 1 48 ? 14.195 -8.68 8.781 1 95.5 48 TYR B N 1
ATOM 2928 C CA . TYR B 1 48 ? 15.133 -9.156 7.766 1 95.5 48 TYR B CA 1
ATOM 2929 C C . TYR B 1 48 ? 15.562 -10.586 8.047 1 95.5 48 TYR B C 1
ATOM 2931 O O . TYR B 1 48 ? 15.57 -11.43 7.148 1 95.5 48 TYR B O 1
ATOM 2939 N N . TRP B 1 49 ? 15.852 -10.875 9.281 1 94.69 49 TRP B N 1
ATOM 2940 C CA . TRP B 1 49 ? 16.266 -12.211 9.688 1 94.69 49 TRP B CA 1
ATOM 2941 C C . TRP B 1 49 ? 15.125 -13.211 9.5 1 94.69 49 TRP B C 1
ATOM 2943 O O . TRP B 1 49 ? 15.328 -14.297 8.953 1 94.69 49 TRP B O 1
ATOM 2953 N N . PHE B 1 50 ? 13.961 -12.867 9.906 1 94.94 50 PHE B N 1
ATOM 2954 C CA . PHE B 1 50 ? 12.828 -13.781 9.812 1 94.94 50 PHE B CA 1
ATOM 2955 C C . PHE B 1 50 ? 12.422 -13.984 8.359 1 94.94 50 PHE B C 1
ATOM 2957 O O . PHE B 1 50 ? 11.914 -15.055 7.996 1 94.94 50 PHE B O 1
ATOM 2964 N N . ASN B 1 51 ? 12.609 -12.984 7.547 1 94.5 51 ASN B N 1
ATOM 2965 C CA . ASN B 1 51 ? 12.375 -13.156 6.113 1 94.5 51 ASN B CA 1
ATOM 2966 C C . ASN B 1 51 ? 13.281 -14.234 5.523 1 94.5 51 ASN B C 1
ATOM 2968 O O . ASN B 1 51 ? 12.852 -15.016 4.676 1 94.5 51 ASN B O 1
ATOM 2972 N N . ASN B 1 52 ? 14.5 -14.242 6.016 1 92.25 52 ASN B N 1
ATOM 2973 C CA . ASN B 1 52 ? 15.422 -15.289 5.562 1 92.25 52 ASN B CA 1
ATOM 2974 C C . ASN B 1 52 ? 14.961 -16.672 6.02 1 92.25 52 ASN B C 1
ATOM 2976 O O . ASN B 1 52 ? 15.016 -17.625 5.25 1 92.25 52 ASN B O 1
ATOM 2980 N N . VAL B 1 53 ? 14.516 -16.734 7.211 1 93.19 53 VAL B N 1
ATOM 2981 C CA . VAL B 1 53 ? 14.031 -18 7.762 1 93.19 53 VAL B CA 1
ATOM 2982 C C . VAL B 1 53 ? 12.836 -18.5 6.949 1 93.19 53 VAL B C 1
ATOM 2984 O O . VAL B 1 53 ? 12.789 -19.672 6.555 1 93.19 53 VAL B O 1
ATOM 2987 N N . MET B 1 54 ? 11.969 -17.625 6.656 1 93.12 54 MET B N 1
ATOM 2988 C CA . MET B 1 54 ? 10.758 -18.016 5.941 1 93.12 54 MET B CA 1
ATOM 2989 C C . MET B 1 54 ? 11.07 -18.344 4.484 1 93.12 54 MET B C 1
ATOM 2991 O O . MET B 1 54 ? 10.414 -19.188 3.881 1 93.12 54 MET B O 1
ATOM 2995 N N . ALA B 1 55 ? 12.055 -17.656 3.924 1 91.69 55 ALA B N 1
ATOM 2996 C CA . ALA B 1 55 ? 12.484 -18 2.568 1 91.69 55 ALA B CA 1
ATOM 2997 C C . ALA B 1 55 ? 13.047 -19.422 2.51 1 91.69 55 ALA B C 1
ATOM 2999 O O . ALA B 1 55 ? 12.82 -20.141 1.537 1 91.69 55 ALA B O 1
ATOM 3000 N N . ASN B 1 56 ? 13.758 -19.812 3.539 1 91.31 56 ASN B N 1
ATOM 3001 C CA . ASN B 1 56 ? 14.25 -21.188 3.631 1 91.31 56 ASN B CA 1
ATOM 3002 C C . ASN B 1 56 ? 13.102 -22.172 3.787 1 91.31 56 ASN B C 1
ATOM 3004 O O . ASN B 1 56 ? 13.117 -23.25 3.182 1 91.31 56 ASN B O 1
ATOM 3008 N N . PHE B 1 57 ? 12.18 -21.766 4.586 1 91.81 57 PHE B N 1
ATOM 3009 C CA . PHE B 1 57 ? 10.977 -22.578 4.762 1 91.81 57 PHE B CA 1
ATOM 3010 C C . PHE B 1 57 ? 10.25 -22.766 3.438 1 91.81 57 PHE B C 1
ATOM 3012 O O . PHE B 1 57 ? 9.82 -23.859 3.1 1 91.81 57 PHE B O 1
ATOM 3019 N N . ALA B 1 58 ? 10.164 -21.719 2.691 1 91.88 58 ALA B N 1
ATOM 3020 C CA . ALA B 1 58 ? 9.5 -21.734 1.391 1 91.88 58 ALA B CA 1
ATOM 3021 C C . ALA B 1 58 ? 10.25 -22.625 0.404 1 91.88 58 ALA B C 1
ATOM 3023 O O . ALA B 1 58 ? 9.633 -23.312 -0.419 1 91.88 58 ALA B O 1
ATOM 3024 N N . SER B 1 59 ? 11.531 -22.609 0.488 1 90.69 59 SER B N 1
ATOM 3025 C CA . SER B 1 59 ? 12.344 -23.438 -0.395 1 90.69 59 SER B CA 1
ATOM 3026 C C . SER B 1 59 ? 12.055 -24.922 -0.175 1 90.69 59 SER B C 1
ATOM 3028 O O . SER B 1 59 ? 11.891 -25.672 -1.135 1 90.69 59 SER B O 1
ATOM 3030 N N . LYS B 1 60 ? 11.93 -25.312 1.013 1 88 60 LYS B N 1
ATOM 3031 C CA . LYS B 1 60 ? 11.633 -26.703 1.328 1 88 60 LYS B CA 1
ATOM 3032 C C . LYS B 1 60 ? 10.227 -27.094 0.881 1 88 60 LYS B C 1
ATOM 3034 O O . LYS B 1 60 ? 10 -28.203 0.405 1 88 60 LYS B O 1
ATOM 3039 N N . ARG B 1 61 ? 9.375 -26.188 0.969 1 88.31 61 ARG B N 1
ATOM 3040 C CA . ARG B 1 61 ? 7.988 -26.469 0.606 1 88.31 61 ARG B CA 1
ATOM 3041 C C . ARG B 1 61 ? 7.82 -26.516 -0.909 1 88.31 61 ARG B C 1
ATOM 3043 O O . ARG B 1 61 ? 6.98 -27.25 -1.42 1 88.31 61 ARG B O 1
ATOM 3050 N N . SER B 1 62 ? 8.547 -25.688 -1.605 1 87.56 62 SER B N 1
ATOM 3051 C CA . SER B 1 62 ? 8.422 -25.625 -3.057 1 87.56 62 SER B CA 1
ATOM 3052 C C . SER B 1 62 ? 8.875 -26.922 -3.717 1 87.56 62 SER B C 1
ATOM 3054 O O . SER B 1 62 ? 8.508 -27.203 -4.855 1 87.56 62 SER B O 1
ATOM 3056 N N . MET B 1 63 ? 9.664 -27.672 -2.996 1 85.75 63 MET B N 1
ATOM 3057 C CA . MET B 1 63 ? 10.102 -28.969 -3.494 1 85.75 63 MET B CA 1
ATOM 3058 C C . MET B 1 63 ? 8.906 -29.906 -3.707 1 85.75 63 MET B C 1
ATOM 3060 O O . MET B 1 63 ? 8.93 -30.75 -4.598 1 85.75 63 MET B O 1
ATOM 3064 N N . LYS B 1 64 ? 7.895 -29.625 -2.971 1 84.69 64 LYS B N 1
ATOM 3065 C CA . LYS B 1 64 ? 6.691 -30.453 -3.061 1 84.69 64 LYS B CA 1
ATOM 3066 C C . LYS B 1 64 ? 6.031 -30.312 -4.43 1 84.69 64 LYS B C 1
ATOM 3068 O O . LYS B 1 64 ? 5.422 -31.266 -4.93 1 84.69 64 LYS B O 1
ATOM 3073 N N . VAL B 1 65 ? 6.105 -29.172 -5.039 1 86.06 65 VAL B N 1
ATOM 3074 C CA . VAL B 1 65 ? 5.492 -28.922 -6.34 1 86.06 65 VAL B CA 1
ATOM 3075 C C . VAL B 1 65 ? 6.211 -29.75 -7.41 1 86.06 65 VAL B C 1
ATOM 3077 O O . VAL B 1 65 ? 5.57 -30.406 -8.234 1 86.06 65 VAL B O 1
ATOM 3080 N N . GLU B 1 66 ? 7.473 -29.719 -7.352 1 83.31 66 GLU B N 1
ATOM 3081 C CA . GLU B 1 66 ? 8.258 -30.469 -8.328 1 83.31 66 GLU B CA 1
ATOM 3082 C C . GLU B 1 66 ? 8.062 -31.969 -8.148 1 83.31 66 GLU B C 1
ATOM 3084 O O . GLU B 1 66 ? 7.996 -32.719 -9.125 1 83.31 66 GLU B O 1
ATOM 3089 N N . GLU B 1 67 ? 7.973 -32.312 -6.93 1 85.06 67 GLU B N 1
ATOM 3090 C CA . GLU B 1 67 ? 7.742 -33.75 -6.637 1 85.06 67 GLU B CA 1
ATOM 3091 C C . GLU B 1 67 ? 6.379 -34.188 -7.148 1 85.06 67 GLU B C 1
ATOM 3093 O O . GLU B 1 67 ? 6.242 -35.312 -7.668 1 85.06 67 GLU B O 1
ATOM 3098 N N . GLU B 1 68 ? 5.41 -33.375 -7.027 1 84.19 68 GLU B N 1
ATOM 3099 C CA . GLU B 1 68 ? 4.051 -33.719 -7.445 1 84.19 68 GLU B CA 1
ATOM 3100 C C . GLU B 1 68 ? 3.93 -33.719 -8.969 1 84.19 68 GLU B C 1
ATOM 3102 O O . GLU B 1 68 ? 3.275 -34.625 -9.531 1 84.19 68 GLU B O 1
ATOM 3107 N N . VAL B 1 69 ? 4.535 -32.781 -9.602 1 86.81 69 VAL B N 1
ATOM 3108 C CA . VAL B 1 69 ? 4.422 -32.688 -11.055 1 86.81 69 VAL B CA 1
ATOM 3109 C C . VAL B 1 69 ? 5.414 -33.625 -11.727 1 86.81 69 VAL B C 1
ATOM 3111 O O . VAL B 1 69 ? 5.168 -34.094 -12.828 1 86.81 69 VAL B O 1
ATOM 3114 N N . GLY B 1 70 ? 6.48 -33.938 -11.102 1 83.38 70 GLY B N 1
ATOM 3115 C CA . GLY B 1 70 ? 7.496 -34.844 -11.617 1 83.38 70 GLY B CA 1
ATOM 3116 C C . GLY B 1 70 ? 8.539 -34.125 -12.469 1 83.38 70 GLY B C 1
ATOM 3117 O O . GLY B 1 70 ? 9.477 -34.75 -12.953 1 83.38 70 GLY B O 1
ATOM 3118 N N . ARG B 1 71 ? 8.281 -32.875 -12.781 1 83.06 71 ARG B N 1
ATOM 3119 C CA . ARG B 1 71 ? 9.219 -32.031 -13.531 1 83.06 71 ARG B CA 1
ATOM 3120 C C . ARG B 1 71 ? 9.125 -30.578 -13.109 1 83.06 71 ARG B C 1
ATOM 3122 O O . ARG B 1 71 ? 8.219 -30.203 -12.359 1 83.06 71 ARG B O 1
ATOM 3129 N N . ARG B 1 72 ? 10.117 -29.906 -13.602 1 83.5 72 ARG B N 1
ATOM 3130 C CA . ARG B 1 72 ? 10.078 -28.469 -13.328 1 83.5 72 ARG B CA 1
ATOM 3131 C C . ARG B 1 72 ? 9.016 -27.781 -14.172 1 83.5 72 ARG B C 1
ATOM 3133 O O . ARG B 1 72 ? 9.094 -27.797 -15.406 1 83.5 72 ARG B O 1
ATOM 3140 N N . LEU B 1 73 ? 8.055 -27.25 -13.492 1 88.56 73 LEU B N 1
ATOM 3141 C CA . LEU B 1 73 ? 6.969 -26.547 -14.164 1 88.56 73 LEU B CA 1
ATOM 3142 C C . LEU B 1 73 ? 7.203 -25.031 -14.125 1 88.56 73 LEU B C 1
ATOM 3144 O O . LEU B 1 73 ? 7.535 -24.484 -13.07 1 88.56 73 LEU B O 1
ATOM 3148 N N . VAL B 1 74 ? 7.176 -24.453 -15.305 1 91.75 74 VAL B N 1
ATOM 3149 C CA . VAL B 1 74 ? 7.223 -22.984 -15.383 1 91.75 74 VAL B CA 1
ATOM 3150 C C . VAL B 1 74 ? 5.852 -22.453 -15.773 1 91.75 74 VAL B C 1
ATOM 3152 O O . VAL B 1 74 ? 5.293 -22.844 -16.797 1 91.75 74 VAL B O 1
ATOM 3155 N N . LEU B 1 75 ? 5.324 -21.594 -14.992 1 93.38 75 LEU B N 1
ATOM 3156 C CA . LEU B 1 75 ? 3.998 -21.047 -15.242 1 93.38 75 LEU B CA 1
ATOM 3157 C C . LEU B 1 75 ? 4.031 -20.062 -16.406 1 93.38 75 LEU B C 1
ATOM 3159 O O . LEU B 1 75 ? 5.031 -19.359 -16.609 1 93.38 75 LEU B O 1
ATOM 3163 N N . PRO B 1 76 ? 2.904 -20.062 -17.172 1 93.19 76 PRO B N 1
ATOM 3164 C CA . PRO B 1 76 ? 2.828 -19.031 -18.219 1 93.19 76 PRO B CA 1
ATOM 3165 C C . PRO B 1 76 ? 2.949 -17.609 -17.672 1 93.19 76 PRO B C 1
ATOM 3167 O O . PRO B 1 76 ? 2.268 -17.266 -16.703 1 93.19 76 PRO B O 1
ATOM 3170 N N . ASP B 1 77 ? 3.836 -16.859 -18.297 1 95.44 77 ASP B N 1
ATOM 3171 C CA . ASP B 1 77 ? 4.148 -15.508 -17.812 1 95.44 77 ASP B CA 1
ATOM 3172 C C . ASP B 1 77 ? 4.359 -14.547 -18.984 1 95.44 77 ASP B C 1
ATOM 3174 O O . ASP B 1 77 ? 5.125 -14.844 -19.906 1 95.44 77 ASP B O 1
ATOM 3178 N N . LEU B 1 78 ? 3.678 -13.43 -18.953 1 94.94 78 LEU B N 1
ATOM 3179 C CA . LEU B 1 78 ? 3.748 -12.461 -20.031 1 94.94 78 LEU B CA 1
ATOM 3180 C C . LEU B 1 78 ? 5.148 -11.859 -20.141 1 94.94 78 LEU B C 1
ATOM 3182 O O . LEU B 1 78 ? 5.641 -11.617 -21.234 1 94.94 78 LEU B O 1
ATOM 3186 N N . GLY B 1 79 ? 5.762 -11.594 -19 1 95.75 79 GLY B N 1
ATOM 3187 C CA . GLY B 1 79 ? 7.129 -11.102 -19.016 1 95.75 79 GLY B CA 1
ATOM 3188 C C . GLY B 1 79 ? 8.102 -12.062 -19.672 1 95.75 79 GLY B C 1
ATOM 3189 O O . GLY B 1 79 ? 8.984 -11.641 -20.422 1 95.75 79 GLY B O 1
ATOM 3190 N N . PHE B 1 80 ? 7.871 -13.328 -19.406 1 94.94 80 PHE B N 1
ATOM 3191 C CA . PHE B 1 80 ? 8.719 -14.359 -19.984 1 94.94 80 PHE B CA 1
ATOM 3192 C C . PHE B 1 80 ? 8.516 -14.438 -21.5 1 94.94 80 PHE B C 1
ATOM 3194 O O . PHE B 1 80 ? 9.445 -14.758 -22.234 1 94.94 80 PHE B O 1
ATOM 3201 N N . GLU B 1 81 ? 7.32 -14.133 -21.938 1 94.62 81 GLU B N 1
ATOM 3202 C CA . GLU B 1 81 ? 7.008 -14.18 -23.359 1 94.62 81 GLU B CA 1
ATOM 3203 C C . GLU B 1 81 ? 7.598 -12.977 -24.094 1 94.62 81 GLU B C 1
ATOM 3205 O O . GLU B 1 81 ? 7.926 -13.062 -25.281 1 94.62 81 GLU B O 1
ATOM 3210 N N . LEU B 1 82 ? 7.777 -11.898 -23.406 1 94.5 82 LEU B N 1
ATOM 3211 C CA . LEU B 1 82 ? 8.234 -10.656 -24.016 1 94.5 82 LEU B CA 1
ATOM 3212 C C . LEU B 1 82 ? 9.75 -10.531 -23.922 1 94.5 82 LEU B C 1
ATOM 3214 O O . LEU B 1 82 ? 10.375 -9.852 -24.734 1 94.5 82 LEU B O 1
ATOM 3218 N N . LEU B 1 83 ? 10.344 -11.211 -22.906 1 95.44 83 LEU B N 1
ATOM 3219 C CA . LEU B 1 83 ? 11.766 -11 -22.625 1 95.44 83 LEU B CA 1
ATOM 3220 C C . LEU B 1 83 ? 12.562 -12.273 -22.906 1 95.44 83 LEU B C 1
ATOM 3222 O O . LEU B 1 83 ? 12.148 -13.367 -22.531 1 95.44 83 LEU B O 1
ATOM 3226 N N . PRO B 1 84 ? 13.711 -12.078 -23.547 1 94.25 84 PRO B N 1
ATOM 3227 C CA . PRO B 1 84 ? 14.594 -13.234 -23.688 1 94.25 84 PRO B CA 1
ATOM 3228 C C . PRO B 1 84 ? 15.258 -13.641 -22.375 1 94.25 84 PRO B C 1
ATOM 3230 O O . PRO B 1 84 ? 15.398 -12.82 -21.469 1 94.25 84 PRO B O 1
ATOM 3233 N N . THR B 1 85 ? 15.602 -14.891 -22.281 1 92.69 85 THR B N 1
ATOM 3234 C CA . THR B 1 85 ? 16.25 -15.414 -21.078 1 92.69 85 THR B CA 1
ATOM 3235 C C . THR B 1 85 ? 17.734 -15.031 -21.062 1 92.69 85 THR B C 1
ATOM 3237 O O . THR B 1 85 ? 18.391 -15.008 -22.109 1 92.69 85 THR B O 1
ATOM 3240 N N . THR B 1 86 ? 18.188 -14.617 -19.844 1 91.19 86 THR B N 1
ATOM 3241 C CA . THR B 1 86 ? 19.609 -14.328 -19.656 1 91.19 86 THR B CA 1
ATOM 3242 C C . THR B 1 86 ? 20.141 -15 -18.406 1 91.19 86 THR B C 1
ATOM 3244 O O . THR B 1 86 ? 19.375 -15.492 -17.578 1 91.19 86 THR B O 1
ATOM 3247 N N . SER B 1 87 ? 21.484 -15.188 -18.359 1 86.94 87 SER B N 1
ATOM 3248 C CA . SER B 1 87 ? 22.125 -15.766 -17.172 1 86.94 87 SER B CA 1
ATOM 3249 C C . SER B 1 87 ? 23.062 -14.766 -16.5 1 86.94 87 SER B C 1
ATOM 3251 O O . SER B 1 87 ? 24.234 -15.055 -16.312 1 86.94 87 SER B O 1
ATOM 3253 N N . LEU B 1 88 ? 22.547 -13.57 -16.25 1 86.81 88 LEU B N 1
ATOM 3254 C CA . LEU B 1 88 ? 23.344 -12.523 -15.617 1 86.81 88 LEU B CA 1
ATOM 3255 C C . LEU B 1 88 ? 22.844 -12.258 -14.195 1 86.81 88 LEU B C 1
ATOM 3257 O O . LEU B 1 88 ? 22.5 -11.125 -13.859 1 86.81 88 LEU B O 1
ATOM 3261 N N . LEU B 1 89 ? 22.891 -13.281 -13.375 1 84.31 89 LEU B N 1
ATOM 3262 C CA . LEU B 1 89 ? 22.375 -13.188 -12.023 1 84.31 89 LEU B CA 1
ATOM 3263 C C . LEU B 1 89 ? 23.125 -12.133 -11.219 1 84.31 89 LEU B C 1
ATOM 3265 O O . LEU B 1 89 ? 22.531 -11.438 -10.391 1 84.31 89 LEU B O 1
ATOM 3269 N N . GLY B 1 90 ? 24.391 -12.008 -11.523 1 87.81 90 GLY B N 1
ATOM 3270 C CA . GLY B 1 90 ? 25.219 -11.031 -10.82 1 87.81 90 GLY B CA 1
ATOM 3271 C C . GLY B 1 90 ? 24.766 -9.602 -11.047 1 87.81 90 GLY B C 1
ATOM 3272 O O . GLY B 1 90 ? 24.969 -8.742 -10.195 1 87.81 90 GLY B O 1
ATOM 3273 N N . LEU B 1 91 ? 24.156 -9.367 -12.156 1 90.56 91 LEU B N 1
ATOM 3274 C CA . LEU B 1 91 ? 23.688 -8.023 -12.469 1 90.56 91 LEU B CA 1
ATOM 3275 C C . LEU B 1 91 ? 22.531 -7.625 -11.562 1 90.56 91 LEU B C 1
ATOM 3277 O O . LEU B 1 91 ? 22.375 -6.449 -11.219 1 90.56 91 LEU B O 1
ATOM 3281 N N . THR B 1 92 ? 21.688 -8.562 -11.203 1 90.19 92 THR B N 1
ATOM 3282 C CA . THR B 1 92 ? 20.609 -8.289 -10.266 1 90.19 92 THR B CA 1
ATOM 3283 C C . THR B 1 92 ? 21.156 -7.758 -8.945 1 90.19 92 THR B C 1
ATOM 3285 O O . THR B 1 92 ? 20.703 -6.727 -8.445 1 90.19 92 THR B O 1
ATOM 3288 N N . ASP B 1 93 ? 22.188 -8.406 -8.453 1 91.19 93 ASP B N 1
ATOM 3289 C CA . ASP B 1 93 ? 22.812 -8 -7.191 1 91.19 93 ASP B CA 1
ATOM 3290 C C . ASP B 1 93 ? 23.562 -6.688 -7.34 1 91.19 93 ASP B C 1
ATOM 3292 O O . ASP B 1 93 ? 23.594 -5.875 -6.414 1 91.19 93 ASP B O 1
ATOM 3296 N N . ALA B 1 94 ? 24.172 -6.547 -8.484 1 94.62 94 ALA B N 1
ATOM 3297 C CA . ALA B 1 94 ? 24.891 -5.301 -8.742 1 94.62 94 ALA B CA 1
ATOM 3298 C C . ALA B 1 94 ? 23.953 -4.105 -8.727 1 94.62 94 ALA B C 1
ATOM 3300 O O . ALA B 1 94 ? 24.281 -3.047 -8.188 1 94.62 94 ALA B O 1
ATOM 3301 N N . PHE B 1 95 ? 22.766 -4.289 -9.297 1 95.69 95 PHE B N 1
ATOM 3302 C CA . PHE B 1 95 ? 21.797 -3.201 -9.328 1 95.69 95 PHE B CA 1
ATOM 3303 C C . PHE B 1 95 ? 21.25 -2.932 -7.938 1 95.69 95 PHE B C 1
ATOM 3305 O O . PHE B 1 95 ? 20.969 -1.783 -7.586 1 95.69 95 PHE B O 1
ATOM 3312 N N . VAL B 1 96 ? 21.062 -3.961 -7.156 1 94.94 96 VAL B N 1
ATOM 3313 C CA . VAL B 1 96 ? 20.656 -3.791 -5.766 1 94.94 96 VAL B CA 1
ATOM 3314 C C . VAL B 1 96 ? 21.688 -2.945 -5.023 1 94.94 96 VAL B C 1
ATOM 3316 O O . VAL B 1 96 ? 21.344 -1.955 -4.375 1 94.94 96 VAL B O 1
ATOM 3319 N N . THR B 1 97 ? 22.938 -3.318 -5.184 1 96.25 97 THR B N 1
ATOM 3320 C CA . THR B 1 97 ? 24.031 -2.613 -4.516 1 96.25 97 THR B CA 1
ATOM 3321 C C . THR B 1 97 ? 24.094 -1.157 -4.969 1 96.25 97 THR B C 1
ATOM 3323 O O . THR B 1 97 ? 24.266 -0.252 -4.148 1 96.25 97 THR B O 1
ATOM 3326 N N . LEU B 1 98 ? 23.891 -0.974 -6.184 1 96.88 98 LEU B N 1
ATOM 3327 C CA . LEU B 1 98 ? 23.953 0.375 -6.734 1 96.88 98 LEU B CA 1
ATOM 3328 C C . LEU B 1 98 ? 22.859 1.254 -6.145 1 96.88 98 LEU B C 1
ATOM 3330 O O . LEU B 1 98 ? 23.109 2.4 -5.766 1 96.88 98 LEU B O 1
ATOM 3334 N N . THR B 1 99 ? 21.641 0.768 -6.102 1 97 99 THR B N 1
ATOM 3335 C CA . THR B 1 99 ? 20.547 1.562 -5.555 1 97 99 THR B CA 1
ATOM 3336 C C . THR B 1 99 ? 20.766 1.839 -4.07 1 97 99 THR B C 1
ATOM 3338 O O . THR B 1 99 ? 20.469 2.93 -3.584 1 97 99 THR B O 1
ATOM 3341 N N . ILE B 1 100 ? 21.359 0.871 -3.379 1 96.44 100 ILE B N 1
ATOM 3342 C CA . ILE B 1 100 ? 21.641 1.048 -1.958 1 96.44 100 ILE B CA 1
ATOM 3343 C C . ILE B 1 100 ? 22.703 2.117 -1.773 1 96.44 100 ILE B C 1
ATOM 3345 O O . ILE B 1 100 ? 22.578 2.992 -0.914 1 96.44 100 ILE B O 1
ATOM 3349 N N . VAL B 1 101 ? 23.734 2.047 -2.574 1 96.56 101 VAL B N 1
ATOM 3350 C CA . VAL B 1 101 ? 24.844 3.004 -2.482 1 96.56 101 VAL B CA 1
ATOM 3351 C C . VAL B 1 101 ? 24.312 4.418 -2.713 1 96.56 101 VAL B C 1
ATOM 3353 O O . VAL B 1 101 ? 24.656 5.344 -1.978 1 96.56 101 VAL B O 1
ATOM 3356 N N . ILE B 1 102 ? 23.469 4.582 -3.658 1 95.12 102 ILE B N 1
ATOM 3357 C CA . ILE B 1 102 ? 22.891 5.895 -3.959 1 95.12 102 ILE B CA 1
ATOM 3358 C C . ILE B 1 102 ? 22.078 6.387 -2.77 1 95.12 102 ILE B C 1
ATOM 3360 O O . ILE B 1 102 ? 22.188 7.551 -2.373 1 95.12 102 ILE B O 1
ATOM 3364 N N . SER B 1 103 ? 21.312 5.52 -2.217 1 94.75 103 SER B N 1
ATOM 3365 C CA . SER B 1 103 ? 20.484 5.891 -1.067 1 94.75 103 SER B CA 1
ATOM 3366 C C . SER B 1 103 ? 21.359 6.242 0.137 1 94.75 103 SER B C 1
ATOM 3368 O O . SER B 1 103 ? 21.031 7.172 0.885 1 94.75 103 SER B O 1
ATOM 3370 N N . VAL B 1 104 ? 22.438 5.492 0.298 1 93.94 104 VAL B N 1
ATOM 3371 C CA . VAL B 1 104 ? 23.344 5.773 1.407 1 93.94 104 VAL B CA 1
ATOM 3372 C C . VAL B 1 104 ? 24.031 7.125 1.19 1 93.94 104 VAL B C 1
ATOM 3374 O O . VAL B 1 104 ? 24.172 7.91 2.127 1 93.94 104 VAL B O 1
ATOM 3377 N N . LEU B 1 105 ? 24.422 7.438 0.018 1 92.88 105 LEU B N 1
ATOM 3378 C CA . LEU B 1 105 ? 25 8.734 -0.296 1 92.88 105 LEU B CA 1
ATOM 3379 C C . LEU B 1 105 ? 24 9.859 -0.049 1 92.88 105 LEU B C 1
ATOM 3381 O O . LEU B 1 105 ? 24.359 10.906 0.491 1 92.88 105 LEU B O 1
ATOM 3385 N N . LEU B 1 106 ? 22.766 9.617 -0.419 1 92.38 106 LEU B N 1
ATOM 3386 C CA . LEU B 1 106 ? 21.719 10.594 -0.166 1 92.38 106 LEU B CA 1
ATOM 3387 C C . LEU B 1 106 ? 21.5 10.797 1.332 1 92.38 106 LEU B C 1
ATOM 3389 O O . LEU B 1 106 ? 21.328 11.922 1.792 1 92.38 106 LEU B O 1
ATOM 3393 N N . LEU B 1 107 ? 21.547 9.719 2.018 1 91.19 107 LEU B N 1
ATOM 3394 C CA . LEU B 1 107 ? 21.406 9.781 3.469 1 91.19 107 LEU B CA 1
ATOM 3395 C C . LEU B 1 107 ? 22.516 10.633 4.09 1 91.19 107 LEU B C 1
ATOM 3397 O O . LEU B 1 107 ? 22.25 11.414 5.004 1 91.19 107 LEU B O 1
ATOM 3401 N N . LEU B 1 108 ? 23.688 10.516 3.576 1 87.75 108 LEU B N 1
ATOM 3402 C CA . LEU B 1 108 ? 24.844 11.211 4.129 1 87.75 108 LEU B CA 1
ATOM 3403 C C . LEU B 1 108 ? 24.766 12.711 3.848 1 87.75 108 LEU B C 1
ATOM 3405 O O . LEU B 1 108 ? 25.266 13.523 4.621 1 87.75 108 LEU B O 1
ATOM 3409 N N . VAL B 1 109 ? 24.047 13.094 2.795 1 84.62 109 VAL B N 1
ATOM 3410 C CA . VAL B 1 109 ? 24.031 14.508 2.426 1 84.62 109 VAL B CA 1
ATOM 3411 C C . VAL B 1 109 ? 22.703 15.133 2.854 1 84.62 109 VAL B C 1
ATOM 3413 O O . VAL B 1 109 ? 22.578 16.359 2.92 1 84.62 109 VAL B O 1
ATOM 3416 N N . TYR B 1 110 ? 21.719 14.32 3.117 1 88.38 110 TYR B N 1
ATOM 3417 C CA . TYR B 1 110 ? 20.406 14.812 3.494 1 88.38 110 TYR B CA 1
ATOM 3418 C C . TYR B 1 110 ? 20.453 15.516 4.848 1 88.38 110 TYR B C 1
ATOM 3420 O O . TYR B 1 110 ? 21.141 15.062 5.762 1 88.38 110 TYR B O 1
ATOM 3428 N N . GLU B 1 111 ? 19.828 16.578 5.051 1 86.69 111 GLU B N 1
ATOM 3429 C CA . GLU B 1 111 ? 19.922 17.422 6.234 1 86.69 111 GLU B CA 1
ATOM 3430 C C . GLU B 1 111 ? 19.172 16.812 7.414 1 86.69 111 GLU B C 1
ATOM 3432 O O . GLU B 1 111 ? 19.406 17.172 8.562 1 86.69 111 GLU B O 1
ATOM 3437 N N . ARG B 1 112 ? 18.234 15.891 7.129 1 89.94 112 ARG B N 1
ATOM 3438 C CA . ARG B 1 112 ? 17.531 15.188 8.188 1 89.94 112 ARG B CA 1
ATOM 3439 C C . ARG B 1 112 ? 17.766 13.68 8.094 1 89.94 112 ARG B C 1
ATOM 3441 O O . ARG B 1 112 ? 16.828 12.914 7.855 1 89.94 112 ARG B O 1
ATOM 3448 N N . PRO B 1 113 ? 18.922 13.281 8.508 1 90.38 113 PRO B N 1
ATOM 3449 C CA . PRO B 1 113 ? 19.297 11.883 8.281 1 90.38 113 PRO B CA 1
ATOM 3450 C C . PRO B 1 113 ? 18.453 10.906 9.102 1 90.38 113 PRO B C 1
ATOM 3452 O O . PRO B 1 113 ? 18.141 9.805 8.625 1 90.38 113 PRO B O 1
ATOM 3455 N N . TYR B 1 114 ? 18.062 11.297 10.328 1 92.62 114 TYR B N 1
ATOM 3456 C CA . TYR B 1 114 ? 17.312 10.383 11.18 1 92.62 114 TYR B CA 1
ATOM 3457 C C . TYR B 1 114 ? 15.883 10.219 10.695 1 92.62 114 TYR B C 1
ATOM 3459 O O . TYR B 1 114 ? 15.273 9.156 10.852 1 92.62 114 TYR B O 1
ATOM 3467 N N . ARG B 1 115 ? 15.367 11.305 10.086 1 93.31 115 ARG B N 1
ATOM 3468 C CA . ARG B 1 115 ? 14.062 11.203 9.453 1 93.31 115 ARG B CA 1
ATOM 3469 C C . ARG B 1 115 ? 14.102 10.258 8.258 1 93.31 115 ARG B C 1
ATOM 3471 O O . ARG B 1 115 ? 13.188 9.469 8.047 1 93.31 115 ARG B O 1
ATOM 3478 N N . PHE B 1 116 ? 15.148 10.398 7.516 1 95.25 116 PHE B N 1
ATOM 3479 C CA . PHE B 1 116 ? 15.375 9.523 6.367 1 95.25 116 PHE B CA 1
ATOM 3480 C C . PHE B 1 116 ? 15.508 8.078 6.812 1 95.25 116 PHE B C 1
ATOM 3482 O O . PHE B 1 116 ? 14.805 7.199 6.297 1 95.25 116 PHE B O 1
ATOM 3489 N N . LEU B 1 117 ? 16.328 7.852 7.789 1 94.81 117 LEU B N 1
ATOM 3490 C CA . LEU B 1 117 ? 16.609 6.504 8.266 1 94.81 117 LEU B CA 1
ATOM 3491 C C . LEU B 1 117 ? 15.367 5.859 8.852 1 94.81 117 LEU B C 1
ATOM 3493 O O . LEU B 1 117 ? 15.094 4.68 8.602 1 94.81 117 LEU B O 1
ATOM 3497 N N . GLY B 1 118 ? 14.625 6.617 9.578 1 96.19 118 GLY B N 1
ATOM 3498 C CA . GLY B 1 118 ? 13.406 6.098 10.18 1 96.19 118 GLY B CA 1
ATOM 3499 C C . GLY B 1 118 ? 12.383 5.641 9.156 1 96.19 118 GLY B C 1
ATOM 3500 O O . GLY B 1 118 ? 11.875 4.52 9.242 1 96.19 118 GLY B O 1
ATOM 3501 N N . ARG B 1 119 ? 12.117 6.492 8.258 1 96.5 119 ARG B N 1
ATOM 3502 C CA . ARG B 1 119 ? 11.133 6.141 7.238 1 96.5 119 ARG B CA 1
ATOM 3503 C C . ARG B 1 119 ? 11.625 4.988 6.375 1 96.5 119 ARG B C 1
ATOM 3505 O O . ARG B 1 119 ? 10.859 4.09 6.027 1 96.5 119 ARG B O 1
ATOM 3512 N N . PHE B 1 120 ? 12.891 5.023 6.031 1 97.94 120 PHE B N 1
ATOM 3513 C CA . PHE B 1 120 ? 13.5 4.02 5.172 1 97.94 120 PHE B CA 1
ATOM 3514 C C . PHE B 1 120 ? 13.43 2.641 5.816 1 97.94 120 PHE B C 1
ATOM 3516 O O . PHE B 1 120 ? 12.938 1.688 5.207 1 97.94 120 PHE B O 1
ATOM 3523 N N . LEU B 1 121 ? 13.773 2.508 7.082 1 98.44 121 LEU B N 1
ATOM 3524 C CA . LEU B 1 121 ? 13.828 1.229 7.781 1 98.44 121 LEU B CA 1
ATOM 3525 C C . LEU B 1 121 ? 12.422 0.742 8.125 1 98.44 121 LEU B C 1
ATOM 3527 O O . LEU B 1 121 ? 12.141 -0.457 8.062 1 98.44 121 LEU B O 1
ATOM 3531 N N . LEU B 1 122 ? 11.547 1.646 8.43 1 98.5 122 LEU B N 1
ATOM 3532 C CA . LEU B 1 122 ? 10.188 1.249 8.766 1 98.5 122 LEU B CA 1
ATOM 3533 C C . LEU B 1 122 ? 9.445 0.747 7.531 1 98.5 122 LEU B C 1
ATOM 3535 O O . LEU B 1 122 ? 8.742 -0.261 7.594 1 98.5 122 LEU B O 1
ATOM 3539 N N . ALA B 1 123 ? 9.625 1.461 6.453 1 98.31 123 ALA B N 1
ATOM 3540 C CA . ALA B 1 123 ? 8.938 1.064 5.223 1 98.31 123 ALA B CA 1
ATOM 3541 C C . ALA B 1 123 ? 9.484 -0.263 4.699 1 98.31 123 ALA B C 1
ATOM 3543 O O . ALA B 1 123 ? 8.711 -1.145 4.312 1 98.31 123 ALA B O 1
ATOM 3544 N N . TRP B 1 124 ? 10.805 -0.396 4.664 1 98.5 124 TRP B N 1
ATOM 3545 C CA . TRP B 1 124 ? 11.422 -1.653 4.262 1 98.5 124 TRP B CA 1
ATOM 3546 C C . TRP B 1 124 ? 11.023 -2.785 5.203 1 98.5 124 TRP B C 1
ATOM 3548 O O . TRP B 1 124 ? 10.664 -3.877 4.754 1 98.5 124 TRP B O 1
ATOM 3558 N N . GLY B 1 125 ? 11.047 -2.496 6.484 1 98.44 125 GLY B N 1
ATOM 3559 C CA . GLY B 1 125 ? 10.656 -3.482 7.477 1 98.44 125 GLY B CA 1
ATOM 3560 C C . GLY B 1 125 ? 9.219 -3.939 7.324 1 98.44 125 GLY B C 1
ATOM 3561 O O . GLY B 1 125 ? 8.922 -5.129 7.445 1 98.44 125 GLY B O 1
ATOM 3562 N N . LEU B 1 126 ? 8.359 -2.984 7.074 1 98.25 126 LEU B N 1
ATOM 3563 C CA . LEU B 1 126 ? 6.953 -3.332 6.883 1 98.25 126 LEU B CA 1
ATOM 3564 C C . LEU B 1 126 ? 6.777 -4.211 5.648 1 98.25 126 LEU B C 1
ATOM 3566 O O . LEU B 1 126 ? 6.008 -5.176 5.672 1 98.25 126 LEU B O 1
ATOM 3570 N N . SER B 1 127 ? 7.461 -3.912 4.582 1 98.31 127 SER B N 1
ATOM 3571 C CA . SER B 1 127 ? 7.395 -4.73 3.375 1 98.31 127 SER B CA 1
ATOM 3572 C C . SER B 1 127 ? 7.867 -6.152 3.645 1 98.31 127 SER B C 1
ATOM 3574 O O . SER B 1 127 ? 7.27 -7.117 3.156 1 98.31 127 SER B O 1
ATOM 3576 N N . LEU B 1 128 ? 8.898 -6.238 4.465 1 98.06 128 LEU B N 1
ATOM 3577 C CA . LEU B 1 128 ? 9.43 -7.555 4.809 1 98.06 128 LEU B CA 1
ATOM 3578 C C . LEU B 1 128 ? 8.453 -8.32 5.688 1 98.06 128 LEU B C 1
ATOM 3580 O O . LEU B 1 128 ? 8.281 -9.531 5.527 1 98.06 128 LEU B O 1
ATOM 3584 N N . LEU B 1 129 ? 7.852 -7.664 6.578 1 97.44 129 LEU B N 1
ATOM 3585 C CA . LEU B 1 129 ? 6.859 -8.297 7.438 1 97.44 129 LEU B CA 1
ATOM 3586 C C . LEU B 1 129 ? 5.719 -8.883 6.613 1 97.44 129 LEU B C 1
ATOM 3588 O O . LEU B 1 129 ? 5.254 -9.992 6.883 1 97.44 129 LEU B O 1
ATOM 3592 N N . LEU B 1 130 ? 5.309 -8.133 5.648 1 97.56 130 LEU B N 1
ATOM 3593 C CA . LEU B 1 130 ? 4.246 -8.609 4.77 1 97.56 130 LEU B CA 1
ATOM 3594 C C . LEU B 1 130 ? 4.727 -9.781 3.922 1 97.56 130 LEU B C 1
ATOM 3596 O O . LEU B 1 130 ? 3.992 -10.75 3.727 1 97.56 130 LEU B O 1
ATOM 3600 N N . ARG B 1 131 ? 5.949 -9.734 3.475 1 97.5 131 ARG B N 1
ATOM 3601 C CA . ARG B 1 131 ? 6.527 -10.805 2.672 1 97.5 131 ARG B CA 1
ATOM 3602 C C . ARG B 1 131 ? 6.645 -12.094 3.48 1 97.5 131 ARG B C 1
ATOM 3604 O O . ARG B 1 131 ? 6.41 -13.188 2.957 1 97.5 131 ARG B O 1
ATOM 3611 N N . ILE B 1 132 ? 6.988 -11.977 4.707 1 96.25 132 ILE B N 1
ATOM 3612 C CA . ILE B 1 132 ? 7.117 -13.109 5.617 1 96.25 132 ILE B CA 1
ATOM 3613 C C . ILE B 1 132 ? 5.816 -13.906 5.633 1 96.25 132 ILE B C 1
ATOM 3615 O O . ILE B 1 132 ? 5.836 -15.141 5.676 1 96.25 132 ILE B O 1
ATOM 3619 N N . THR B 1 133 ? 4.703 -13.273 5.484 1 95.88 133 THR B N 1
ATOM 3620 C CA . THR B 1 133 ? 3.41 -13.945 5.578 1 95.88 133 THR B CA 1
ATOM 3621 C C . THR B 1 133 ? 3.027 -14.57 4.238 1 95.88 133 THR B C 1
ATOM 3623 O O . THR B 1 133 ? 2.156 -15.438 4.184 1 95.88 133 THR B O 1
ATOM 3626 N N . THR B 1 134 ? 3.682 -14.188 3.172 1 95.88 134 THR B N 1
ATOM 3627 C CA . THR B 1 134 ? 3.246 -14.664 1.864 1 95.88 134 THR B CA 1
ATOM 3628 C C . THR B 1 134 ? 4.207 -15.719 1.326 1 95.88 134 THR B C 1
ATOM 3630 O O . THR B 1 134 ? 3.781 -16.688 0.683 1 95.88 134 THR B O 1
ATOM 3633 N N . ILE B 1 135 ? 5.449 -15.633 1.579 1 93.38 135 ILE B N 1
ATOM 3634 C CA . ILE B 1 135 ? 6.5 -16.391 0.907 1 93.38 135 ILE B CA 1
ATOM 3635 C C . ILE B 1 135 ? 6.328 -17.875 1.188 1 93.38 135 ILE B C 1
ATOM 3637 O O . ILE B 1 135 ? 6.586 -18.719 0.319 1 93.38 135 ILE B O 1
ATOM 3641 N N . GLY B 1 136 ? 5.836 -18.297 2.291 1 89.62 136 GLY B N 1
ATOM 3642 C CA . GLY B 1 136 ? 5.723 -19.703 2.629 1 89.62 136 GLY B CA 1
ATOM 3643 C C . GLY B 1 136 ? 4.289 -20.203 2.666 1 89.62 136 GLY B C 1
ATOM 3644 O O . GLY B 1 136 ? 4.031 -21.344 3.057 1 89.62 136 GLY B O 1
ATOM 3645 N N . THR B 1 137 ? 3.381 -19.359 2.203 1 93.75 137 THR B N 1
ATOM 3646 C CA . THR B 1 137 ? 1.979 -19.734 2.361 1 93.75 137 THR B CA 1
ATOM 3647 C C . THR B 1 137 ? 1.474 -20.484 1.136 1 93.75 137 THR B C 1
ATOM 3649 O O . THR B 1 137 ? 0.755 -21.484 1.266 1 93.75 137 THR B O 1
ATOM 3652 N N . THR B 1 138 ? 1.76 -20.031 -0.021 1 94.25 138 THR B N 1
ATOM 3653 C CA . THR B 1 138 ? 1.477 -20.703 -1.287 1 94.25 138 THR B CA 1
ATOM 3654 C C . THR B 1 138 ? 2.764 -20.938 -2.07 1 94.25 138 THR B C 1
ATOM 3656 O O . THR B 1 138 ? 3.514 -20 -2.348 1 94.25 138 THR B O 1
ATOM 3659 N N . SER B 1 139 ? 3.02 -22.172 -2.381 1 92.56 139 SER B N 1
ATOM 3660 C CA . SER B 1 139 ? 4.27 -22.516 -3.053 1 92.56 139 SER B CA 1
ATOM 3661 C C . SER B 1 139 ? 4.086 -22.578 -4.566 1 92.56 139 SER B C 1
ATOM 3663 O O . SER B 1 139 ? 3.375 -23.453 -5.066 1 92.56 139 SER B O 1
ATOM 3665 N N . LEU B 1 140 ? 4.719 -21.672 -5.258 1 91.94 140 LEU B N 1
ATOM 3666 C CA . LEU B 1 140 ? 4.727 -21.688 -6.715 1 91.94 140 LEU B CA 1
ATOM 3667 C C . LEU B 1 140 ? 5.945 -22.438 -7.246 1 91.94 140 LEU B C 1
ATOM 3669 O O . LEU B 1 140 ? 6.984 -22.484 -6.582 1 91.94 140 LEU B O 1
ATOM 3673 N N . PRO B 1 141 ? 5.754 -23.031 -8.43 1 91.44 141 PRO B N 1
ATOM 3674 C CA . PRO B 1 141 ? 6.953 -23.609 -9.039 1 91.44 141 PRO B CA 1
ATOM 3675 C C . PRO B 1 141 ? 7.992 -22.547 -9.414 1 91.44 141 PRO B C 1
ATOM 3677 O O . PRO B 1 141 ? 7.633 -21.453 -9.852 1 91.44 141 PRO B O 1
ATOM 3680 N N . ASP B 1 142 ? 9.211 -22.875 -9.219 1 91 142 ASP B N 1
ATOM 3681 C CA . ASP B 1 142 ? 10.289 -21.938 -9.5 1 91 142 ASP B CA 1
ATOM 3682 C C . ASP B 1 142 ? 10.531 -21.812 -11.008 1 91 142 ASP B C 1
ATOM 3684 O O . ASP B 1 142 ? 10.641 -22.828 -11.711 1 91 142 ASP B O 1
ATOM 3688 N N . PRO B 1 143 ? 10.594 -20.641 -11.453 1 91.31 143 PRO B N 1
ATOM 3689 C CA . PRO B 1 143 ? 10.82 -20.453 -12.891 1 91.31 143 PRO B CA 1
ATOM 3690 C C . PRO B 1 143 ? 12.266 -20.719 -13.305 1 91.31 143 PRO B C 1
ATOM 3692 O O . PRO B 1 143 ? 12.547 -20.953 -14.477 1 91.31 143 PRO B O 1
ATOM 3695 N N . ARG B 1 144 ? 13.156 -20.594 -12.344 1 85.19 144 ARG B N 1
ATOM 3696 C CA . ARG B 1 144 ? 14.562 -20.797 -12.68 1 85.19 144 ARG B CA 1
ATOM 3697 C C . ARG B 1 144 ? 14.953 -22.266 -12.5 1 85.19 144 ARG B C 1
ATOM 3699 O O . ARG B 1 144 ? 14.766 -22.844 -11.422 1 85.19 144 ARG B O 1
ATOM 3706 N N . SER B 1 145 ? 15.555 -22.766 -13.508 1 80.25 145 SER B N 1
ATOM 3707 C CA . SER B 1 145 ? 15.922 -24.188 -13.492 1 80.25 145 SER B CA 1
ATOM 3708 C C . SER B 1 145 ? 17.156 -24.422 -12.648 1 80.25 145 SER B C 1
ATOM 3710 O O . SER B 1 145 ? 17.359 -25.531 -12.133 1 80.25 145 SER B O 1
ATOM 3712 N N . THR B 1 146 ? 17.938 -23.375 -12.391 1 78.31 146 THR B N 1
ATOM 3713 C CA . THR B 1 146 ? 19.219 -23.562 -11.727 1 78.31 146 THR B CA 1
ATOM 3714 C C . THR B 1 146 ? 19.141 -23.156 -10.258 1 78.31 146 THR B C 1
ATOM 3716 O O . THR B 1 146 ? 20.156 -23.031 -9.586 1 78.31 146 THR B O 1
ATOM 3719 N N . CYS B 1 147 ? 17.875 -22.938 -9.844 1 77.69 147 CYS B N 1
ATOM 3720 C CA . CYS B 1 147 ? 17.781 -22.547 -8.445 1 77.69 147 CYS B CA 1
ATOM 3721 C C . CYS B 1 147 ? 18.141 -23.703 -7.523 1 77.69 147 CYS B C 1
ATOM 3723 O O . CYS B 1 147 ? 18.078 -24.859 -7.934 1 77.69 147 CYS B O 1
ATOM 3725 N N . GLU B 1 148 ? 18.625 -23.344 -6.312 1 80.19 148 GLU B N 1
ATOM 3726 C CA . GLU B 1 148 ? 19.078 -24.359 -5.359 1 80.19 148 GLU B CA 1
ATOM 3727 C C . GLU B 1 148 ? 18.109 -24.484 -4.188 1 80.19 148 GLU B C 1
ATOM 3729 O O . GLU B 1 148 ? 17.688 -23.469 -3.611 1 80.19 148 GLU B O 1
ATOM 3734 N N . TYR B 1 149 ? 17.766 -25.688 -3.898 1 84.38 149 TYR B N 1
ATOM 3735 C CA . TYR B 1 149 ? 16.938 -25.938 -2.725 1 84.38 149 TYR B CA 1
ATOM 3736 C C . TYR B 1 149 ? 17.781 -25.953 -1.455 1 84.38 149 TYR B C 1
ATOM 3738 O O . TYR B 1 149 ? 18.906 -26.453 -1.454 1 84.38 149 TYR B O 1
ATOM 3746 N N . ILE B 1 150 ? 17.172 -25.422 -0.4 1 81.5 150 ILE B N 1
ATOM 3747 C CA . ILE B 1 150 ? 17.844 -25.406 0.897 1 81.5 150 ILE B CA 1
ATOM 3748 C C . ILE B 1 150 ? 17.703 -26.781 1.56 1 81.5 150 ILE B C 1
ATOM 3750 O O . ILE B 1 150 ? 16.594 -27.328 1.635 1 81.5 150 ILE B O 1
ATOM 3754 N N . THR B 1 151 ? 18.828 -27.328 1.988 1 79.5 151 THR B N 1
ATOM 3755 C CA . THR B 1 151 ? 18.797 -28.625 2.635 1 79.5 151 THR B CA 1
ATOM 3756 C C . THR B 1 151 ? 19.203 -28.516 4.102 1 79.5 151 THR B C 1
ATOM 3758 O O . THR B 1 151 ? 18.906 -29.406 4.898 1 79.5 151 THR B O 1
ATOM 3761 N N . GLY B 1 152 ? 19.75 -27.344 4.488 1 79.38 152 GLY B N 1
ATOM 3762 C CA . GLY B 1 152 ? 20.25 -27.188 5.844 1 79.38 152 GLY B CA 1
ATOM 3763 C C . GLY B 1 152 ? 19.219 -26.625 6.797 1 79.38 152 GLY B C 1
ATOM 3764 O O . GLY B 1 152 ? 18.016 -26.828 6.609 1 79.38 152 GLY B O 1
ATOM 3765 N N . ASN B 1 153 ? 19.703 -26.078 7.914 1 85.44 153 ASN B N 1
ATOM 3766 C CA . ASN B 1 153 ? 18.859 -25.5 8.953 1 85.44 153 ASN B CA 1
ATOM 3767 C C . ASN B 1 153 ? 18.203 -24.203 8.477 1 85.44 153 ASN B C 1
ATOM 3769 O O . ASN B 1 153 ? 18.891 -23.266 8.078 1 85.44 153 ASN B O 1
ATOM 3773 N N . ILE B 1 154 ? 16.938 -24.188 8.602 1 82.81 154 ILE B N 1
ATOM 3774 C CA . ILE B 1 154 ? 16.156 -23.078 8.062 1 82.81 154 ILE B CA 1
ATOM 3775 C C . ILE B 1 154 ? 16.5 -21.781 8.812 1 82.81 154 ILE B C 1
ATOM 3777 O O . ILE B 1 154 ? 16.344 -20.688 8.289 1 82.81 154 ILE B O 1
ATOM 3781 N N . PHE B 1 155 ? 17.031 -21.875 10.039 1 84.94 155 PHE B N 1
ATOM 3782 C CA . PHE B 1 155 ? 17.25 -20.688 10.875 1 84.94 155 PHE B CA 1
ATOM 3783 C C . PHE B 1 155 ? 18.609 -20.078 10.602 1 84.94 155 PHE B C 1
ATOM 3785 O O . PHE B 1 155 ? 18.844 -18.906 10.922 1 84.94 155 PHE B O 1
ATOM 3792 N N . THR B 1 156 ? 19.516 -20.797 9.922 1 81.25 156 THR B N 1
ATOM 3793 C CA . THR B 1 156 ? 20.891 -20.281 9.828 1 81.25 156 THR B CA 1
ATOM 3794 C C . THR B 1 156 ? 21.344 -20.219 8.375 1 81.25 156 THR B C 1
ATOM 3796 O O . THR B 1 156 ? 22.25 -19.469 8.031 1 81.25 156 THR B O 1
ATOM 3799 N N . GLU B 1 157 ? 20.75 -20.953 7.535 1 82.06 157 GLU B N 1
ATOM 3800 C CA . GLU B 1 157 ? 21.188 -21 6.145 1 82.06 157 GLU B CA 1
ATOM 3801 C C . GLU B 1 157 ? 20.812 -19.719 5.398 1 82.06 157 GLU B C 1
ATOM 3803 O O . GLU B 1 157 ? 19.734 -19.172 5.594 1 82.06 157 GLU B O 1
ATOM 3808 N N . VAL B 1 158 ? 21.859 -19.219 4.664 1 76.62 158 VAL B N 1
ATOM 3809 C CA . VAL B 1 158 ? 21.641 -18.031 3.84 1 76.62 158 VAL B CA 1
ATOM 3810 C C . VAL B 1 158 ? 21.969 -18.359 2.383 1 76.62 158 VAL B C 1
ATOM 3812 O O . VAL B 1 158 ? 23.031 -18.922 2.086 1 76.62 158 VAL B O 1
ATOM 3815 N N . ALA B 1 159 ? 20.938 -18.219 1.513 1 73.81 159 ALA B N 1
ATOM 3816 C CA . ALA B 1 159 ? 21.141 -18.438 0.082 1 73.81 159 ALA B CA 1
ATOM 3817 C C . ALA B 1 159 ? 20.469 -17.328 -0.736 1 73.81 159 ALA B C 1
ATOM 3819 O O . ALA B 1 159 ? 19.328 -16.969 -0.481 1 73.81 159 ALA B O 1
ATOM 3820 N N . LEU B 1 160 ? 21.172 -16.812 -1.666 1 67 160 LEU B N 1
ATOM 3821 C CA . LEU B 1 160 ? 20.672 -15.688 -2.441 1 67 160 LEU B CA 1
ATOM 3822 C C . LEU B 1 160 ? 19.766 -16.156 -3.568 1 67 160 LEU B C 1
ATOM 3824 O O . LEU B 1 160 ? 18.828 -15.453 -3.965 1 67 160 LEU B O 1
ATOM 3828 N N . HIS B 1 161 ? 19.984 -17.328 -4.098 1 73.56 161 HIS B N 1
ATOM 3829 C CA . HIS B 1 161 ? 19.219 -17.797 -5.246 1 73.56 161 HIS B CA 1
ATOM 3830 C C . HIS B 1 161 ? 18.594 -19.156 -4.98 1 73.56 161 HIS B C 1
ATOM 3832 O O . HIS B 1 161 ? 18.703 -20.078 -5.797 1 73.56 161 HIS B O 1
ATOM 3838 N N . ARG B 1 162 ? 17.938 -19.078 -3.893 1 82.12 162 ARG B N 1
ATOM 3839 C CA . ARG B 1 162 ? 17.281 -20.328 -3.502 1 82.12 162 ARG B CA 1
ATOM 3840 C C . ARG B 1 162 ? 15.938 -20.484 -4.207 1 82.12 162 ARG B C 1
ATOM 3842 O O . ARG B 1 162 ? 15.336 -19.5 -4.637 1 82.12 162 ARG B O 1
ATOM 3849 N N . CYS B 1 163 ? 15.547 -21.703 -4.324 1 83.94 163 CYS B N 1
ATOM 3850 C CA . CYS B 1 163 ? 14.234 -22 -4.883 1 83.94 163 CYS B CA 1
ATOM 3851 C C . CYS B 1 163 ? 13.133 -21.672 -3.885 1 83.94 163 CYS B C 1
ATOM 3853 O O . CYS B 1 163 ? 13.359 -21.672 -2.674 1 83.94 163 CYS B O 1
ATOM 3855 N N . GLY B 1 164 ? 12.047 -21.297 -4.344 1 87.5 164 GLY B N 1
ATOM 3856 C CA . GLY B 1 164 ? 10.883 -21.094 -3.494 1 87.5 164 GLY B CA 1
ATOM 3857 C C . GLY B 1 164 ? 10.734 -19.672 -3.014 1 87.5 164 GLY B C 1
ATOM 3858 O O . GLY B 1 164 ? 9.727 -19.312 -2.398 1 87.5 164 GLY B O 1
ATOM 3859 N N . ASP B 1 165 ? 11.711 -18.906 -3.32 1 86.69 165 ASP B N 1
ATOM 3860 C CA . ASP B 1 165 ? 11.711 -17.516 -2.91 1 86.69 165 ASP B CA 1
ATOM 3861 C C . ASP B 1 165 ? 10.859 -16.672 -3.854 1 86.69 165 ASP B C 1
ATOM 3863 O O . ASP B 1 165 ? 11.391 -15.812 -4.578 1 86.69 165 ASP B O 1
ATOM 3867 N N . LEU B 1 166 ? 9.547 -17.078 -3.75 1 90.69 166 LEU B N 1
ATOM 3868 C CA . LEU B 1 166 ? 8.617 -16.422 -4.656 1 90.69 166 LEU B CA 1
ATOM 3869 C C . LEU B 1 166 ? 7.492 -15.734 -3.883 1 90.69 166 LEU B C 1
ATOM 3871 O O . LEU B 1 166 ? 7.203 -16.109 -2.744 1 90.69 166 LEU B O 1
ATOM 3875 N N . ILE B 1 167 ? 6.832 -14.695 -4.512 1 92.19 167 ILE B N 1
ATOM 3876 C CA . ILE B 1 167 ? 5.727 -13.867 -4.043 1 92.19 167 ILE B CA 1
ATOM 3877 C C . ILE B 1 167 ? 6.105 -13.203 -2.721 1 92.19 167 ILE B C 1
ATOM 3879 O O . ILE B 1 167 ? 5.797 -13.727 -1.646 1 92.19 167 ILE B O 1
ATOM 3883 N N . PHE B 1 168 ? 6.66 -12.18 -2.701 1 94.69 168 PHE B N 1
ATOM 3884 C CA . PHE B 1 168 ? 7.09 -11.375 -3.838 1 94.69 168 PHE B CA 1
ATOM 3885 C C . PHE B 1 168 ? 8.586 -11.109 -3.775 1 94.69 168 PHE B C 1
ATOM 3887 O O . PHE B 1 168 ? 9.258 -11.492 -2.811 1 94.69 168 PHE B O 1
ATOM 3894 N N . SER B 1 169 ? 9.164 -10.57 -4.754 1 95.44 169 SER B N 1
ATOM 3895 C CA . SER B 1 169 ? 10.602 -10.469 -4.988 1 95.44 169 SER B CA 1
ATOM 3896 C C . SER B 1 169 ? 11.266 -9.586 -3.941 1 95.44 169 SER B C 1
ATOM 3898 O O . SER B 1 169 ? 10.984 -8.391 -3.861 1 95.44 169 SER B O 1
ATOM 3900 N N . GLY B 1 170 ? 12.211 -10.148 -3.248 1 94.25 170 GLY B N 1
ATOM 3901 C CA . GLY B 1 170 ? 12.977 -9.383 -2.275 1 94.25 170 GLY B CA 1
ATOM 3902 C C . GLY B 1 170 ? 13.883 -8.344 -2.912 1 94.25 170 GLY B C 1
ATOM 3903 O O . GLY B 1 170 ? 14.039 -7.242 -2.385 1 94.25 170 GLY B O 1
ATOM 3904 N N . HIS B 1 171 ? 14.5 -8.695 -4.016 1 94.62 171 HIS B N 1
ATOM 3905 C CA . HIS B 1 171 ? 15.336 -7.746 -4.746 1 94.62 171 HIS B CA 1
ATOM 3906 C C . HIS B 1 171 ? 14.531 -6.523 -5.164 1 94.62 171 HIS B C 1
ATOM 3908 O O . HIS B 1 171 ? 14.992 -5.391 -5.023 1 94.62 171 HIS B O 1
ATOM 3914 N N . THR B 1 172 ? 13.344 -6.801 -5.617 1 97.25 172 THR B N 1
ATOM 3915 C CA . THR B 1 172 ? 12.523 -5.703 -6.113 1 97.25 172 THR B CA 1
ATOM 3916 C C . THR B 1 172 ? 12.047 -4.816 -4.965 1 97.25 172 THR B C 1
ATOM 3918 O O . THR B 1 172 ? 11.906 -3.604 -5.129 1 97.25 172 THR B O 1
ATOM 3921 N N . ILE B 1 173 ? 11.844 -5.398 -3.783 1 97.88 173 ILE B N 1
ATOM 3922 C CA . ILE B 1 173 ? 11.547 -4.582 -2.611 1 97.88 173 ILE B CA 1
ATOM 3923 C C . ILE B 1 173 ? 12.648 -3.543 -2.414 1 97.88 173 ILE B C 1
ATOM 3925 O O . ILE B 1 173 ? 12.367 -2.371 -2.148 1 97.88 173 ILE B O 1
ATOM 3929 N N . ILE B 1 174 ? 13.867 -3.998 -2.582 1 97.81 174 ILE B N 1
ATOM 3930 C CA . ILE B 1 174 ? 15.008 -3.115 -2.377 1 97.81 174 ILE B CA 1
ATOM 3931 C C . ILE B 1 174 ? 15.031 -2.039 -3.459 1 97.81 174 ILE B C 1
ATOM 3933 O O . ILE B 1 174 ? 15.203 -0.854 -3.162 1 97.81 174 ILE B O 1
ATOM 3937 N N . TYR B 1 175 ? 14.781 -2.418 -4.727 1 98.25 175 TYR B N 1
ATOM 3938 C CA . TYR B 1 175 ? 14.703 -1.452 -5.816 1 98.25 175 TYR B CA 1
ATOM 3939 C C . TYR B 1 175 ? 13.656 -0.384 -5.527 1 98.25 175 TYR B C 1
ATOM 3941 O O . TYR B 1 175 ? 13.953 0.813 -5.582 1 98.25 175 TYR B O 1
ATOM 3949 N N . ALA B 1 176 ? 12.492 -0.829 -5.184 1 98.38 176 ALA B N 1
ATOM 3950 C CA . ALA B 1 176 ? 11.352 0.068 -5.012 1 98.38 176 ALA B CA 1
ATOM 3951 C C . ALA B 1 176 ? 11.547 0.973 -3.797 1 98.38 176 ALA B C 1
ATOM 3953 O O . ALA B 1 176 ? 11.258 2.172 -3.857 1 98.38 176 ALA B O 1
ATOM 3954 N N . THR B 1 177 ? 12.016 0.396 -2.744 1 98.44 177 THR B N 1
ATOM 3955 C CA . THR B 1 177 ? 12.203 1.169 -1.522 1 98.44 177 THR B CA 1
ATOM 3956 C C . THR B 1 177 ? 13.281 2.236 -1.722 1 98.44 177 THR B C 1
ATOM 3958 O O . THR B 1 177 ? 13.117 3.379 -1.289 1 98.44 177 THR B O 1
ATOM 3961 N N . ASN B 1 178 ? 14.328 1.895 -2.363 1 98.31 178 ASN B N 1
ATOM 3962 C CA . ASN B 1 178 ? 15.375 2.869 -2.645 1 98.31 178 ASN B CA 1
ATOM 3963 C C . ASN B 1 178 ? 14.891 3.949 -3.607 1 98.31 178 ASN B C 1
ATOM 3965 O O . ASN B 1 178 ? 15.25 5.121 -3.469 1 98.31 178 ASN B O 1
ATOM 3969 N N . PHE B 1 179 ? 14.117 3.576 -4.566 1 98.25 179 PHE B N 1
ATOM 3970 C CA . PHE B 1 179 ? 13.531 4.574 -5.449 1 98.25 179 PHE B CA 1
ATOM 3971 C C . PHE B 1 179 ? 12.648 5.539 -4.664 1 98.25 179 PHE B C 1
ATOM 3973 O O . PHE B 1 179 ? 12.734 6.754 -4.848 1 98.25 179 PHE B O 1
ATOM 3980 N N . MET B 1 180 ? 11.836 4.957 -3.785 1 97.75 180 MET B N 1
ATOM 3981 C CA . MET B 1 180 ? 10.945 5.805 -2.996 1 97.75 180 MET B CA 1
ATOM 3982 C C . MET B 1 180 ? 11.742 6.742 -2.096 1 97.75 180 MET B C 1
ATOM 3984 O O . MET B 1 180 ? 11.344 7.887 -1.874 1 97.75 180 MET B O 1
ATOM 3988 N N . ALA B 1 181 ? 12.859 6.266 -1.58 1 97.31 181 ALA B N 1
ATOM 3989 C CA . ALA B 1 181 ? 13.727 7.109 -0.758 1 97.31 181 ALA B CA 1
ATOM 3990 C C . ALA B 1 181 ? 14.273 8.281 -1.564 1 97.31 181 ALA B C 1
ATOM 3992 O O . ALA B 1 181 ? 14.219 9.43 -1.121 1 97.31 181 ALA B O 1
ATOM 3993 N N . CYS B 1 182 ? 14.695 8.023 -2.715 1 96.31 182 CYS B N 1
ATOM 3994 C CA . CYS B 1 182 ? 15.234 9.07 -3.57 1 96.31 182 CYS B CA 1
ATOM 3995 C C . CYS B 1 182 ? 14.141 10.023 -4.023 1 96.31 182 CYS B C 1
ATOM 3997 O O . CYS B 1 182 ? 14.328 11.242 -4.039 1 96.31 182 CYS B O 1
ATOM 3999 N N . PHE B 1 183 ? 13.039 9.453 -4.309 1 96.12 183 PHE B N 1
ATOM 4000 C CA . PHE B 1 183 ? 11.898 10.234 -4.777 1 96.12 183 PHE B CA 1
ATOM 4001 C C . PHE B 1 183 ? 11.414 11.195 -3.691 1 96.12 183 PHE B C 1
ATOM 4003 O O . PHE B 1 183 ? 11.016 12.32 -3.984 1 96.12 183 PHE B O 1
ATOM 4010 N N . SER B 1 184 ? 11.516 10.789 -2.486 1 94.38 184 SER B N 1
ATOM 4011 C CA . SER B 1 184 ? 10.938 11.547 -1.381 1 94.38 184 SER B CA 1
ATOM 4012 C C . SER B 1 184 ? 11.945 12.531 -0.803 1 94.38 184 SER B C 1
ATOM 4014 O O . SER B 1 184 ? 11.562 13.609 -0.326 1 94.38 184 SER B O 1
ATOM 4016 N N . PHE B 1 185 ? 13.289 12.211 -0.832 1 93.94 185 PHE B N 1
ATOM 4017 C CA . PHE B 1 185 ? 14.219 12.992 -0.017 1 93.94 185 PHE B CA 1
ATOM 4018 C C . PHE B 1 185 ? 15.242 13.703 -0.892 1 93.94 185 PHE B C 1
ATOM 4020 O O . PHE B 1 185 ? 16 14.547 -0.408 1 93.94 185 PHE B O 1
ATOM 4027 N N . SER B 1 186 ? 15.25 13.398 -2.15 1 92.75 186 SER B N 1
ATOM 4028 C CA . SER B 1 186 ? 16.172 14.109 -3.029 1 92.75 186 SER B CA 1
ATOM 4029 C C . SER B 1 186 ? 15.82 15.594 -3.121 1 92.75 186 SER B C 1
ATOM 4031 O O . SER B 1 186 ? 14.648 15.961 -3.023 1 92.75 186 SER B O 1
ATOM 4033 N N . PRO B 1 187 ? 16.906 16.438 -3.281 1 86.81 187 PRO B N 1
ATOM 4034 C CA . PRO B 1 187 ? 16.625 17.859 -3.457 1 86.81 187 PRO B CA 1
ATOM 4035 C C . PRO B 1 187 ? 15.742 18.141 -4.672 1 86.81 187 PRO B C 1
ATOM 4037 O O . PRO B 1 187 ? 15.789 17.391 -5.656 1 86.81 187 PRO B O 1
ATOM 4040 N N . ARG B 1 188 ? 14.984 19.172 -4.668 1 84.38 188 ARG B N 1
ATOM 4041 C CA . ARG B 1 188 ? 14.031 19.484 -5.727 1 84.38 188 ARG B CA 1
ATOM 4042 C C . ARG B 1 188 ? 14.688 20.297 -6.832 1 84.38 188 ARG B C 1
ATOM 4044 O O . ARG B 1 188 ? 14.008 20.781 -7.742 1 84.38 188 ARG B O 1
ATOM 4051 N N . ASN B 1 189 ? 16.016 20.375 -6.859 1 88.25 189 ASN B N 1
ATOM 4052 C CA . ASN B 1 189 ? 16.75 21.031 -7.941 1 88.25 189 ASN B CA 1
ATOM 4053 C C . ASN B 1 189 ? 17.016 20.078 -9.102 1 88.25 189 ASN B C 1
ATOM 4055 O O . ASN B 1 189 ? 16.578 18.922 -9.07 1 88.25 189 ASN B O 1
ATOM 4059 N N . ILE B 1 190 ? 17.594 20.516 -10.125 1 92.38 190 ILE B N 1
ATOM 4060 C CA . ILE B 1 190 ? 17.797 19.75 -11.352 1 92.38 190 ILE B CA 1
ATOM 4061 C C . ILE B 1 190 ? 18.625 18.5 -11.055 1 92.38 190 ILE B C 1
ATOM 4063 O O . ILE B 1 190 ? 18.328 17.422 -11.562 1 92.38 190 ILE B O 1
ATOM 4067 N N . LEU B 1 191 ? 19.641 18.656 -10.234 1 89.19 191 LEU B N 1
ATOM 4068 C CA . LEU B 1 191 ? 20.5 17.531 -9.883 1 89.19 191 LEU B CA 1
ATOM 4069 C C . LEU B 1 191 ? 19.719 16.453 -9.141 1 89.19 191 LEU B C 1
ATOM 4071 O O . LEU B 1 191 ? 19.875 15.266 -9.414 1 89.19 191 LEU B O 1
ATOM 4075 N N . GLY B 1 192 ? 18.859 16.875 -8.219 1 91.38 192 GLY B N 1
ATOM 4076 C CA . GLY B 1 192 ? 18.016 15.938 -7.484 1 91.38 192 GLY B CA 1
ATOM 4077 C C . GLY B 1 192 ? 17.047 15.188 -8.375 1 91.38 192 GLY B C 1
ATOM 4078 O O . GLY B 1 192 ? 16.844 13.984 -8.203 1 91.38 192 GLY B O 1
ATOM 4079 N N . LYS B 1 193 ? 16.562 15.906 -9.359 1 94.06 193 LYS B N 1
ATOM 4080 C CA . LYS B 1 193 ? 15.625 15.289 -10.297 1 94.06 193 LYS B CA 1
ATOM 4081 C C . LYS B 1 193 ? 16.328 14.273 -11.188 1 94.06 193 LYS B C 1
ATOM 4083 O O . LYS B 1 193 ? 15.781 13.203 -11.477 1 94.06 193 LYS B O 1
ATOM 4088 N N . ILE B 1 194 ? 17.453 14.609 -11.586 1 93.88 194 ILE B N 1
ATOM 4089 C CA . ILE B 1 194 ? 18.234 13.711 -12.438 1 93.88 194 ILE B CA 1
ATOM 4090 C C . ILE B 1 194 ? 18.578 12.438 -11.672 1 93.88 194 ILE B C 1
ATOM 4092 O O . ILE B 1 194 ? 18.438 11.336 -12.195 1 93.88 194 ILE B O 1
ATOM 4096 N N . ILE B 1 195 ? 19 12.586 -10.383 1 93.56 195 ILE B N 1
ATOM 4097 C CA . ILE B 1 195 ? 19.359 11.438 -9.562 1 93.56 195 ILE B CA 1
ATOM 4098 C C . ILE B 1 195 ? 18.141 10.547 -9.359 1 93.56 195 ILE B C 1
ATOM 4100 O O . ILE B 1 195 ? 18.234 9.32 -9.453 1 93.56 195 ILE B O 1
ATOM 4104 N N . THR B 1 196 ? 17.031 11.18 -9.117 1 95.19 196 THR B N 1
ATOM 4105 C CA . THR B 1 196 ? 15.789 10.43 -8.922 1 95.19 196 THR B CA 1
ATOM 4106 C C . THR B 1 196 ? 15.438 9.641 -10.18 1 95.19 196 THR B C 1
ATOM 4108 O O . THR B 1 196 ? 15.055 8.477 -10.094 1 95.19 196 THR B O 1
ATOM 4111 N N . LEU B 1 197 ? 15.609 10.25 -11.352 1 95.56 197 LEU B N 1
ATOM 4112 C CA . LEU B 1 197 ? 15.32 9.586 -12.617 1 95.56 197 LEU B CA 1
ATOM 4113 C C . LEU B 1 197 ? 16.297 8.438 -12.859 1 95.56 197 LEU B C 1
ATOM 4115 O O . LEU B 1 197 ? 15.906 7.383 -13.367 1 95.56 197 LEU B O 1
ATOM 4119 N N . LEU B 1 198 ? 17.5 8.656 -12.508 1 94.5 198 LEU B N 1
ATOM 4120 C CA . LEU B 1 198 ? 18.516 7.625 -12.672 1 94.5 198 LEU B CA 1
ATOM 4121 C C . LEU B 1 198 ? 18.219 6.422 -11.781 1 94.5 198 LEU B C 1
ATOM 4123 O O . LEU B 1 198 ? 18.312 5.277 -12.227 1 94.5 198 LEU B O 1
ATOM 4127 N N . VAL B 1 199 ? 17.875 6.68 -10.523 1 96.38 199 VAL B N 1
ATOM 4128 C CA . VAL B 1 199 ? 17.562 5.586 -9.609 1 96.38 199 VAL B CA 1
ATOM 4129 C C . VAL B 1 199 ? 16.312 4.844 -10.086 1 96.38 199 VAL B C 1
ATOM 4131 O O . VAL B 1 199 ? 16.234 3.621 -9.969 1 96.38 199 VAL B O 1
ATOM 4134 N N . PHE B 1 200 ? 15.352 5.609 -10.617 1 97.25 200 PHE B N 1
ATOM 4135 C CA . PHE B 1 200 ? 14.172 4.984 -11.195 1 97.25 200 PHE B CA 1
ATOM 4136 C C . PHE B 1 200 ? 14.555 4.07 -12.359 1 97.25 200 PHE B C 1
ATOM 4138 O O . PHE B 1 200 ? 14.07 2.939 -12.445 1 97.25 200 PHE B O 1
ATOM 4145 N N . GLY B 1 201 ? 15.445 4.562 -13.25 1 97.31 201 GLY B N 1
ATOM 4146 C CA . GLY B 1 201 ? 15.922 3.762 -14.367 1 97.31 201 GLY B CA 1
ATOM 4147 C C . GLY B 1 201 ? 16.625 2.496 -13.938 1 97.31 201 GLY B C 1
ATOM 4148 O O . GLY B 1 201 ? 16.391 1.421 -14.484 1 97.31 201 GLY B O 1
ATOM 4149 N N . VAL B 1 202 ? 17.453 2.619 -12.914 1 97.06 202 VAL B N 1
ATOM 4150 C CA . VAL B 1 202 ? 18.188 1.472 -12.406 1 97.06 202 VAL B CA 1
ATOM 4151 C C . VAL B 1 202 ? 17.234 0.472 -11.773 1 97.06 202 VAL B C 1
ATOM 4153 O O . VAL B 1 202 ? 17.359 -0.739 -11.961 1 97.06 202 VAL B O 1
ATOM 4156 N N . ALA B 1 203 ? 16.266 0.995 -10.992 1 97.81 203 ALA B N 1
ATOM 4157 C CA . ALA B 1 203 ? 15.289 0.134 -10.336 1 97.81 203 ALA B CA 1
ATOM 4158 C C . ALA B 1 203 ? 14.453 -0.63 -11.352 1 97.81 203 ALA B C 1
ATOM 4160 O O . ALA B 1 203 ? 14.234 -1.835 -11.211 1 97.81 203 ALA B O 1
ATOM 4161 N N . ILE B 1 204 ? 14.039 0.052 -12.43 1 97.94 204 ILE B N 1
ATOM 4162 C CA . ILE B 1 204 ? 13.234 -0.574 -13.469 1 97.94 204 ILE B CA 1
ATOM 4163 C C . ILE B 1 204 ? 14.086 -1.564 -14.258 1 97.94 204 ILE B C 1
ATOM 4165 O O . ILE B 1 204 ? 13.648 -2.682 -14.539 1 97.94 204 ILE B O 1
ATOM 4169 N N . SER B 1 205 ? 15.305 -1.174 -14.586 1 97.06 205 SER B N 1
ATOM 4170 C CA . SER B 1 205 ? 16.219 -2.068 -15.289 1 97.06 205 SER B CA 1
ATOM 4171 C C . SER B 1 205 ? 16.531 -3.312 -14.461 1 97.06 205 SER B C 1
ATOM 4173 O O . SER B 1 205 ? 16.562 -4.426 -14.992 1 97.06 205 SER B O 1
ATOM 4175 N N . GLY B 1 206 ? 16.781 -3.068 -13.195 1 96.81 206 GLY B N 1
ATOM 4176 C CA . GLY B 1 206 ? 16.984 -4.207 -12.312 1 96.81 206 GLY B CA 1
ATOM 4177 C C . GLY B 1 206 ? 15.797 -5.156 -12.281 1 96.81 206 GLY B C 1
ATOM 4178 O O . GLY B 1 206 ? 15.969 -6.375 -12.297 1 96.81 206 GLY B O 1
ATOM 4179 N N . SER B 1 207 ? 14.578 -4.613 -12.297 1 97.38 207 SER B N 1
ATOM 4180 C CA . SER B 1 207 ? 13.359 -5.418 -12.32 1 97.38 207 SER B CA 1
ATOM 4181 C C . SER B 1 207 ? 13.266 -6.242 -13.602 1 97.38 207 SER B C 1
ATOM 4183 O O . SER B 1 207 ? 12.875 -7.41 -13.562 1 97.38 207 SER B O 1
ATOM 4185 N N . ILE B 1 208 ? 13.664 -5.637 -14.688 1 97.06 208 ILE B N 1
ATOM 4186 C CA . ILE B 1 208 ? 13.641 -6.316 -15.977 1 97.06 208 ILE B CA 1
ATOM 4187 C C . ILE B 1 208 ? 14.68 -7.434 -15.992 1 97.06 208 ILE B C 1
ATOM 4189 O O . ILE B 1 208 ? 14.422 -8.523 -16.516 1 97.06 208 ILE B O 1
ATOM 4193 N N . ILE B 1 209 ? 15.781 -7.207 -15.391 1 96.19 209 ILE B N 1
ATOM 4194 C CA . ILE B 1 209 ? 16.844 -8.195 -15.352 1 96.19 209 ILE B CA 1
ATOM 4195 C C . ILE B 1 209 ? 16.422 -9.383 -14.492 1 96.19 209 ILE B C 1
ATOM 4197 O O . ILE B 1 209 ? 16.75 -10.531 -14.805 1 96.19 209 ILE B O 1
ATOM 4201 N N . VAL B 1 210 ? 15.734 -9.117 -13.375 1 94.81 210 VAL B N 1
ATOM 4202 C CA . VAL B 1 210 ? 15.203 -10.18 -12.523 1 94.81 210 VAL B CA 1
ATOM 4203 C C . VAL B 1 210 ? 14.297 -11.094 -13.344 1 94.81 210 VAL B C 1
ATOM 4205 O O . VAL B 1 210 ? 14.367 -12.32 -13.219 1 94.81 210 VAL B O 1
ATOM 4208 N N . LEU B 1 211 ? 13.547 -10.539 -14.273 1 96 211 LEU B N 1
ATOM 4209 C CA . LEU B 1 211 ? 12.641 -11.297 -15.133 1 96 211 LEU B CA 1
ATOM 4210 C C . LEU B 1 211 ? 13.422 -12.047 -16.203 1 96 211 LEU B C 1
ATOM 4212 O O . LEU B 1 211 ? 13.148 -13.219 -16.484 1 96 211 LEU B O 1
ATOM 4216 N N . ALA B 1 212 ? 14.383 -11.391 -16.75 1 95.81 212 ALA B N 1
ATOM 4217 C CA . ALA B 1 212 ? 15.172 -11.992 -17.828 1 95.81 212 ALA B CA 1
ATOM 4218 C C . ALA B 1 212 ? 15.984 -13.18 -17.312 1 95.81 212 ALA B C 1
ATOM 4220 O O . ALA B 1 212 ? 16.25 -14.125 -18.047 1 95.81 212 ALA B O 1
ATOM 4221 N N . ASN B 1 213 ? 16.297 -13.125 -16.047 1 93.06 213 ASN B N 1
ATOM 4222 C CA . ASN B 1 213 ? 17.031 -14.219 -15.422 1 93.06 213 ASN B CA 1
ATOM 4223 C C . ASN B 1 213 ? 16.094 -15.328 -14.969 1 93.06 213 ASN B C 1
ATOM 4225 O O . ASN B 1 213 ? 16.547 -16.359 -14.469 1 93.06 213 ASN B O 1
ATOM 4229 N N . ARG B 1 214 ? 14.828 -15.164 -15.117 1 93.69 214 ARG B N 1
ATOM 4230 C CA . ARG B 1 214 ? 13.805 -16.094 -14.664 1 93.69 214 ARG B CA 1
ATOM 4231 C C . ARG B 1 214 ? 13.93 -16.375 -13.172 1 93.69 214 ARG B C 1
ATOM 4233 O O . ARG B 1 214 ? 13.727 -17.5 -12.719 1 93.69 214 ARG B O 1
ATOM 4240 N N . ALA B 1 215 ? 14.336 -15.312 -12.508 1 91.38 215 ALA B N 1
ATOM 4241 C CA . ALA B 1 215 ? 14.461 -15.453 -11.062 1 91.38 215 ALA B CA 1
ATOM 4242 C C . ALA B 1 215 ? 13.109 -15.328 -10.375 1 91.38 215 ALA B C 1
ATOM 4244 O O . ALA B 1 215 ? 12.875 -15.93 -9.32 1 91.38 215 ALA B O 1
ATOM 4245 N N . HIS B 1 216 ? 12.281 -14.531 -10.945 1 94.94 216 HIS B N 1
ATOM 4246 C CA . HIS B 1 216 ? 10.93 -14.312 -10.438 1 94.94 216 HIS B CA 1
ATOM 4247 C C . HIS B 1 216 ? 9.922 -14.203 -11.578 1 94.94 216 HIS B C 1
ATOM 4249 O O . HIS B 1 216 ? 10.289 -13.875 -12.711 1 94.94 216 HIS B O 1
ATOM 4255 N N . TYR B 1 217 ? 8.688 -14.562 -11.312 1 96.44 217 TYR B N 1
ATOM 4256 C CA . TYR B 1 217 ? 7.598 -14.273 -12.227 1 96.44 217 TYR B CA 1
ATOM 4257 C C . TYR B 1 217 ? 7.297 -12.781 -12.273 1 96.44 217 TYR B C 1
ATOM 4259 O O . TYR B 1 217 ? 7.648 -12.047 -11.344 1 96.44 217 TYR B O 1
ATOM 4267 N N . THR B 1 218 ? 6.648 -12.312 -13.312 1 97.5 218 THR B N 1
ATOM 4268 C CA . THR B 1 218 ? 6.301 -10.906 -13.461 1 97.5 218 THR B CA 1
ATOM 4269 C C . THR B 1 218 ? 5.426 -10.438 -12.305 1 97.5 218 THR B C 1
ATOM 4271 O O . THR B 1 218 ? 5.605 -9.336 -11.789 1 97.5 218 THR B O 1
ATOM 4274 N N . VAL B 1 219 ? 4.539 -11.289 -11.883 1 97.06 219 VAL B N 1
ATOM 4275 C CA . VAL B 1 219 ? 3.619 -10.922 -10.812 1 97.06 219 VAL B CA 1
ATOM 4276 C C . VAL B 1 219 ? 4.402 -10.664 -9.523 1 97.06 219 VAL B C 1
ATOM 4278 O O . VAL B 1 219 ? 4.039 -9.781 -8.734 1 97.06 219 VAL B O 1
ATOM 4281 N N . ASP B 1 220 ? 5.52 -11.367 -9.281 1 97.06 220 ASP B N 1
ATOM 4282 C CA . ASP B 1 220 ? 6.363 -11.172 -8.109 1 97.06 220 ASP B CA 1
ATOM 4283 C C . ASP B 1 220 ? 6.941 -9.758 -8.078 1 97.06 220 ASP B C 1
ATOM 4285 O O . ASP B 1 220 ? 6.969 -9.117 -7.023 1 97.06 220 ASP B O 1
ATOM 4289 N N . VAL B 1 221 ? 7.332 -9.406 -9.227 1 97.75 221 VAL B N 1
ATOM 4290 C CA . VAL B 1 221 ? 7.984 -8.109 -9.367 1 97.75 221 VAL B CA 1
ATOM 4291 C C . VAL B 1 221 ? 6.953 -6.992 -9.195 1 97.75 221 VAL B C 1
ATOM 4293 O O . VAL B 1 221 ? 7.184 -6.031 -8.453 1 97.75 221 VAL B O 1
ATOM 4296 N N . LEU B 1 222 ? 5.824 -7.098 -9.805 1 97.81 222 LEU B N 1
ATOM 4297 C CA . LEU B 1 222 ? 4.77 -6.098 -9.711 1 97.81 222 LEU B CA 1
ATOM 4298 C C . LEU B 1 222 ? 4.289 -5.953 -8.266 1 97.81 222 LEU B C 1
ATOM 4300 O O . LEU B 1 222 ? 4.188 -4.836 -7.75 1 97.81 222 LEU B O 1
ATOM 4304 N N . LEU B 1 223 ? 4.027 -7.062 -7.656 1 97.94 223 LEU B N 1
ATOM 4305 C CA . LEU B 1 223 ? 3.541 -7.047 -6.281 1 97.94 223 LEU B CA 1
ATOM 4306 C C . LEU B 1 223 ? 4.559 -6.387 -5.355 1 97.94 223 LEU B C 1
ATOM 4308 O O . LEU B 1 223 ? 4.184 -5.641 -4.445 1 97.94 223 LEU B O 1
ATOM 4312 N N . ALA B 1 224 ? 5.824 -6.656 -5.598 1 98.19 224 ALA B N 1
ATOM 4313 C CA . ALA B 1 224 ? 6.867 -6.039 -4.781 1 98.19 224 ALA B CA 1
ATOM 4314 C C . ALA B 1 224 ? 6.836 -4.52 -4.906 1 98.19 224 ALA B C 1
ATOM 4316 O O . ALA B 1 224 ? 6.977 -3.805 -3.912 1 98.19 224 ALA B O 1
ATOM 4317 N N . TRP B 1 225 ? 6.613 -4.035 -6.094 1 98.19 225 TRP B N 1
ATOM 4318 C CA . TRP B 1 225 ? 6.492 -2.598 -6.312 1 98.19 225 TRP B CA 1
ATOM 4319 C C . TRP B 1 225 ? 5.281 -2.035 -5.574 1 98.19 225 TRP B C 1
ATOM 4321 O O . TRP B 1 225 ? 5.395 -1.04 -4.855 1 98.19 225 TRP B O 1
ATOM 4331 N N . TYR B 1 226 ? 4.148 -2.689 -5.715 1 97.88 226 TYR B N 1
ATOM 4332 C CA . TYR B 1 226 ? 2.91 -2.201 -5.121 1 97.88 226 TYR B CA 1
ATOM 4333 C C . TYR B 1 226 ? 3.01 -2.158 -3.602 1 97.88 226 TYR B C 1
ATOM 4335 O O . TYR B 1 226 ? 2.676 -1.148 -2.979 1 97.88 226 TYR B O 1
ATOM 4343 N N . ILE B 1 227 ? 3.5 -3.205 -3.059 1 97.69 227 ILE B N 1
ATOM 4344 C CA . ILE B 1 227 ? 3.508 -3.35 -1.606 1 97.69 227 ILE B CA 1
ATOM 4345 C C . ILE B 1 227 ? 4.562 -2.428 -1.001 1 97.69 227 ILE B C 1
ATOM 4347 O O . ILE B 1 227 ? 4.34 -1.827 0.052 1 97.69 227 ILE B O 1
ATOM 4351 N N . SER B 1 228 ? 5.688 -2.314 -1.713 1 98 228 SER B N 1
ATOM 4352 C CA . SER B 1 228 ? 6.723 -1.416 -1.209 1 98 228 SER B CA 1
ATOM 4353 C C . SER B 1 228 ? 6.246 0.033 -1.215 1 98 228 SER B C 1
ATOM 4355 O O . SER B 1 228 ? 6.445 0.76 -0.239 1 98 228 SER B O 1
ATOM 4357 N N . ILE B 1 229 ? 5.586 0.438 -2.281 1 97.38 229 ILE B N 1
ATOM 4358 C CA . ILE B 1 229 ? 5.062 1.797 -2.369 1 97.38 229 ILE B CA 1
ATOM 4359 C C . ILE B 1 229 ? 3.953 1.989 -1.336 1 97.38 229 ILE B C 1
ATOM 4361 O O . ILE B 1 229 ? 3.9 3.018 -0.657 1 97.38 229 ILE B O 1
ATOM 4365 N N . GLY B 1 230 ? 3.1 0.983 -1.256 1 97 230 GLY B N 1
ATOM 4366 C CA . GLY B 1 230 ? 2.074 1.035 -0.227 1 97 230 GLY B CA 1
ATOM 4367 C C . GLY B 1 230 ? 2.641 1.161 1.175 1 97 230 GLY B C 1
ATOM 4368 O O . GLY B 1 230 ? 2.172 1.98 1.967 1 97 230 GLY B O 1
ATOM 4369 N N . SER B 1 231 ? 3.652 0.361 1.458 1 97.81 231 SER B N 1
ATOM 4370 C CA . SER B 1 231 ? 4.297 0.404 2.768 1 97.81 231 SER B CA 1
ATOM 4371 C C . SER B 1 231 ? 4.926 1.768 3.027 1 97.81 231 SER B C 1
ATOM 4373 O O . SER B 1 231 ? 4.859 2.285 4.145 1 97.81 231 SER B O 1
ATOM 4375 N N . TRP B 1 232 ? 5.5 2.346 1.986 1 97.81 232 TRP B N 1
ATOM 4376 C CA . TRP B 1 232 ? 6.133 3.654 2.111 1 97.81 232 TRP B CA 1
ATOM 4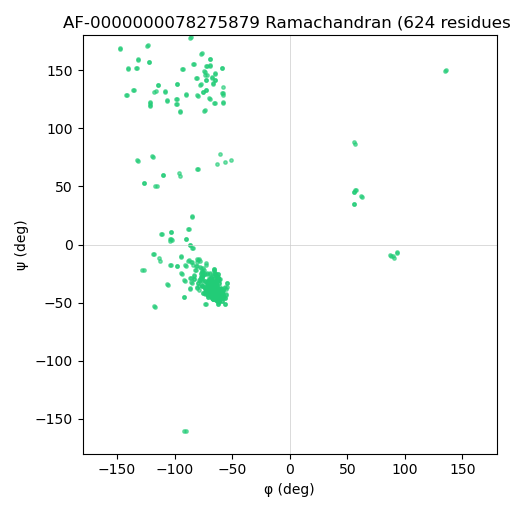377 C C . TRP B 1 232 ? 5.121 4.711 2.535 1 97.81 232 TRP B C 1
ATOM 4379 O O . TRP B 1 232 ? 5.383 5.508 3.438 1 97.81 232 TRP B O 1
ATOM 4389 N N . TYR B 1 233 ? 3.941 4.676 2.01 1 95.31 233 TYR B N 1
ATOM 4390 C CA . TYR B 1 233 ? 2.951 5.715 2.271 1 95.31 233 TYR B CA 1
ATOM 4391 C C . TYR B 1 233 ? 2.17 5.414 3.545 1 95.31 233 TYR B C 1
ATOM 4393 O O . TYR B 1 233 ? 1.699 6.332 4.223 1 95.31 233 TYR B O 1
ATOM 4401 N N . ILE B 1 234 ? 2.031 4.152 3.859 1 95.81 234 ILE B N 1
ATOM 4402 C CA . ILE B 1 234 ? 1.455 3.812 5.156 1 95.81 234 ILE B CA 1
ATOM 4403 C C . ILE B 1 234 ? 2.318 4.398 6.273 1 95.81 234 ILE B C 1
ATOM 4405 O O . ILE B 1 234 ? 1.805 5.051 7.188 1 95.81 234 ILE B O 1
ATOM 4409 N N . VAL B 1 235 ? 3.631 4.227 6.113 1 96.94 235 VAL B N 1
ATOM 4410 C CA . VAL B 1 235 ? 4.555 4.73 7.121 1 96.94 235 VAL B CA 1
ATOM 4411 C C . VAL B 1 235 ? 4.516 6.258 7.137 1 96.94 235 VAL B C 1
ATOM 4413 O O . VAL B 1 235 ? 4.531 6.875 8.203 1 96.94 235 VAL B O 1
ATOM 4416 N N . ALA B 1 236 ? 4.414 6.875 5.992 1 95.44 236 ALA B N 1
ATOM 4417 C CA . ALA B 1 236 ? 4.336 8.328 5.91 1 95.44 236 ALA B CA 1
ATOM 4418 C C . ALA B 1 236 ? 3.09 8.852 6.617 1 95.44 236 ALA B C 1
ATOM 4420 O O . ALA B 1 236 ? 3.158 9.828 7.371 1 95.44 236 ALA B O 1
ATOM 4421 N N . TRP B 1 237 ? 2.006 8.125 6.391 1 92.75 237 TRP B N 1
ATOM 4422 C CA . TRP B 1 237 ? 0.737 8.539 6.98 1 92.75 237 TRP B CA 1
ATOM 4423 C C . TRP B 1 237 ? 0.781 8.414 8.5 1 92.75 237 TRP B C 1
ATOM 4425 O O . TRP B 1 237 ? 0.429 9.352 9.219 1 92.75 237 TRP B O 1
ATOM 4435 N N . VAL B 1 238 ? 1.242 7.324 8.961 1 93.88 238 VAL B N 1
ATOM 4436 C CA . VAL B 1 238 ? 1.29 7.062 10.398 1 93.88 238 VAL B CA 1
ATOM 4437 C C . VAL B 1 238 ? 2.293 8.008 11.062 1 93.88 238 VAL B C 1
ATOM 4439 O O . VAL B 1 238 ? 2.02 8.562 12.125 1 93.88 238 VAL B O 1
ATOM 4442 N N . TRP B 1 239 ? 3.412 8.227 10.414 1 94.62 239 TRP B N 1
ATOM 4443 C CA . TRP B 1 239 ? 4.434 9.117 10.945 1 94.62 239 TRP B CA 1
ATOM 4444 C C . TRP B 1 239 ? 3.898 10.539 11.07 1 94.62 239 TRP B C 1
ATOM 4446 O O . TRP B 1 239 ? 4.094 11.195 12.102 1 94.62 239 TRP B O 1
ATOM 4456 N N . TYR B 1 240 ? 3.225 11.008 10.078 1 92.75 240 TYR B N 1
ATOM 4457 C CA . TYR B 1 240 ? 2.717 12.375 10.078 1 92.75 240 TYR B CA 1
ATOM 4458 C C . TYR B 1 240 ? 1.723 12.586 11.219 1 92.75 240 TYR B C 1
ATOM 4460 O O . TYR B 1 240 ? 1.848 13.531 11.992 1 92.75 240 TYR B O 1
ATOM 4468 N N . TRP B 1 241 ? 0.862 11.672 11.375 1 90.69 241 TRP B N 1
ATOM 4469 C CA . TRP B 1 241 ? -0.233 11.875 12.32 1 90.69 241 TRP B CA 1
ATOM 4470 C C . TRP B 1 241 ? 0.184 11.492 13.734 1 90.69 241 TRP B C 1
ATOM 4472 O O . TRP B 1 241 ? -0.238 12.117 14.711 1 90.69 241 TRP B O 1
ATOM 4482 N N . GLN B 1 242 ? 1.046 10.5 13.875 1 92.25 242 GLN B N 1
ATOM 4483 C CA . GLN B 1 242 ? 1.343 9.984 15.211 1 92.25 242 GLN B CA 1
ATOM 4484 C C . GLN B 1 242 ? 2.629 10.594 15.758 1 92.25 242 GLN B C 1
ATOM 4486 O O . GLN B 1 242 ? 2.865 10.57 16.969 1 92.25 242 GLN B O 1
ATOM 4491 N N . ILE B 1 243 ? 3.463 11.164 14.883 1 92.12 243 ILE B N 1
ATOM 4492 C CA . ILE B 1 243 ? 4.734 11.695 15.359 1 92.12 243 ILE B CA 1
ATOM 4493 C C . ILE B 1 243 ? 4.785 13.203 15.117 1 92.12 243 ILE B C 1
ATOM 4495 O O . ILE B 1 243 ? 4.84 13.992 16.062 1 92.12 243 ILE B O 1
ATOM 4499 N N . THR B 1 244 ? 4.547 13.641 13.945 1 90.38 244 THR B N 1
ATOM 4500 C CA . THR B 1 244 ? 4.719 15.047 13.57 1 90.38 244 THR B CA 1
ATOM 4501 C C . THR B 1 244 ? 3.607 15.906 14.18 1 90.38 244 THR B C 1
ATOM 4503 O O . THR B 1 244 ? 3.883 16.875 14.875 1 90.38 244 THR B O 1
ATOM 4506 N N . VAL B 1 245 ? 2.377 15.484 13.969 1 88.19 245 VAL B N 1
ATOM 4507 C CA . VAL B 1 245 ? 1.246 16.281 14.438 1 88.19 245 VAL B CA 1
ATOM 4508 C C . VAL B 1 245 ? 1.181 16.234 15.961 1 88.19 245 VAL B C 1
ATOM 4510 O O . VAL B 1 245 ? 0.876 17.234 16.609 1 88.19 245 VAL B O 1
ATOM 4513 N N . LYS B 1 246 ? 1.554 15.117 16.594 1 90.56 246 LYS B N 1
ATOM 4514 C CA . LYS B 1 246 ? 1.513 14.969 18.047 1 90.56 246 LYS B CA 1
ATOM 4515 C C . LYS B 1 246 ? 2.795 15.492 18.688 1 90.56 246 LYS B C 1
ATOM 4517 O O . LYS B 1 246 ? 2.951 15.43 19.906 1 90.56 246 LYS B O 1
ATOM 4522 N N . LYS B 1 247 ? 3.736 15.984 17.875 1 90.88 247 LYS B N 1
ATOM 4523 C CA . LYS B 1 247 ? 4.957 16.641 18.344 1 90.88 247 LYS B CA 1
ATOM 4524 C C . LYS B 1 247 ? 5.828 15.688 19.141 1 90.88 247 LYS B C 1
ATOM 4526 O O . LYS B 1 247 ? 6.285 16.031 20.234 1 90.88 247 LYS B O 1
ATOM 4531 N N . ARG B 1 248 ? 5.891 14.469 18.625 1 90.75 248 ARG B N 1
ATOM 4532 C CA . ARG B 1 248 ? 6.766 13.469 19.234 1 90.75 248 ARG B CA 1
ATOM 4533 C C . ARG B 1 248 ? 8.086 13.367 18.484 1 90.75 248 ARG B C 1
ATOM 4535 O O . ARG B 1 248 ? 8.117 13.484 17.25 1 90.75 248 ARG B O 1
ATOM 4542 N N . PHE B 1 249 ? 9.195 13.266 19.156 1 91.5 249 PHE B N 1
ATOM 4543 C CA . PHE B 1 249 ? 10.531 13.078 18.578 1 91.5 249 PHE B CA 1
ATOM 4544 C C . PHE B 1 249 ? 10.859 14.195 17.609 1 91.5 249 PHE B C 1
ATOM 4546 O O . PHE B 1 249 ? 11.297 13.93 16.484 1 91.5 249 PHE B O 1
ATOM 4553 N N . LEU B 1 250 ? 10.641 15.43 17.969 1 87.31 250 LEU B N 1
ATOM 4554 C CA . LEU B 1 250 ? 10.711 16.578 17.078 1 87.31 250 LEU B CA 1
ATOM 4555 C C . LEU B 1 250 ? 12.141 16.797 16.578 1 87.31 250 LEU B C 1
ATOM 4557 O O . LEU B 1 250 ? 12.344 17.359 15.5 1 87.31 250 LEU B O 1
ATOM 4561 N N . ILE B 1 251 ? 13.078 16.328 17.359 1 88.69 251 ILE B N 1
ATOM 4562 C CA . ILE B 1 251 ? 14.469 16.516 16.969 1 88.69 251 ILE B CA 1
ATOM 4563 C C . ILE B 1 251 ? 14.742 15.727 15.68 1 88.69 251 ILE B C 1
ATOM 4565 O O . ILE B 1 251 ? 15.625 16.094 14.898 1 88.69 251 ILE B O 1
ATOM 4569 N N . ILE B 1 252 ? 13.992 14.672 15.383 1 91.56 252 ILE B N 1
ATOM 4570 C CA . ILE B 1 252 ? 14.133 13.875 14.172 1 91.56 252 ILE B CA 1
ATOM 4571 C C . ILE B 1 252 ? 13.594 14.664 12.977 1 91.56 252 ILE B C 1
ATOM 4573 O O . ILE B 1 252 ? 14.195 14.664 11.898 1 91.56 252 ILE B O 1
ATOM 4577 N N . GLU B 1 253 ? 12.531 15.367 13.18 1 90 253 GLU B N 1
ATOM 4578 C CA . GLU B 1 253 ? 11.875 16.125 12.117 1 90 253 GLU B CA 1
ATOM 4579 C C . GLU B 1 253 ? 12.586 17.453 11.859 1 90 253 GLU B C 1
ATOM 4581 O O . GLU B 1 253 ? 12.656 17.906 10.719 1 90 253 GLU B O 1
ATOM 4586 N N . TYR B 1 254 ? 13.086 18.078 13.016 1 88.75 254 TYR B N 1
ATOM 4587 C CA . TYR B 1 254 ? 13.633 19.422 12.906 1 88.75 254 TYR B CA 1
ATOM 4588 C C . TYR B 1 254 ? 14.977 19.531 13.609 1 88.75 254 TYR B C 1
ATOM 4590 O O . TYR B 1 254 ? 15.125 20.281 14.578 1 88.75 254 TYR B O 1
ATOM 4598 N N . PRO B 1 255 ? 15.953 18.953 13.023 1 85.12 255 PRO B N 1
ATOM 4599 C CA . PRO B 1 255 ? 17.281 19.016 13.656 1 85.12 255 PRO B CA 1
ATOM 4600 C C . PRO B 1 255 ? 17.906 20.406 13.539 1 85.12 255 PRO B C 1
ATOM 4602 O O . PRO B 1 255 ? 18.797 20.734 14.32 1 85.12 255 PRO B O 1
ATOM 4605 N N . MET B 1 256 ? 17.438 21.25 12.648 1 83.25 256 MET B N 1
ATOM 4606 C CA . MET B 1 256 ? 18.062 22.547 12.406 1 83.25 256 MET B CA 1
ATOM 4607 C C . MET B 1 256 ? 17.25 23.672 13.062 1 83.25 256 MET B C 1
ATOM 4609 O O . MET B 1 256 ? 17.5 24.844 12.812 1 83.25 256 MET B O 1
ATOM 4613 N N . GLY B 1 257 ? 16.266 23.328 13.766 1 83.75 257 GLY B N 1
ATOM 4614 C CA . GLY B 1 257 ? 15.383 24.281 14.398 1 83.75 257 GLY B CA 1
ATOM 4615 C C . GLY B 1 257 ? 13.914 23.938 14.25 1 83.75 257 GLY B C 1
ATOM 4616 O O . GLY B 1 257 ? 13.508 23.375 13.227 1 83.75 257 GLY B O 1
ATOM 4617 N N . LEU B 1 258 ? 13.273 24.344 15.188 1 86.56 258 LEU B N 1
ATOM 4618 C CA . LEU B 1 258 ? 11.859 23.984 15.211 1 86.56 258 LEU B CA 1
ATOM 4619 C C . LEU B 1 258 ? 11.148 24.484 13.961 1 86.56 258 LEU B C 1
ATOM 4621 O O . LEU B 1 258 ? 11.227 25.672 13.633 1 86.56 258 LEU B O 1
ATOM 4625 N N . GLY B 1 259 ? 10.539 23.547 13.227 1 88.75 259 GLY B N 1
ATOM 4626 C CA . GLY B 1 259 ? 9.766 23.906 12.047 1 88.75 259 GLY B CA 1
ATOM 4627 C C . GLY B 1 259 ? 10.594 23.922 10.773 1 88.75 259 GLY B C 1
ATOM 4628 O O . GLY B 1 259 ? 10.047 24.016 9.672 1 88.75 259 GLY B O 1
ATOM 4629 N N . ARG B 1 260 ? 11.906 23.844 10.906 1 87.19 260 ARG B N 1
ATOM 4630 C CA . ARG B 1 260 ? 12.773 23.953 9.742 1 87.19 260 ARG B CA 1
ATOM 4631 C C . ARG B 1 260 ? 13.195 22.578 9.234 1 87.19 260 ARG B C 1
ATOM 4633 O O . ARG B 1 260 ? 13.828 21.812 9.969 1 87.19 260 ARG B O 1
ATOM 4640 N N . HIS B 1 261 ? 12.867 22.266 7.938 1 87 261 HIS B N 1
ATOM 4641 C CA . HIS B 1 261 ? 13.266 21 7.344 1 87 261 HIS B CA 1
ATOM 4642 C C . HIS B 1 261 ? 14.656 21.078 6.734 1 87 261 HIS B C 1
ATOM 4644 O O . HIS B 1 261 ? 15.43 20.125 6.812 1 87 261 HIS B O 1
ATOM 4650 N N . ARG B 1 262 ? 14.906 22.281 6.133 1 84.19 262 ARG B N 1
ATOM 4651 C CA . ARG B 1 262 ? 16.172 22.5 5.441 1 84.19 262 ARG B CA 1
ATOM 4652 C C . ARG B 1 262 ? 16.781 23.844 5.84 1 84.19 262 ARG B C 1
ATOM 4654 O O . ARG B 1 262 ? 16.062 24.812 6.082 1 84.19 262 ARG B O 1
ATOM 4661 N N . SER B 1 263 ? 18.031 23.906 5.773 1 81.88 263 SER B N 1
ATOM 4662 C CA . SER B 1 263 ? 18.734 25.125 6.16 1 81.88 263 SER B CA 1
ATOM 4663 C C . SER B 1 263 ? 18.453 26.25 5.172 1 81.88 263 SER B C 1
ATOM 4665 O O . SER B 1 263 ? 18.391 27.422 5.559 1 81.88 263 SER B O 1
ATOM 4667 N N . SER B 1 264 ? 18.188 25.875 3.939 1 82.62 264 SER B N 1
ATOM 4668 C CA . SER B 1 264 ? 18.031 26.875 2.895 1 82.62 264 SER B CA 1
ATOM 4669 C C . SER B 1 264 ? 16.562 27.328 2.779 1 82.62 264 SER B C 1
ATOM 4671 O O . SER B 1 264 ? 16.25 28.203 1.973 1 82.62 264 SER B O 1
ATOM 4673 N N . GLU B 1 265 ? 15.711 26.844 3.66 1 87.12 265 GLU B N 1
ATOM 4674 C CA . GLU B 1 265 ? 14.289 27.172 3.561 1 87.12 265 GLU B CA 1
ATOM 4675 C C . GLU B 1 265 ? 14.031 28.625 3.98 1 87.12 265 GLU B C 1
ATOM 4677 O O . GLU B 1 265 ? 14.648 29.125 4.922 1 87.12 265 GLU B O 1
ATOM 4682 N N . LYS B 1 266 ? 13.141 29.234 3.279 1 90.19 266 LYS B N 1
ATOM 4683 C CA . LYS B 1 266 ? 12.758 30.594 3.607 1 90.19 266 LYS B CA 1
ATOM 4684 C C . LYS B 1 266 ? 12.031 30.656 4.949 1 90.19 266 LYS B C 1
ATOM 4686 O O . LYS B 1 266 ? 11.258 29.766 5.285 1 90.19 266 LYS B O 1
ATOM 4691 N N . ASP B 1 267 ? 12.25 31.641 5.629 1 90.25 267 ASP B N 1
ATOM 4692 C CA . ASP B 1 267 ? 11.688 31.797 6.965 1 90.25 267 ASP B CA 1
ATOM 4693 C C . ASP B 1 267 ? 10.156 31.828 6.91 1 90.25 267 ASP B C 1
ATOM 4695 O O . ASP B 1 267 ? 9.492 31.344 7.832 1 90.25 267 ASP B O 1
ATOM 4699 N N . ALA B 1 268 ? 9.656 32.281 5.844 1 90 268 ALA B N 1
ATOM 4700 C CA . ALA B 1 268 ? 8.203 32.344 5.711 1 90 268 ALA B CA 1
ATOM 4701 C C . ALA B 1 268 ? 7.586 30.969 5.691 1 90 268 ALA B C 1
ATOM 4703 O O . ALA B 1 268 ? 6.527 30.734 6.289 1 90 268 ALA B O 1
ATOM 4704 N N . ILE B 1 269 ? 8.266 30.109 5.066 1 89.94 269 ILE B N 1
ATOM 4705 C CA . ILE B 1 269 ? 7.781 28.734 4.961 1 89.94 269 ILE B CA 1
ATOM 4706 C C . ILE B 1 269 ? 7.883 28.062 6.324 1 89.94 269 ILE B C 1
ATOM 4708 O O . ILE B 1 269 ? 6.973 27.328 6.727 1 89.94 269 ILE B O 1
ATOM 4712 N N . VAL B 1 270 ? 8.938 28.375 7 1 90.94 270 VAL B N 1
ATOM 4713 C CA . VAL B 1 270 ? 9.164 27.797 8.32 1 90.94 270 VAL B CA 1
ATOM 4714 C C . VAL B 1 270 ? 8.094 28.281 9.289 1 90.94 270 VAL B C 1
ATOM 4716 O O . VAL B 1 270 ? 7.531 27.5 10.055 1 90.94 270 VAL B O 1
ATOM 4719 N N . GLN B 1 271 ? 7.789 29.562 9.195 1 87.75 271 GLN B N 1
ATOM 4720 C CA . GLN B 1 271 ? 6.793 30.141 10.094 1 87.75 271 GLN B CA 1
ATOM 4721 C C . GLN B 1 271 ? 5.402 29.562 9.805 1 87.75 271 GLN B C 1
ATOM 4723 O O . GLN B 1 271 ? 4.613 29.359 10.727 1 87.75 271 GLN B O 1
ATOM 4728 N N . ARG B 1 272 ? 5.141 29.344 8.57 1 86.25 272 ARG B N 1
ATOM 4729 C CA . ARG B 1 272 ? 3.859 28.75 8.203 1 86.25 272 ARG B CA 1
ATOM 4730 C C . ARG B 1 272 ? 3.721 27.344 8.781 1 86.25 272 ARG B C 1
ATOM 4732 O O . ARG B 1 272 ? 2.645 26.953 9.25 1 86.25 272 ARG B O 1
ATOM 4739 N N . ARG B 1 273 ? 4.801 26.656 8.758 1 88.44 273 ARG B N 1
ATOM 4740 C CA . ARG B 1 273 ? 4.797 25.297 9.297 1 88.44 273 ARG B CA 1
ATOM 4741 C C . ARG B 1 273 ? 4.648 25.312 10.812 1 88.44 273 ARG B C 1
ATOM 4743 O O . ARG B 1 273 ? 3.941 24.469 11.375 1 88.44 273 ARG B O 1
ATOM 4750 N N . ILE B 1 274 ? 5.262 26.234 11.414 1 88.62 274 ILE B N 1
ATOM 4751 C CA . ILE B 1 274 ? 5.172 26.391 12.867 1 88.62 274 ILE B CA 1
ATOM 4752 C C . ILE B 1 274 ? 3.729 26.688 13.266 1 88.62 274 ILE B C 1
ATOM 4754 O O . ILE B 1 274 ? 3.211 26.125 14.227 1 88.62 274 ILE B O 1
ATOM 4758 N N . LYS B 1 275 ? 3.17 27.531 12.5 1 83.19 275 LYS B N 1
ATOM 4759 C CA . LYS B 1 275 ? 1.78 27.891 12.773 1 83.19 275 LYS B CA 1
ATOM 4760 C C . LYS B 1 275 ? 0.85 26.719 12.492 1 83.19 275 LYS B C 1
ATOM 4762 O O . LYS B 1 275 ? -0.043 26.422 13.297 1 83.19 275 LYS B O 1
ATOM 4767 N N . ARG B 1 276 ? 1.115 26.016 11.453 1 84.31 276 ARG B N 1
ATOM 4768 C CA . ARG B 1 276 ? 0.268 24.906 11.031 1 84.31 276 ARG B CA 1
ATOM 4769 C C . ARG B 1 276 ? 0.302 23.766 12.055 1 84.31 276 ARG B C 1
ATOM 4771 O O . ARG B 1 276 ? -0.729 23.172 12.359 1 84.31 276 ARG B O 1
ATOM 4778 N N . LEU B 1 277 ? 1.431 23.594 12.617 1 87.81 277 LEU B N 1
ATOM 4779 C CA . LEU B 1 277 ? 1.596 22.453 13.523 1 87.81 277 LEU B CA 1
ATOM 4780 C C . LEU B 1 277 ? 1.532 22.922 14.977 1 87.81 277 LEU B C 1
ATOM 4782 O O . LEU B 1 277 ? 1.76 22.125 15.891 1 87.81 277 LEU B O 1
ATOM 4786 N N . GLU B 1 278 ? 1.261 24.25 15.18 1 84.94 278 GLU B N 1
ATOM 4787 C CA . GLU B 1 278 ? 1.163 24.828 16.516 1 84.94 278 GLU B CA 1
ATOM 4788 C C . GLU B 1 278 ? 2.426 24.562 17.328 1 84.94 278 GLU B C 1
ATOM 4790 O O . GLU B 1 278 ? 2.35 24.109 18.469 1 84.94 278 GLU B O 1
ATOM 4795 N N . LEU B 1 279 ? 3.465 24.781 16.672 1 86.5 279 LEU B N 1
ATOM 4796 C CA . LEU B 1 279 ? 4.738 24.547 17.344 1 86.5 279 LEU B CA 1
ATOM 4797 C C . LEU B 1 279 ? 5.102 25.719 18.25 1 86.5 279 LEU B C 1
ATOM 4799 O O . LEU B 1 279 ? 6 25.609 19.094 1 86.5 279 LEU B O 1
ATOM 4803 N N . ASP B 1 280 ? 4.414 26.781 18.078 1 79.56 280 ASP B N 1
ATOM 4804 C CA . ASP B 1 280 ? 4.668 28 18.844 1 79.56 280 ASP B CA 1
ATOM 4805 C C . ASP B 1 280 ? 4.469 27.766 20.344 1 79.56 280 ASP B C 1
ATOM 4807 O O . ASP B 1 280 ? 5.105 28.422 21.172 1 79.56 280 ASP B O 1
ATOM 4811 N N . VAL B 1 281 ? 3.607 26.859 20.594 1 74.44 281 VAL B N 1
ATOM 4812 C CA . VAL B 1 281 ? 3.334 26.594 22 1 74.44 281 VAL B CA 1
ATOM 4813 C C . VAL B 1 281 ? 4.594 26.062 22.688 1 74.44 281 VAL B C 1
ATOM 4815 O O . VAL B 1 281 ? 4.855 26.359 23.844 1 74.44 281 VAL B O 1
ATOM 4818 N N . LEU B 1 282 ? 5.371 25.391 21.969 1 75.06 282 LEU B N 1
ATOM 4819 C CA . LEU B 1 282 ? 6.602 24.812 22.516 1 75.06 282 LEU B CA 1
ATOM 4820 C C . LEU B 1 282 ? 7.684 25.875 22.656 1 75.06 282 LEU B C 1
ATOM 4822 O O . LEU B 1 282 ? 8.516 25.797 23.562 1 75.06 282 LEU B O 1
ATOM 4826 N N . LEU B 1 283 ? 7.609 26.781 21.781 1 69.88 283 LEU B N 1
ATOM 4827 C CA . LEU B 1 283 ? 8.578 27.875 21.812 1 69.88 283 LEU B CA 1
ATOM 4828 C C . LEU B 1 283 ? 8.328 28.781 23.016 1 69.88 283 LEU B C 1
ATOM 4830 O O . LEU B 1 283 ? 9.266 29.25 23.656 1 69.88 283 LEU B O 1
ATOM 4834 N N . GLN B 1 284 ? 7.059 28.906 23.297 1 67.44 284 GLN B N 1
ATOM 4835 C CA . GLN B 1 284 ? 6.688 29.719 24.453 1 67.44 284 GLN B CA 1
ATOM 4836 C C . GLN B 1 284 ? 7.02 29 25.75 1 67.44 284 GLN B C 1
ATOM 4838 O O . GLN B 1 284 ? 7.508 29.625 26.703 1 67.44 284 GLN B O 1
ATOM 4843 N N . ASN B 1 285 ? 6.805 27.781 25.781 1 63.03 285 ASN B N 1
ATOM 4844 C CA . ASN B 1 285 ? 7.102 27.016 26.984 1 63.03 285 ASN B CA 1
ATOM 4845 C C . ASN B 1 285 ? 8.602 26.938 27.25 1 63.03 285 ASN B C 1
ATOM 4847 O O . ASN B 1 285 ? 9.039 26.969 28.406 1 63.03 285 ASN B O 1
ATOM 4851 N N . GLU B 1 286 ? 9.391 26.844 26.219 1 59.06 286 GLU B N 1
ATOM 4852 C CA . GLU B 1 286 ? 10.844 26.844 26.359 1 59.06 286 GLU B CA 1
ATOM 4853 C C . GLU B 1 286 ? 11.352 28.188 26.859 1 59.06 286 GLU B C 1
ATOM 4855 O O . GLU B 1 286 ? 12.242 28.25 27.719 1 59.06 286 GLU B O 1
ATOM 4860 N N . GLU B 1 287 ? 10.695 29.234 26.312 1 56.56 287 GLU B N 1
ATOM 4861 C CA . GLU B 1 287 ? 11.055 30.562 26.781 1 56.56 287 GLU B CA 1
ATOM 4862 C C . GLU B 1 287 ? 10.648 30.781 28.234 1 56.56 287 GLU B C 1
ATOM 4864 O O . GLU B 1 287 ? 11.406 31.344 29.016 1 56.56 287 GLU B O 1
ATOM 4869 N N . ASN B 1 288 ? 9.492 30.266 28.5 1 57.84 288 ASN B N 1
ATOM 4870 C CA . ASN B 1 288 ? 9.031 30.375 29.875 1 57.84 288 ASN B CA 1
ATOM 4871 C C . ASN B 1 288 ? 9.82 29.453 30.812 1 57.84 288 ASN B C 1
ATOM 4873 O O . ASN B 1 288 ? 10.07 29.812 31.953 1 57.84 288 ASN B O 1
ATOM 4877 N N . GLY B 1 289 ? 10.164 28.344 30.281 1 51.19 289 GLY B N 1
ATOM 4878 C CA . GLY B 1 289 ? 11.008 27.469 31.078 1 51.19 289 GLY B CA 1
ATOM 4879 C C . GLY B 1 289 ? 12.414 28 31.266 1 51.19 289 GLY B C 1
ATOM 4880 O O . GLY B 1 289 ? 12.977 27.906 32.344 1 51.19 289 GLY B O 1
ATOM 4881 N N . GLU B 1 290 ? 12.961 28.516 30.219 1 53.28 290 GLU B N 1
ATOM 4882 C CA . GLU B 1 290 ? 14.258 29.172 30.328 1 53.28 290 GLU B CA 1
ATOM 4883 C C . GLU B 1 290 ? 14.188 30.406 31.234 1 53.28 290 GLU B C 1
ATOM 4885 O O . GLU B 1 290 ? 15.078 30.641 32.031 1 53.28 290 GLU B O 1
ATOM 4890 N N . GLU B 1 291 ? 13.148 31.188 31.062 1 52.28 291 GLU B N 1
ATOM 4891 C CA . GLU B 1 291 ? 12.953 32.312 31.953 1 52.28 291 GLU B CA 1
ATOM 4892 C C . GLU B 1 291 ? 12.797 31.875 33.406 1 52.28 291 GLU B C 1
ATOM 4894 O O . GLU B 1 291 ? 13.328 32.5 34.312 1 52.28 291 GLU B O 1
ATOM 4899 N N . SER B 1 292 ? 12.117 30.828 33.438 1 52.19 292 SER B N 1
ATOM 4900 C CA . SER B 1 292 ? 11.969 30.297 34.812 1 52.19 292 SER B CA 1
ATOM 4901 C C . SER B 1 292 ? 13.297 29.766 35.344 1 52.19 292 SER B C 1
ATOM 4903 O O . SER B 1 292 ? 13.633 29.969 36.5 1 52.19 292 SER B O 1
ATOM 4905 N N . GLN B 1 293 ? 14.039 29.188 34.469 1 52.03 293 GLN B N 1
ATOM 4906 C CA . GLN B 1 293 ? 15.367 28.734 34.906 1 52.03 293 GLN B CA 1
ATOM 4907 C C . GLN B 1 293 ? 16.312 29.906 35.125 1 52.03 293 GLN B C 1
ATOM 4909 O O . GLN B 1 293 ? 17.062 29.938 36.094 1 52.03 293 GLN B O 1
ATOM 4914 N N . GLU B 1 294 ? 16.312 30.859 34.281 1 52.06 294 GLU B N 1
ATOM 4915 C CA . GLU B 1 294 ? 17.109 32.062 34.469 1 52.06 294 GLU B CA 1
ATOM 4916 C C . GLU B 1 294 ? 16.672 32.844 35.719 1 52.06 294 GLU B C 1
ATOM 4918 O O . GLU B 1 294 ? 17.516 33.344 36.469 1 52.06 294 GLU B O 1
ATOM 4923 N N . SER B 1 295 ? 15.422 32.875 35.906 1 51.53 295 SER B N 1
ATOM 4924 C CA . SER B 1 295 ? 14.906 33.5 37.125 1 51.53 295 SER B CA 1
ATOM 4925 C C . SER B 1 295 ? 15.328 32.719 38.344 1 51.53 295 SER B C 1
ATOM 4927 O O . SER B 1 295 ? 15.688 33.281 39.375 1 51.53 295 SER B O 1
ATOM 4929 N N . PHE B 1 296 ? 15.383 31.484 38.094 1 50.94 296 PHE B N 1
ATOM 4930 C CA . PHE B 1 296 ? 15.859 30.625 39.188 1 50.94 296 PHE B CA 1
ATOM 4931 C C . PHE B 1 296 ? 17.359 30.797 39.375 1 50.94 296 PHE B C 1
ATOM 4933 O O . PHE B 1 296 ? 17.828 30.875 40.531 1 50.94 296 PHE B O 1
ATOM 4940 N N . ASP B 1 297 ? 18.109 30.875 38.406 1 53.09 297 ASP B N 1
ATOM 4941 C CA . ASP B 1 297 ? 19.547 31.047 38.469 1 53.09 297 ASP B CA 1
ATOM 4942 C C . ASP B 1 297 ? 19.906 32.438 39 1 53.09 297 ASP B C 1
ATOM 4944 O O . ASP B 1 297 ? 20.922 32.594 39.688 1 53.09 297 ASP B O 1
ATOM 4948 N N . LYS B 1 298 ? 19.188 33.375 38.75 1 52.28 298 LYS B N 1
ATOM 4949 C CA . LYS B 1 298 ? 19.391 34.719 39.281 1 52.28 298 LYS B CA 1
ATOM 4950 C C . LYS B 1 298 ? 18.984 34.812 40.75 1 52.28 298 LYS B C 1
ATOM 4952 O O . LYS B 1 298 ? 19.562 35.594 41.5 1 52.28 298 LYS B O 1
ATOM 4957 N N . MET B 1 299 ? 18.109 33.938 41.031 1 45.5 299 MET B N 1
ATOM 4958 C CA . MET B 1 299 ? 17.688 33.875 42.438 1 45.5 299 MET B CA 1
ATOM 4959 C C . MET B 1 299 ? 18.688 33.062 43.25 1 45.5 299 MET B C 1
ATOM 4961 O O . MET B 1 299 ? 18.781 33.219 44.469 1 45.5 299 MET B O 1
ATOM 4965 N N . SER B 1 300 ? 19.438 32.219 42.594 1 44.97 300 SER B N 1
ATOM 4966 C CA . SER B 1 300 ? 20.359 31.312 43.25 1 44.97 300 SER B CA 1
ATOM 4967 C C . SER B 1 300 ? 21.641 32.031 43.656 1 44.97 300 SER B C 1
ATOM 4969 O O . SER B 1 300 ? 22.562 31.391 44.188 1 44.97 300 SER B O 1
ATOM 4971 N N . PRO B 1 301 ? 21.906 33.188 43.219 1 41.75 301 PRO B N 1
ATOM 4972 C CA . PRO B 1 301 ? 23.156 33.719 43.812 1 41.75 301 PRO B CA 1
ATOM 4973 C C . PRO B 1 301 ? 23.156 33.719 45.312 1 41.75 301 PRO B C 1
ATOM 4975 O O . PRO B 1 301 ? 24.188 33.531 45.969 1 41.75 301 PRO B O 1
ATOM 4978 N N . THR B 1 302 ? 21.984 34 45.938 1 43.44 302 THR B N 1
ATOM 4979 C CA . THR B 1 302 ? 21.906 34.219 47.375 1 43.44 302 THR B CA 1
ATOM 4980 C C . THR B 1 302 ? 22 32.875 48.094 1 43.44 302 THR B C 1
ATOM 4982 O O . THR B 1 302 ? 22.328 32.844 49.281 1 43.44 302 THR B O 1
ATOM 4985 N N . LEU B 1 303 ? 21.672 31.719 47.469 1 39.62 303 LEU B N 1
ATOM 4986 C CA . LEU B 1 303 ? 21.734 30.453 48.219 1 39.62 303 LEU B CA 1
ATOM 4987 C C . LEU B 1 303 ? 23.141 29.906 48.219 1 39.62 303 LEU B C 1
ATOM 4989 O O . LEU B 1 303 ? 23.5 29.078 49.062 1 39.62 303 LEU B O 1
ATOM 4993 N N . LYS B 1 304 ? 24 30.344 47.344 1 44.06 304 LYS B N 1
ATOM 4994 C CA . LYS B 1 304 ? 25.406 29.906 47.312 1 44.06 304 LYS B CA 1
ATOM 4995 C C . LYS B 1 304 ? 26.203 30.578 48.406 1 44.06 304 LYS B C 1
ATOM 4997 O O . LYS B 1 304 ? 27.156 30 48.938 1 44.06 304 LYS B O 1
ATOM 5002 N N . MET B 1 305 ? 25.875 31.719 48.812 1 39.09 305 MET B N 1
ATOM 5003 C CA . MET B 1 305 ? 26.656 32.406 49.812 1 39.09 305 MET B CA 1
ATOM 5004 C C . MET B 1 305 ? 26.391 31.859 51.219 1 39.09 305 MET B C 1
ATOM 5006 O O . MET B 1 305 ? 27.203 32 52.125 1 39.09 305 MET B O 1
ATOM 5010 N N . ALA B 1 306 ? 25.25 31.281 51.469 1 41.03 306 ALA B N 1
ATOM 5011 C CA . ALA B 1 306 ? 24.938 30.828 52.812 1 41.03 306 ALA B CA 1
ATOM 5012 C C . ALA B 1 306 ? 25.672 29.531 53.125 1 41.03 306 ALA B C 1
ATOM 5014 O O . ALA B 1 306 ? 26.016 29.281 54.281 1 41.03 306 ALA B O 1
ATOM 5015 N N . THR B 1 307 ? 25.984 28.703 52.125 1 37.41 307 THR B N 1
ATOM 5016 C CA . THR B 1 307 ? 26.578 27.406 52.438 1 37.41 307 THR B CA 1
ATOM 5017 C C . THR B 1 307 ? 28.078 27.547 52.688 1 37.41 307 THR B C 1
ATOM 5019 O O . THR B 1 307 ? 28.734 26.594 53.125 1 37.41 307 THR B O 1
ATOM 5022 N N . ALA B 1 308 ? 28.719 28.625 52.25 1 39.16 308 ALA B N 1
ATOM 5023 C CA . ALA B 1 308 ? 30.156 28.766 52.406 1 39.16 308 ALA B CA 1
ATOM 5024 C C . ALA B 1 308 ? 30.516 29 53.875 1 39.16 308 ALA B C 1
ATOM 5026 O O . ALA B 1 308 ? 31.641 28.688 54.312 1 39.16 308 ALA B O 1
ATOM 5027 N N . GLU B 1 309 ? 29.734 29.656 54.719 1 33.81 309 GLU B N 1
ATOM 5028 C CA . GLU B 1 309 ? 30.219 30.094 56.031 1 33.81 309 GLU B CA 1
ATOM 5029 C C . GLU B 1 309 ? 30.297 28.906 57 1 33.81 309 GLU B C 1
ATOM 5031 O O . GLU B 1 309 ? 30.859 29.031 58.094 1 33.81 309 GLU B O 1
ATOM 5036 N N . GLN B 1 310 ? 29.453 27.844 56.844 1 28.75 310 GLN B N 1
ATOM 5037 C CA . GLN B 1 310 ? 29.422 26.953 58 1 28.75 310 GLN B CA 1
ATOM 5038 C C . GLN B 1 310 ? 30.562 25.938 57.938 1 28.75 310 GLN B C 1
ATOM 5040 O O . GLN B 1 310 ? 30.328 24.766 57.656 1 28.75 310 GLN B O 1
ATOM 5045 N N . GLU B 1 311 ? 31.625 26.234 57.25 1 29.92 311 GLU B N 1
ATOM 5046 C CA . GLU B 1 311 ? 32.75 25.328 57.344 1 29.92 311 GLU B CA 1
ATOM 5047 C C . GLU B 1 311 ? 33.312 25.281 58.781 1 29.92 311 GLU B C 1
ATOM 5049 O O . GLU B 1 311 ? 33.906 26.25 59.25 1 29.92 311 GLU B O 1
ATOM 5054 N N . LEU B 1 312 ? 32.562 24.672 59.875 1 24.61 312 LEU B N 1
ATOM 5055 C CA . LEU B 1 312 ? 33.125 24.453 61.188 1 24.61 312 LEU B CA 1
ATOM 5056 C C . LEU B 1 312 ? 34.375 23.578 61.156 1 24.61 312 LEU B C 1
ATOM 5058 O O . LEU B 1 312 ? 34.438 22.656 60.312 1 24.61 312 LEU B O 1
ATOM 5062 N N . PRO B 1 313 ? 35.469 24.078 61.812 1 33.91 313 PRO B N 1
ATOM 5063 C CA . PRO B 1 313 ? 36.75 23.406 62.094 1 33.91 313 PRO B CA 1
ATOM 5064 C C . PRO B 1 313 ? 36.562 22.047 62.75 1 33.91 313 PRO B C 1
ATOM 5066 O O . PRO B 1 313 ? 35.906 21.953 63.812 1 33.91 313 PRO B O 1
ATOM 5069 N N . MET B 1 314 ? 36.125 20.969 62.156 1 21.81 314 MET B N 1
ATOM 5070 C CA . MET B 1 314 ? 36.406 19.75 62.906 1 21.81 314 MET B CA 1
ATOM 5071 C C . MET B 1 314 ? 37.906 19.438 62.875 1 21.81 314 MET B C 1
ATOM 5073 O O . MET B 1 314 ? 38.562 19.641 61.844 1 21.81 314 MET B O 1
#